Protein AF-A0A2N5KVC1-F1 (afdb_monomer)

Structure (mmCIF, N/CA/C/O backbone):
data_AF-A0A2N5KVC1-F1
#
_entry.id   AF-A0A2N5KVC1-F1
#
loop_
_atom_site.group_PDB
_atom_site.id
_atom_site.type_symbol
_atom_site.label_atom_id
_atom_site.label_alt_id
_atom_site.label_comp_id
_atom_site.label_asym_id
_atom_site.label_entity_id
_atom_site.label_seq_id
_atom_site.pdbx_PDB_ins_code
_atom_site.Cartn_x
_atom_site.Cartn_y
_atom_site.Cartn_z
_atom_site.occupancy
_atom_site.B_iso_or_equiv
_atom_site.auth_seq_id
_atom_site.auth_comp_id
_atom_site.auth_asym_id
_atom_site.auth_atom_id
_atom_site.pdbx_PDB_model_num
ATOM 1 N N . MET A 1 1 ? -25.303 -30.096 25.359 1.00 48.78 1 MET A N 1
ATOM 2 C CA . MET A 1 1 ? -24.767 -29.376 24.186 1.00 48.78 1 MET A CA 1
ATOM 3 C C . MET A 1 1 ? -24.422 -27.987 24.674 1.00 48.78 1 MET A C 1
ATOM 5 O O . MET A 1 1 ? -25.286 -27.359 25.266 1.00 48.78 1 MET A O 1
ATOM 9 N N . SER A 1 2 ? -23.157 -27.585 24.582 1.00 46.06 2 SER A N 1
ATOM 10 C CA . SER A 1 2 ? -22.745 -26.235 24.975 1.00 46.06 2 SER A CA 1
ATOM 11 C C . SER A 1 2 ? -22.995 -25.316 23.790 1.00 46.06 2 SER A C 1
ATOM 13 O O . SER A 1 2 ? -22.400 -25.540 22.738 1.00 46.06 2 SER A O 1
ATOM 15 N N . ASN A 1 3 ? -23.871 -24.329 23.950 1.00 61.97 3 ASN A N 1
ATOM 16 C CA . ASN A 1 3 ? -24.080 -23.301 22.932 1.00 61.97 3 ASN A CA 1
ATOM 17 C C . ASN A 1 3 ? -22.789 -22.479 22.816 1.00 61.97 3 ASN A C 1
ATOM 19 O O . ASN A 1 3 ? -22.191 -22.144 23.842 1.00 61.97 3 ASN A O 1
ATOM 23 N N . LYS A 1 4 ? -22.305 -22.257 21.589 1.00 56.19 4 LYS A N 1
ATOM 24 C CA . LYS A 1 4 ? -20.992 -21.636 21.351 1.00 56.19 4 LYS A CA 1
ATOM 25 C C . LYS A 1 4 ? -21.050 -20.115 21.373 1.00 56.19 4 LYS A C 1
ATOM 27 O O . LYS A 1 4 ? -20.046 -19.485 21.690 1.00 56.19 4 LYS A O 1
ATOM 32 N N . ASP A 1 5 ? -22.211 -19.546 21.079 1.00 59.88 5 ASP A N 1
ATOM 33 C CA . ASP A 1 5 ? -22.448 -18.112 21.109 1.00 59.88 5 ASP A CA 1
ATOM 34 C C . ASP A 1 5 ? -23.922 -17.784 21.414 1.00 59.88 5 ASP A C 1
ATOM 36 O O . ASP A 1 5 ? -24.766 -18.656 21.657 1.00 59.88 5 ASP A O 1
ATOM 40 N N . PHE A 1 6 ? -24.222 -16.486 21.440 1.00 58.53 6 PHE A N 1
ATOM 41 C CA . PHE A 1 6 ? -25.570 -15.980 21.664 1.00 58.53 6 PHE A CA 1
ATOM 42 C C . PHE A 1 6 ? -26.532 -16.327 20.522 1.00 58.53 6 PHE A C 1
ATOM 44 O O . PHE A 1 6 ? -27.720 -16.494 20.782 1.00 58.53 6 PHE A O 1
ATOM 51 N N . ALA A 1 7 ? -26.054 -16.473 19.284 1.00 65.25 7 ALA A N 1
ATOM 52 C CA . ALA A 1 7 ? -26.901 -16.810 18.145 1.00 65.25 7 ALA A CA 1
ATOM 53 C C . ALA A 1 7 ? -27.403 -18.259 18.238 1.00 65.25 7 ALA A C 1
ATOM 55 O O . ALA A 1 7 ? -28.598 -18.497 18.064 1.00 65.25 7 ALA A O 1
ATOM 56 N N . ASP A 1 8 ? -26.536 -19.197 18.626 1.00 69.12 8 ASP A N 1
ATOM 57 C CA . ASP A 1 8 ? -26.884 -20.590 18.924 1.00 69.12 8 ASP A CA 1
ATOM 58 C C . ASP A 1 8 ? -27.879 -20.685 20.091 1.00 69.12 8 ASP A C 1
ATOM 60 O O . ASP A 1 8 ? -28.832 -21.469 20.060 1.00 69.12 8 ASP A O 1
ATOM 64 N N . LEU A 1 9 ? -27.686 -19.859 21.126 1.00 66.12 9 LEU A N 1
ATOM 65 C CA . LEU A 1 9 ? -28.582 -19.799 22.281 1.00 66.12 9 LEU A CA 1
ATOM 66 C C . LEU A 1 9 ? -29.966 -19.242 21.902 1.00 66.12 9 LEU A C 1
ATOM 68 O O . LEU A 1 9 ? -30.987 -19.800 22.301 1.00 66.12 9 LEU A O 1
ATOM 72 N N . PHE A 1 10 ? -30.016 -18.194 21.079 1.00 70.75 10 PHE A N 1
ATOM 73 C CA . PHE A 1 10 ? -31.265 -17.587 20.614 1.00 70.75 10 PHE A CA 1
ATOM 74 C C . PHE A 1 10 ? -32.005 -18.442 19.577 1.00 70.75 10 PHE A C 1
ATOM 76 O O . PHE A 1 10 ? -33.237 -18.483 19.590 1.00 70.75 10 PHE A O 1
ATOM 83 N N . ALA A 1 11 ? -31.285 -19.184 18.733 1.00 69.56 11 ALA A N 1
ATOM 84 C CA . ALA A 1 11 ? -31.874 -20.161 17.819 1.00 69.56 11 ALA A CA 1
ATOM 85 C C . ALA A 1 11 ? -32.524 -21.336 18.573 1.00 69.56 11 ALA A C 1
ATOM 87 O O . ALA A 1 11 ? -33.562 -21.842 18.146 1.00 69.56 11 ALA A O 1
ATOM 88 N N . ALA A 1 12 ? -31.953 -21.738 19.715 1.00 73.19 12 ALA A N 1
ATOM 89 C CA . ALA A 1 12 ? -32.479 -22.813 20.555 1.00 73.19 12 ALA A CA 1
ATOM 90 C C . ALA A 1 12 ? -33.688 -22.398 21.423 1.00 73.19 12 ALA A C 1
ATOM 92 O O . ALA A 1 12 ? -34.551 -23.230 21.697 1.00 73.19 12 ALA A O 1
ATOM 93 N N . GLU A 1 13 ? -33.765 -21.134 21.862 1.00 71.69 13 GLU A N 1
ATOM 94 C CA . GLU A 1 13 ? -34.829 -20.631 22.758 1.00 71.69 13 GLU A CA 1
ATOM 95 C C . GLU A 1 13 ? -36.134 -20.242 22.023 1.00 71.69 13 GLU A C 1
ATOM 97 O O . GLU A 1 13 ? -37.193 -20.158 22.649 1.00 71.69 13 GLU A O 1
ATOM 102 N N . GLY A 1 14 ? -36.091 -20.056 20.699 1.00 75.62 14 GLY A N 1
ATOM 103 C CA . GLY A 1 14 ? -37.250 -19.699 19.874 1.00 75.62 14 GLY A CA 1
ATOM 104 C C . GLY A 1 14 ? -37.611 -18.205 19.920 1.00 75.62 14 GLY A C 1
ATOM 105 O O . GLY A 1 14 ? -37.481 -17.530 20.942 1.00 75.62 14 GLY A O 1
ATOM 106 N N . HIS A 1 15 ? -38.097 -17.673 18.792 1.00 71.69 15 HIS A N 1
ATOM 107 C CA . HIS A 1 15 ? -38.272 -16.229 18.548 1.00 71.69 15 HIS A CA 1
ATOM 108 C C . HIS A 1 15 ? -39.011 -15.454 19.659 1.00 71.69 15 HIS A C 1
ATOM 110 O O . HIS A 1 15 ? -38.609 -14.341 20.003 1.00 71.69 15 HIS A O 1
ATOM 116 N N . ASP A 1 16 ? -40.064 -16.026 20.251 1.00 74.25 16 ASP A N 1
ATOM 117 C CA . ASP A 1 16 ? -40.879 -15.343 21.268 1.00 74.25 16 ASP A CA 1
ATOM 118 C C . ASP A 1 16 ? -40.209 -15.253 22.647 1.00 74.25 16 ASP A C 1
ATOM 120 O O . ASP A 1 16 ? -40.508 -14.345 23.431 1.00 74.25 16 ASP A O 1
ATOM 124 N N . ALA A 1 17 ? -39.312 -16.186 22.973 1.00 75.88 17 ALA A N 1
ATOM 125 C CA . ALA A 1 17 ? -38.523 -16.132 24.201 1.00 75.88 17 ALA A CA 1
ATOM 126 C C . ALA A 1 17 ? -37.401 -15.095 24.070 1.00 75.88 17 ALA A C 1
ATOM 128 O O . ALA A 1 17 ? -37.228 -14.257 24.956 1.00 75.88 17 ALA A O 1
ATOM 129 N N . VAL A 1 18 ? -36.728 -15.078 22.913 1.00 77.12 18 VAL A N 1
ATOM 130 C CA . VAL A 1 18 ? -35.706 -14.079 22.565 1.00 77.12 18 VAL A CA 1
ATOM 131 C C . VAL A 1 18 ? -36.290 -12.671 22.620 1.00 77.12 18 VAL A C 1
ATOM 133 O O . VAL A 1 18 ? -35.719 -11.789 23.256 1.00 77.12 18 VAL A O 1
ATOM 136 N N . ARG A 1 19 ? -37.472 -12.459 22.028 1.00 74.12 19 ARG A N 1
ATOM 137 C CA . ARG A 1 19 ? -38.139 -11.152 22.034 1.00 74.12 19 ARG A CA 1
ATOM 138 C C . ARG A 1 19 ? -38.443 -10.660 23.447 1.00 74.12 19 ARG A C 1
ATOM 140 O O . ARG A 1 19 ? -38.140 -9.516 23.761 1.00 74.12 19 ARG A O 1
ATOM 147 N N . ARG A 1 20 ? -38.989 -11.518 24.315 1.00 77.38 20 ARG A N 1
ATOM 148 C CA . ARG A 1 20 ? -39.249 -11.163 25.723 1.00 77.38 20 ARG A CA 1
ATOM 149 C C . ARG A 1 20 ? -37.971 -10.819 26.478 1.00 77.38 20 ARG A C 1
ATOM 151 O O . ARG A 1 20 ? -37.972 -9.902 27.291 1.00 77.38 20 ARG A O 1
ATOM 158 N N . ARG A 1 21 ? -36.880 -11.528 26.196 1.00 76.69 21 ARG A N 1
ATOM 159 C CA . ARG A 1 21 ? -35.581 -11.280 26.823 1.00 76.69 21 ARG A CA 1
ATOM 160 C C . ARG A 1 21 ? -34.952 -9.973 26.348 1.00 76.69 21 ARG A C 1
ATOM 162 O O . ARG A 1 21 ? -34.414 -9.242 27.168 1.00 76.69 21 ARG A O 1
ATOM 169 N N . LEU A 1 22 ? -35.074 -9.652 25.061 1.00 75.19 22 LEU A N 1
ATOM 170 C CA . LEU A 1 22 ? -34.646 -8.367 24.506 1.00 75.19 22 LEU A CA 1
ATOM 171 C C . LEU A 1 22 ? -35.454 -7.199 25.080 1.00 75.19 22 LEU A C 1
ATOM 173 O O . LEU A 1 22 ? -34.865 -6.179 25.417 1.00 75.19 22 LEU A O 1
ATOM 177 N N . GLU A 1 23 ? -36.770 -7.344 25.244 1.00 74.56 23 GLU A N 1
ATOM 178 C CA . GLU A 1 23 ? -37.592 -6.310 25.892 1.00 74.56 23 GLU A CA 1
ATOM 179 C C . GLU A 1 23 ? -37.227 -6.141 27.377 1.0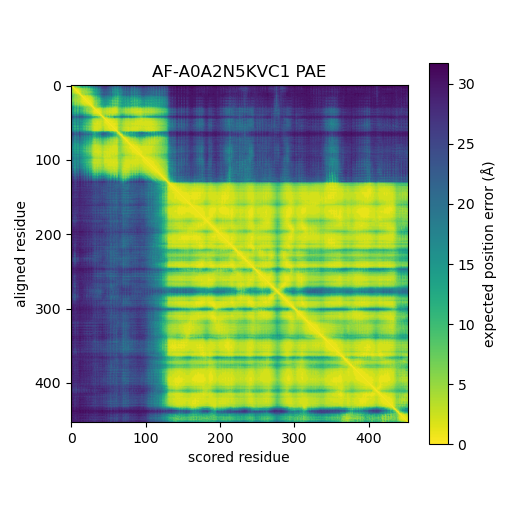0 74.56 23 GLU A C 1
ATOM 181 O O . GLU A 1 23 ? -37.030 -5.018 27.828 1.00 74.56 23 GLU A O 1
ATOM 186 N N . ALA A 1 24 ? -36.987 -7.232 28.112 1.00 76.12 24 ALA A N 1
ATOM 187 C CA . ALA A 1 24 ? -36.503 -7.155 29.495 1.00 76.12 24 ALA A CA 1
ATOM 188 C C . ALA A 1 24 ? -35.098 -6.526 29.618 1.00 76.12 24 ALA A C 1
ATOM 190 O O . ALA A 1 24 ? -34.776 -5.918 30.637 1.00 76.12 24 ALA A O 1
ATOM 191 N N . LEU A 1 25 ? -34.243 -6.680 28.600 1.00 75.06 25 LEU A N 1
ATOM 192 C CA . LEU A 1 25 ? -32.940 -6.012 28.532 1.00 75.06 25 LEU A CA 1
ATOM 193 C C . LEU A 1 25 ? -33.087 -4.522 28.211 1.00 75.06 25 LEU A C 1
ATOM 195 O O . LEU A 1 25 ? -32.400 -3.716 28.828 1.00 75.06 25 LEU A O 1
ATOM 199 N N . LYS A 1 26 ? -34.005 -4.148 27.311 1.00 68.94 26 LYS A N 1
ATOM 200 C CA . LYS A 1 26 ? -34.328 -2.741 27.026 1.00 68.94 26 LYS A CA 1
ATOM 201 C C . LYS A 1 26 ? -34.889 -2.021 28.247 1.00 68.94 26 LYS A C 1
ATOM 203 O O . LYS A 1 26 ? -34.475 -0.904 28.517 1.00 68.94 26 LYS A O 1
ATOM 208 N N . GLU A 1 27 ? -35.775 -2.661 29.010 1.00 71.38 27 GLU A N 1
ATOM 209 C CA . GLU A 1 27 ? -36.324 -2.094 30.255 1.00 71.38 27 GLU A CA 1
ATOM 210 C C . GLU A 1 27 ? -35.253 -1.842 31.327 1.00 71.38 27 GLU A C 1
ATOM 212 O O . GLU A 1 27 ? -35.461 -1.043 32.236 1.00 71.38 27 GLU A O 1
ATOM 217 N N . ARG A 1 28 ? -34.107 -2.525 31.232 1.00 69.56 28 ARG A N 1
ATOM 218 C CA . ARG A 1 28 ? -32.970 -2.396 32.154 1.00 69.56 28 ARG A CA 1
ATOM 219 C C . ARG A 1 28 ? -31.800 -1.608 31.566 1.00 69.56 28 ARG A C 1
ATOM 221 O O . ARG A 1 28 ? -30.768 -1.505 32.227 1.00 69.56 28 ARG A O 1
ATOM 228 N N . ALA A 1 29 ? -31.930 -1.106 30.339 1.00 67.69 29 ALA A N 1
ATOM 229 C CA . ALA A 1 29 ? -30.888 -0.325 29.697 1.00 67.69 29 ALA A CA 1
ATOM 230 C C . ALA A 1 29 ? -30.783 1.044 30.379 1.00 67.69 29 ALA A C 1
ATOM 232 O O . ALA A 1 29 ? -31.790 1.709 30.611 1.00 67.69 29 ALA A O 1
ATOM 233 N N . VAL A 1 30 ? -29.558 1.441 30.714 1.00 71.00 30 VAL A N 1
ATOM 234 C CA . VAL A 1 30 ? -29.253 2.754 31.289 1.00 71.00 30 VAL A CA 1
ATOM 235 C C . VAL A 1 30 ? -28.866 3.695 30.153 1.00 71.00 30 VAL A C 1
ATOM 237 O O . VAL A 1 30 ? -28.202 3.267 29.205 1.00 71.00 30 VAL A O 1
ATOM 240 N N . ASP A 1 31 ? -29.276 4.959 30.239 1.00 77.50 31 ASP A N 1
ATOM 241 C CA . ASP A 1 31 ? -28.897 5.968 29.255 1.00 77.50 31 ASP A CA 1
ATOM 242 C C . ASP A 1 31 ? -27.368 6.151 29.261 1.00 77.50 31 ASP A C 1
ATOM 244 O O . ASP A 1 31 ? -26.745 6.490 30.273 1.00 77.50 31 ASP A O 1
ATOM 248 N N . GLY A 1 32 ? -26.743 5.891 28.111 1.00 76.88 32 GLY A N 1
ATOM 249 C CA . GLY A 1 32 ? -25.297 6.006 27.952 1.00 76.88 32 GLY A CA 1
ATOM 250 C C . GLY A 1 32 ? -24.787 7.431 28.178 1.00 76.88 32 GLY A C 1
ATOM 251 O O . GLY A 1 32 ? -23.647 7.605 28.615 1.00 76.88 32 GLY A O 1
ATOM 252 N N . LEU A 1 33 ? -25.616 8.446 27.917 1.00 81.94 33 LEU A N 1
ATOM 253 C CA . LEU A 1 33 ? -25.290 9.842 28.184 1.00 81.94 33 LEU A CA 1
ATOM 254 C C . LEU A 1 33 ? -25.224 10.118 29.688 1.00 81.94 33 LEU A C 1
ATOM 256 O O . LEU A 1 33 ? -24.260 10.736 30.139 1.00 81.94 33 LEU A O 1
ATOM 260 N N . GLU A 1 34 ? -26.200 9.631 30.458 1.00 81.19 34 GLU A N 1
ATOM 261 C CA . GLU A 1 34 ? -26.210 9.767 31.920 1.00 81.19 34 GLU A CA 1
ATOM 262 C C . GLU A 1 34 ? -24.970 9.103 32.535 1.00 81.19 34 GLU A C 1
ATOM 264 O O . GLU A 1 34 ? -24.245 9.734 33.304 1.00 81.19 34 GLU A O 1
ATOM 269 N N . LEU A 1 35 ? -24.626 7.887 32.096 1.00 82.69 35 LEU A N 1
ATOM 270 C CA . LEU A 1 35 ? -23.417 7.187 32.549 1.00 82.69 35 LEU A CA 1
ATOM 271 C C . LEU A 1 35 ? -22.121 7.957 32.244 1.00 82.69 35 LEU A C 1
ATOM 273 O O . LEU A 1 35 ? -21.187 7.970 33.052 1.00 82.69 35 LEU A O 1
ATOM 277 N N . ALA A 1 36 ? -22.035 8.590 31.072 1.00 83.88 36 ALA A N 1
ATOM 278 C CA . ALA A 1 36 ? -20.870 9.382 30.687 1.00 83.88 36 ALA A CA 1
ATOM 279 C C . ALA A 1 36 ? -20.766 10.694 31.481 1.00 83.88 36 ALA A C 1
ATOM 281 O O . ALA A 1 36 ? -19.658 11.162 31.756 1.00 83.88 36 ALA A O 1
ATOM 282 N N . LEU A 1 37 ? -21.903 11.279 31.860 1.00 84.44 37 LEU A N 1
ATOM 283 C CA . LEU A 1 37 ? -21.962 12.459 32.717 1.00 84.44 37 LEU A CA 1
ATOM 284 C C . LEU A 1 37 ? -21.574 12.128 34.161 1.00 84.44 37 LEU A C 1
ATOM 286 O O . LEU A 1 37 ? -20.763 12.842 34.748 1.00 84.44 37 LEU A O 1
ATOM 290 N N . ASP A 1 38 ? -22.044 11.010 34.704 1.00 82.31 38 ASP A N 1
ATOM 291 C CA . ASP A 1 38 ? -21.682 10.558 36.053 1.00 82.31 38 ASP A CA 1
ATOM 292 C C . ASP A 1 38 ? -20.191 10.206 36.182 1.00 82.31 38 ASP A C 1
ATOM 294 O O . ASP A 1 38 ? -19.595 10.302 37.256 1.00 82.31 38 ASP A O 1
ATOM 298 N N . ALA A 1 39 ? -19.552 9.829 35.073 1.00 82.69 39 ALA A N 1
ATOM 299 C CA . ALA A 1 39 ? -18.125 9.535 35.002 1.00 82.69 39 ALA A CA 1
ATOM 300 C C . ALA A 1 39 ? -17.238 10.769 34.730 1.00 82.69 39 ALA A C 1
ATOM 302 O O . ALA A 1 39 ? -16.054 10.602 34.406 1.00 82.69 39 ALA A O 1
ATOM 303 N N . LEU A 1 40 ? -17.775 11.991 34.843 1.00 81.00 40 LEU A N 1
ATOM 304 C CA . LEU A 1 40 ? -17.017 13.226 34.640 1.00 81.00 40 LEU A CA 1
ATOM 305 C C . LEU A 1 40 ? -15.832 13.322 35.624 1.00 81.00 40 LEU A C 1
ATOM 307 O O . LEU A 1 40 ? -16.030 13.291 36.839 1.00 81.00 40 LEU A O 1
ATOM 311 N N . PRO A 1 41 ? -14.586 13.477 35.135 1.00 75.38 41 PRO A N 1
ATOM 312 C CA . PRO A 1 41 ? -13.431 13.636 36.008 1.00 75.38 41 PRO A CA 1
ATOM 313 C C . PRO A 1 41 ? -13.494 14.965 36.768 1.00 75.38 41 PRO A C 1
ATOM 315 O O . PRO A 1 41 ? -13.813 16.011 36.192 1.00 75.38 41 PRO A O 1
ATOM 318 N N . ASP A 1 42 ? -13.125 14.930 38.050 1.00 73.62 42 ASP A N 1
ATOM 319 C CA . ASP A 1 42 ? -13.138 16.083 38.957 1.00 73.62 42 ASP A CA 1
ATOM 320 C C . ASP A 1 42 ? -11.932 17.010 38.685 1.00 73.62 42 ASP A C 1
ATOM 322 O O . ASP A 1 42 ? -10.975 17.121 39.448 1.00 73.62 42 ASP A O 1
ATOM 326 N N . GLU A 1 43 ? -11.924 17.616 37.496 1.00 69.25 43 GLU A N 1
ATOM 327 C CA . GLU A 1 43 ? -10.793 18.361 36.945 1.00 69.25 43 GLU A CA 1
ATOM 328 C C . GLU A 1 43 ? -11.136 19.860 36.857 1.00 69.25 43 GLU A C 1
ATOM 330 O O . GLU A 1 43 ? -12.169 20.214 36.282 1.00 69.25 43 GLU A O 1
ATOM 335 N N . PRO A 1 44 ? -10.299 20.794 37.351 1.00 66.81 44 PRO A N 1
ATOM 336 C CA . PRO A 1 44 ? -10.619 22.227 37.342 1.00 66.81 44 PRO A CA 1
ATOM 337 C C . PRO A 1 44 ? -10.446 22.899 35.967 1.00 66.81 44 PRO A C 1
ATOM 339 O O . PRO A 1 44 ? -10.909 24.020 35.760 1.00 66.81 44 PRO A O 1
ATOM 342 N N . SER A 1 45 ? -9.777 22.247 35.011 1.00 85.19 45 SER A N 1
ATOM 343 C CA . SER A 1 45 ? -9.462 22.843 33.709 1.00 85.19 45 SER A CA 1
ATOM 344 C C . SER A 1 45 ? -10.596 22.684 32.696 1.00 85.19 45 SER A C 1
ATOM 346 O O . SER A 1 45 ? -10.864 21.584 32.209 1.00 85.19 45 SER A O 1
ATOM 348 N N . ASN A 1 46 ? -11.177 23.810 32.266 1.00 82.75 46 ASN A N 1
ATOM 349 C CA . ASN A 1 46 ? -12.182 23.849 31.195 1.00 82.75 46 ASN A CA 1
ATOM 350 C C . ASN A 1 46 ? -11.690 23.199 29.890 1.00 82.75 46 ASN A C 1
ATOM 352 O O . ASN A 1 46 ? -12.467 22.557 29.190 1.00 82.75 46 ASN A O 1
ATOM 356 N N . ARG A 1 47 ? -10.392 23.322 29.573 1.00 81.88 47 ARG A N 1
ATOM 357 C CA . ARG A 1 47 ? -9.792 22.697 28.383 1.00 81.88 47 ARG A CA 1
ATOM 358 C C . ARG A 1 47 ? -9.830 21.169 28.470 1.00 81.88 47 ARG A C 1
ATOM 360 O O . ARG A 1 47 ? -10.137 20.520 27.477 1.00 81.88 47 ARG A O 1
ATOM 367 N N . ARG A 1 48 ? -9.523 20.598 29.639 1.00 79.69 48 ARG A N 1
ATOM 368 C CA . ARG A 1 48 ? -9.545 19.140 29.848 1.00 79.69 48 ARG A CA 1
ATOM 369 C C . ARG A 1 48 ? -10.969 18.592 29.875 1.00 79.69 48 ARG A C 1
ATOM 371 O O . ARG A 1 48 ? -11.217 17.572 29.244 1.00 79.69 48 ARG A O 1
ATOM 378 N N . ARG A 1 49 ? -11.914 19.310 30.496 1.00 83.31 49 ARG A N 1
ATOM 379 C CA . ARG A 1 49 ? -13.345 18.954 30.437 1.00 83.31 49 ARG A CA 1
ATOM 380 C C . ARG A 1 49 ? -13.876 18.954 29.009 1.00 83.31 49 ARG A C 1
ATOM 382 O O . ARG A 1 49 ? -14.563 18.021 28.621 1.00 83.31 49 ARG A O 1
ATOM 389 N N . LEU A 1 50 ? -13.511 19.957 28.207 1.00 84.50 50 LEU A N 1
ATOM 390 C CA . LEU A 1 50 ? -13.884 19.988 26.793 1.00 84.50 50 LEU A CA 1
ATOM 391 C C . LEU A 1 50 ? -13.281 18.806 26.016 1.00 84.50 50 LEU A C 1
ATOM 393 O O . LEU A 1 50 ? -13.951 18.250 25.153 1.00 84.50 50 LEU A O 1
ATOM 397 N N . GLY A 1 51 ? -12.046 18.405 26.336 1.00 82.38 51 GLY A N 1
ATOM 398 C CA . GLY A 1 51 ? -11.426 17.196 25.785 1.00 82.38 51 GLY A CA 1
ATOM 399 C C . GLY A 1 51 ? -12.233 15.933 26.099 1.00 82.38 51 GLY A C 1
ATOM 400 O O . GLY A 1 51 ? -12.587 15.197 25.184 1.00 82.38 51 GLY A O 1
ATOM 401 N N . TYR A 1 52 ? -12.621 15.745 27.364 1.00 85.75 52 TYR A N 1
ATOM 402 C CA . TYR A 1 52 ? -13.467 14.621 27.780 1.00 85.75 52 TYR A CA 1
ATOM 403 C C . TYR A 1 52 ? -14.817 14.611 27.050 1.00 85.75 52 TYR A C 1
ATOM 405 O O . TYR A 1 52 ? -15.229 13.587 26.509 1.00 85.75 52 TYR A O 1
ATOM 413 N N . VAL A 1 53 ? -15.479 15.769 26.970 1.00 87.12 53 VAL A N 1
ATOM 414 C CA . VAL A 1 53 ? -16.746 15.922 26.243 1.00 87.12 53 VAL A CA 1
ATOM 415 C C . VAL A 1 53 ? -16.593 15.513 24.776 1.00 87.12 53 VAL A C 1
ATOM 417 O O . VAL A 1 53 ? -17.416 14.752 24.270 1.00 87.12 53 VAL A O 1
ATOM 420 N N . ARG A 1 54 ? -15.537 15.985 24.098 1.00 86.31 54 ARG A N 1
ATOM 421 C CA . ARG A 1 54 ? -15.261 15.651 22.690 1.00 86.31 54 ARG A CA 1
ATOM 422 C C . ARG A 1 54 ? -15.062 14.154 22.474 1.00 86.31 54 ARG A C 1
ATOM 424 O O . ARG A 1 54 ? -15.535 13.621 21.478 1.00 86.31 54 ARG A O 1
ATOM 431 N N . GLU A 1 55 ? -14.366 13.490 23.388 1.00 83.06 55 GLU A N 1
ATOM 432 C CA . GLU A 1 55 ? -13.997 12.082 23.234 1.00 83.06 55 GLU A CA 1
ATOM 433 C C . GLU A 1 55 ? -15.092 11.105 23.670 1.00 83.06 55 GLU A C 1
ATOM 435 O O . GLU A 1 55 ? -15.191 10.023 23.096 1.00 83.06 55 GLU A O 1
ATOM 440 N N . ARG A 1 56 ? -15.897 11.454 24.682 1.00 83.56 56 ARG A N 1
ATOM 441 C CA . ARG A 1 56 ? -16.824 10.511 25.330 1.00 83.56 56 ARG A CA 1
ATOM 442 C C . ARG A 1 56 ? -18.294 10.889 25.207 1.00 83.56 56 ARG A C 1
ATOM 444 O O . ARG A 1 56 ? -19.110 10.000 25.031 1.00 83.56 56 ARG A O 1
ATOM 451 N N . ILE A 1 57 ? -18.634 12.177 25.256 1.00 87.81 57 ILE A N 1
ATOM 452 C CA . ILE A 1 57 ? -20.034 12.631 25.326 1.00 87.81 57 ILE A CA 1
ATOM 453 C C . ILE A 1 57 ? -20.601 12.923 23.936 1.00 87.81 57 ILE A C 1
ATOM 455 O O . ILE A 1 57 ? -21.642 12.389 23.564 1.00 87.81 57 ILE A O 1
ATOM 459 N N . ILE A 1 58 ? -19.907 13.732 23.129 1.00 87.56 58 ILE A N 1
ATOM 460 C CA . ILE A 1 58 ? -20.375 14.091 21.780 1.00 87.56 58 ILE A CA 1
ATOM 461 C C . ILE A 1 58 ? -20.620 12.847 20.907 1.00 87.56 58 ILE A C 1
ATOM 463 O O . ILE A 1 58 ? -21.631 12.813 20.205 1.00 87.56 58 ILE A O 1
ATOM 467 N N . PRO A 1 59 ? -19.775 11.797 20.943 1.00 84.94 59 PRO A N 1
ATOM 468 C CA . PRO A 1 59 ? -20.049 10.581 20.194 1.00 84.94 59 PRO A CA 1
ATOM 469 C C . PRO A 1 59 ? -21.386 9.914 20.508 1.00 84.94 59 PRO A C 1
ATOM 471 O O . PRO A 1 59 ? -21.998 9.432 19.558 1.00 84.94 59 PRO A O 1
ATOM 474 N N . LEU A 1 60 ? -21.818 9.925 21.775 1.00 83.69 60 LEU A N 1
ATOM 475 C CA . LEU A 1 60 ? -23.078 9.339 22.247 1.00 83.69 60 LEU A CA 1
ATOM 476 C C . LEU A 1 60 ? -24.280 10.149 21.755 1.00 83.69 60 LEU A C 1
ATOM 478 O O . LEU A 1 60 ? -25.218 9.584 21.200 1.00 83.69 60 LEU A O 1
ATOM 482 N N . LEU A 1 61 ? -24.190 11.483 21.831 1.00 83.56 61 LEU A N 1
ATOM 483 C CA . LEU A 1 61 ? -25.209 12.400 21.297 1.00 83.56 61 LEU A CA 1
ATOM 484 C C . LEU A 1 61 ? -25.452 12.206 19.793 1.00 83.56 61 LEU A C 1
ATOM 486 O O . LEU A 1 61 ? -26.529 12.497 19.279 1.00 83.56 61 LEU A O 1
ATOM 490 N N . LEU A 1 62 ? -24.435 11.725 19.078 1.00 78.69 62 LEU A N 1
ATOM 491 C CA . LEU A 1 62 ? -24.496 11.445 17.646 1.00 78.69 62 LEU A CA 1
ATOM 492 C C . LEU A 1 62 ? -24.851 9.985 17.322 1.00 78.69 62 LEU A C 1
ATOM 494 O O . LEU A 1 62 ? -25.062 9.674 16.150 1.00 78.69 62 LEU A O 1
ATOM 498 N N . GLN A 1 63 ? -24.883 9.091 18.316 1.00 69.69 63 GLN A N 1
ATOM 499 C CA . GLN A 1 63 ? -25.055 7.646 18.132 1.00 69.69 63 GLN A CA 1
ATOM 500 C C . GLN A 1 63 ? -26.530 7.250 17.998 1.00 69.69 63 GLN A C 1
ATOM 502 O O . GLN A 1 63 ? -26.856 6.398 17.180 1.00 69.69 63 GLN A O 1
ATOM 507 N N . GLU A 1 64 ? -27.444 7.920 18.705 1.00 53.88 64 GLU A N 1
ATOM 508 C CA . GLU A 1 64 ? -28.862 7.520 18.733 1.00 53.88 64 GLU A CA 1
ATOM 509 C C . GLU A 1 64 ? -29.644 7.763 17.430 1.00 53.88 64 GLU A C 1
ATOM 511 O O . GLU A 1 64 ? -30.745 7.239 17.259 1.00 53.88 64 GLU A O 1
ATOM 516 N N . LYS A 1 65 ? -29.125 8.572 16.497 1.00 50.94 65 LYS A N 1
ATOM 517 C CA . LYS A 1 65 ? -29.908 9.028 15.328 1.00 50.94 65 LYS A CA 1
ATOM 518 C C . LYS A 1 65 ? -29.161 9.032 13.989 1.00 50.94 65 LYS A C 1
ATOM 520 O O . LYS A 1 65 ? -29.745 9.420 12.976 1.00 50.94 65 LYS A O 1
ATOM 525 N N . GLY A 1 66 ? -27.894 8.610 13.966 1.00 49.06 66 GLY A N 1
ATOM 526 C CA . GLY A 1 66 ? -27.061 8.564 12.756 1.00 49.06 66 GLY A CA 1
ATOM 527 C C . GLY A 1 66 ? -27.124 7.243 11.980 1.00 49.06 66 GLY A C 1
ATOM 528 O O . GLY A 1 66 ? -26.859 7.234 10.775 1.00 49.06 66 GLY A O 1
ATOM 529 N N . ASP A 1 67 ? -27.503 6.144 12.634 1.00 44.62 67 ASP A N 1
ATOM 530 C CA . ASP A 1 67 ? -27.445 4.816 12.025 1.00 44.62 67 ASP A CA 1
ATOM 531 C C . ASP A 1 67 ? -28.571 4.630 10.991 1.00 44.62 67 ASP A C 1
ATOM 533 O O . ASP A 1 67 ? -29.764 4.640 11.296 1.00 44.62 67 ASP A O 1
ATOM 537 N N . GLY A 1 68 ? -28.177 4.499 9.720 1.00 51.09 68 GLY A N 1
ATOM 538 C CA . GLY A 1 68 ? -29.054 4.107 8.611 1.00 51.09 68 GLY A CA 1
ATOM 539 C C . GLY A 1 68 ? -29.695 5.229 7.781 1.00 51.09 68 GLY A C 1
ATOM 540 O O . GLY A 1 68 ? -30.384 4.918 6.812 1.00 51.09 68 GLY A O 1
ATOM 541 N N . ARG A 1 69 ? -29.476 6.520 8.086 1.00 54.19 69 ARG A N 1
ATOM 542 C CA . ARG A 1 69 ? -30.112 7.650 7.351 1.00 54.19 69 ARG A CA 1
ATOM 543 C C . ARG A 1 69 ? -29.204 8.406 6.369 1.00 54.19 69 ARG A C 1
ATOM 545 O O . ARG A 1 69 ? -29.626 9.391 5.768 1.00 54.19 69 ARG A O 1
ATOM 552 N N . GLY A 1 70 ? -27.982 7.922 6.157 1.00 59.88 70 GLY A N 1
ATOM 553 C CA . GLY A 1 70 ? -27.020 8.511 5.222 1.00 59.88 70 GLY A CA 1
ATOM 554 C C . GLY A 1 70 ? -26.336 9.790 5.740 1.00 59.88 70 GLY A C 1
ATOM 555 O O . GLY A 1 70 ? -26.715 10.328 6.780 1.00 59.88 70 GLY A O 1
ATOM 556 N N . PRO A 1 71 ? -25.310 10.300 5.027 1.00 65.81 71 PRO A N 1
ATOM 557 C CA . PRO A 1 71 ? -24.438 11.363 5.533 1.00 65.81 71 PRO A CA 1
ATOM 558 C C . PRO A 1 71 ? -25.171 12.671 5.853 1.00 65.81 71 PRO A C 1
ATOM 560 O O . PRO A 1 71 ? -24.809 13.353 6.806 1.00 65.81 71 PRO A O 1
ATOM 563 N N . GLU A 1 72 ? -26.211 13.034 5.093 1.00 70.81 72 GLU A N 1
ATOM 564 C CA . GLU A 1 72 ? -26.930 14.301 5.296 1.00 70.81 72 GLU A CA 1
ATOM 565 C C . GLU A 1 72 ? -27.666 14.378 6.639 1.00 70.81 72 GLU A C 1
ATOM 567 O O . GLU A 1 72 ? -27.726 15.459 7.227 1.00 70.81 72 GLU A O 1
ATOM 572 N N . ALA A 1 73 ? -28.112 13.240 7.181 1.00 72.94 73 ALA A N 1
ATOM 573 C CA . ALA A 1 73 ? -28.788 13.180 8.474 1.00 72.94 73 ALA A CA 1
ATOM 574 C C . ALA A 1 73 ? -27.905 13.698 9.625 1.00 72.94 73 ALA A C 1
ATOM 576 O O . ALA A 1 73 ? -28.413 14.294 10.571 1.00 72.94 73 ALA A O 1
ATOM 577 N N . LEU A 1 74 ? -26.574 13.568 9.520 1.00 74.50 74 LEU A N 1
ATOM 578 C CA . LEU A 1 74 ? -25.639 14.077 10.530 1.00 74.50 74 LEU A CA 1
ATOM 579 C C . LEU A 1 74 ? -25.728 15.600 10.692 1.00 74.50 74 LEU A C 1
ATOM 581 O O . LEU A 1 74 ? -25.600 16.109 11.803 1.00 74.50 74 LEU A O 1
ATOM 585 N N . ARG A 1 75 ? -25.976 16.343 9.604 1.00 76.75 75 ARG A N 1
ATOM 586 C CA . ARG A 1 75 ? -26.107 17.809 9.659 1.00 76.75 75 ARG A CA 1
ATOM 587 C C . ARG A 1 75 ? -27.374 18.239 10.386 1.00 76.75 75 ARG A C 1
ATOM 589 O O . ARG A 1 75 ? -27.367 19.268 11.061 1.00 76.75 75 ARG A O 1
ATOM 596 N N . GLU A 1 76 ? -28.440 17.457 10.269 1.00 80.00 76 GLU A N 1
ATOM 597 C CA . GLU A 1 76 ? -29.715 17.739 10.929 1.00 80.00 76 GLU A CA 1
ATOM 598 C C . GLU A 1 76 ? -29.626 17.584 12.452 1.00 80.00 76 GLU A C 1
ATOM 600 O O . GLU A 1 76 ? -30.296 18.323 13.170 1.00 80.00 76 GLU A O 1
ATOM 605 N N . LEU A 1 77 ? -28.715 16.739 12.957 1.00 79.44 77 LEU A N 1
ATOM 606 C CA . LEU A 1 77 ? -28.507 16.529 14.398 1.00 79.44 77 LEU A CA 1
ATOM 607 C C . LEU A 1 77 ? -28.089 17.800 15.146 1.00 79.44 77 LEU A C 1
ATOM 609 O O . LEU A 1 77 ? -28.460 17.982 16.299 1.00 79.44 77 LEU A O 1
ATOM 613 N N . THR A 1 78 ? -27.389 18.729 14.490 1.00 82.62 78 THR A N 1
ATOM 614 C CA . THR A 1 78 ? -27.027 20.031 15.095 1.00 82.62 78 THR A CA 1
ATOM 615 C C . THR A 1 78 ? -28.228 20.943 15.368 1.00 82.62 78 THR A C 1
ATOM 617 O O . THR A 1 78 ? -28.102 21.943 16.078 1.00 82.62 78 THR A O 1
ATOM 620 N N . LYS A 1 79 ? -29.389 20.619 14.790 1.00 81.56 79 LYS A N 1
ATOM 621 C CA . LYS A 1 79 ? -30.653 21.349 14.936 1.00 81.56 79 LYS A CA 1
ATOM 622 C C . LYS A 1 79 ? -31.726 20.516 15.644 1.00 81.56 79 LYS A C 1
ATOM 624 O O . LYS A 1 79 ? -32.829 21.018 15.846 1.00 81.56 79 LYS A O 1
ATOM 629 N N . ASP A 1 80 ? -31.426 19.265 15.991 1.00 84.62 80 ASP A N 1
ATOM 630 C CA . ASP A 1 80 ? -32.369 18.362 16.642 1.00 84.62 80 ASP A CA 1
ATOM 631 C C . ASP A 1 80 ? -32.621 18.819 18.082 1.00 84.62 80 ASP A C 1
ATOM 633 O O . ASP A 1 80 ? -31.693 19.045 18.859 1.00 84.62 80 ASP A O 1
ATOM 637 N N . SER A 1 81 ? -33.894 18.971 18.443 1.00 81.56 81 SER A N 1
ATOM 638 C CA . SER A 1 81 ? -34.287 19.508 19.745 1.00 81.56 81 SER A CA 1
ATOM 639 C C . SER A 1 81 ? -33.882 18.612 20.916 1.00 81.56 81 SER A C 1
ATOM 641 O O . SER A 1 81 ? -33.621 19.134 21.993 1.00 81.56 81 SER A O 1
ATOM 643 N N . ALA A 1 82 ? -33.806 17.290 20.723 1.00 81.81 82 ALA A N 1
ATOM 644 C CA . ALA A 1 82 ? -33.373 16.369 21.773 1.00 81.81 82 ALA A CA 1
ATOM 645 C C . ALA A 1 82 ? -31.851 16.428 21.962 1.00 81.81 82 ALA A C 1
ATOM 647 O O . ALA A 1 82 ? -31.378 16.477 23.091 1.00 81.81 82 ALA A O 1
ATOM 648 N N . VAL A 1 83 ? -31.089 16.522 20.864 1.00 84.31 83 VAL A N 1
ATOM 649 C CA . VAL A 1 83 ? -29.626 16.695 20.920 1.00 84.31 83 VAL A CA 1
ATOM 650 C C . VAL A 1 83 ? -29.255 18.025 21.578 1.00 84.31 83 VAL A C 1
ATOM 652 O O . VAL A 1 83 ? -28.317 18.081 22.369 1.00 84.31 83 VAL A O 1
ATOM 655 N N . LEU A 1 84 ? -29.995 19.096 21.276 1.00 85.69 84 LEU A N 1
ATOM 656 C CA . LEU A 1 84 ? -29.787 20.406 21.895 1.00 85.69 84 LEU A CA 1
ATOM 657 C C . LEU A 1 84 ? -30.146 20.412 23.388 1.00 85.69 84 LEU A C 1
ATOM 659 O O . LEU A 1 84 ? -29.387 20.973 24.170 1.00 85.69 84 LEU A O 1
ATOM 663 N N . ALA A 1 85 ? -31.238 19.752 23.786 1.00 84.75 85 ALA A N 1
ATOM 664 C CA . ALA A 1 85 ? -31.603 19.610 25.197 1.00 84.75 85 ALA A CA 1
ATOM 665 C C . ALA A 1 85 ? -30.540 18.819 25.981 1.00 84.75 85 ALA A C 1
ATOM 667 O O . ALA A 1 85 ? -30.060 19.279 27.011 1.00 84.75 85 ALA A O 1
ATOM 668 N N . ALA A 1 86 ? -30.075 17.698 25.429 1.00 86.19 86 ALA A N 1
ATOM 669 C CA . ALA A 1 86 ? -28.993 16.914 26.014 1.00 86.19 86 ALA A CA 1
ATOM 670 C C . ALA A 1 86 ? -27.677 17.713 26.120 1.00 86.19 86 ALA A C 1
ATOM 672 O O . ALA A 1 86 ? -26.910 17.572 27.071 1.00 86.19 86 ALA A O 1
ATOM 673 N N . LEU A 1 87 ? -27.408 18.602 25.161 1.00 88.62 87 LEU A N 1
ATOM 674 C CA . LEU A 1 87 ? -26.281 19.537 25.210 1.00 88.62 87 LEU A CA 1
ATOM 675 C C . LEU A 1 87 ? -26.382 20.534 26.371 1.00 88.62 87 LEU A C 1
ATOM 677 O O . LEU A 1 87 ? -25.351 20.891 26.950 1.00 88.62 87 LEU A O 1
ATOM 681 N N . ASP A 1 88 ? -27.592 20.980 26.705 1.00 87.06 88 ASP A N 1
ATOM 682 C CA . ASP A 1 88 ? -27.838 21.857 27.850 1.00 87.06 88 ASP A CA 1
ATOM 683 C C . ASP A 1 88 ? -27.602 21.112 29.176 1.00 87.06 88 ASP A C 1
ATOM 685 O O . ASP A 1 88 ? -26.960 21.663 30.077 1.00 87.06 88 ASP A O 1
ATOM 689 N N . ASP A 1 89 ? -27.989 19.837 29.262 1.00 86.31 89 ASP A N 1
ATOM 690 C CA . ASP A 1 89 ? -27.695 18.977 30.418 1.00 86.31 89 ASP A CA 1
ATOM 691 C C . ASP A 1 89 ? -26.180 18.780 30.601 1.00 86.31 89 ASP A C 1
ATOM 693 O O . ASP A 1 89 ? -25.631 18.943 31.698 1.00 86.31 89 ASP A O 1
ATOM 697 N N . VAL A 1 90 ? -25.457 18.550 29.500 1.00 88.44 90 VAL A N 1
ATOM 698 C CA . VAL A 1 90 ? -23.986 18.480 29.497 1.00 88.44 90 VAL A CA 1
ATOM 699 C C . VAL A 1 90 ? -23.371 19.812 29.933 1.00 88.44 90 VAL A C 1
ATOM 701 O O . VAL A 1 90 ? -22.381 19.827 30.674 1.00 88.44 90 VAL A O 1
ATOM 704 N N . ALA A 1 91 ? -23.925 20.948 29.504 1.00 90.19 91 ALA A N 1
ATOM 705 C CA . ALA A 1 91 ? -23.450 22.267 29.916 1.00 90.19 91 ALA A CA 1
ATOM 706 C C . ALA A 1 91 ? -23.607 22.478 31.427 1.00 90.19 91 ALA A C 1
ATOM 708 O O . ALA A 1 91 ? -22.670 22.953 32.081 1.00 90.19 91 ALA A O 1
ATOM 709 N N . ALA A 1 92 ? -24.750 22.071 31.984 1.00 87.19 92 ALA A N 1
ATOM 710 C CA . ALA A 1 92 ? -25.027 22.143 33.413 1.00 87.19 92 ALA A CA 1
ATOM 711 C C . ALA A 1 92 ? -24.046 21.283 34.227 1.00 87.19 92 ALA A C 1
ATOM 713 O O . ALA A 1 92 ? -23.438 21.778 35.181 1.00 87.19 92 ALA A O 1
ATOM 714 N N . ALA A 1 93 ? -23.817 20.037 33.807 1.00 85.38 93 ALA A N 1
ATOM 715 C CA . ALA A 1 93 ? -22.927 19.103 34.495 1.00 85.38 93 ALA A CA 1
ATOM 716 C C . ALA A 1 93 ? -21.442 19.512 34.410 1.00 85.38 93 ALA A C 1
ATOM 718 O O . ALA A 1 93 ? -20.705 19.480 35.395 1.00 85.38 93 ALA A O 1
ATOM 719 N N . THR A 1 94 ? -20.985 19.958 33.237 1.00 85.31 94 THR A N 1
ATOM 720 C CA . THR A 1 94 ? -19.561 20.269 32.992 1.00 85.31 94 THR A CA 1
ATOM 721 C C . THR A 1 94 ? -19.157 21.690 33.389 1.00 85.31 94 THR A C 1
ATOM 723 O O . THR A 1 94 ? -17.958 22.002 33.478 1.00 85.31 94 THR A O 1
ATOM 726 N N . LYS A 1 95 ? -20.144 22.568 33.621 1.00 86.56 95 LYS A N 1
ATOM 727 C CA . LYS A 1 95 ? -19.982 24.021 33.813 1.00 86.56 95 LYS A CA 1
ATOM 728 C C . LYS A 1 95 ? -19.293 24.710 32.626 1.00 86.56 95 LYS A C 1
ATOM 730 O O . LYS A 1 95 ? -18.672 25.765 32.784 1.00 86.56 95 LYS A O 1
ATOM 735 N N . LEU A 1 96 ? -19.357 24.106 31.439 1.00 87.19 96 LEU A N 1
ATOM 736 C CA . LEU A 1 96 ? -18.851 24.689 30.199 1.00 87.19 96 LEU A CA 1
ATOM 737 C C . LEU A 1 96 ? -19.915 25.585 29.559 1.00 87.19 96 LEU A C 1
ATOM 739 O O . LEU A 1 96 ? -21.113 25.414 29.758 1.00 87.19 96 LEU A O 1
ATOM 743 N N . LYS A 1 97 ? -19.476 26.570 28.770 1.00 88.56 97 LYS A N 1
ATOM 744 C CA . LYS A 1 97 ? -20.402 27.464 28.062 1.00 88.56 97 LYS A CA 1
ATOM 745 C C . LYS A 1 97 ? -21.109 26.693 26.932 1.00 88.56 97 LYS A C 1
ATOM 747 O O . LYS A 1 97 ? -20.394 26.109 26.114 1.00 88.56 97 LYS A O 1
ATOM 752 N N . PRO A 1 98 ? -22.445 26.790 26.784 1.00 86.50 98 PRO A N 1
ATOM 753 C CA . PRO A 1 98 ? -23.189 26.098 25.724 1.00 86.50 98 PRO A CA 1
ATOM 754 C C . PRO A 1 98 ? -22.645 26.355 24.313 1.00 86.50 98 PRO A C 1
ATOM 756 O O . PRO A 1 98 ? -22.518 25.436 23.513 1.00 86.50 98 PRO A O 1
ATOM 759 N N . GLY A 1 99 ? -22.209 27.587 24.021 1.00 83.94 99 GLY A N 1
ATOM 760 C CA . GLY A 1 99 ? -21.617 27.925 22.720 1.00 83.94 99 GLY A CA 1
ATOM 761 C C . GLY A 1 99 ? -20.327 27.159 22.392 1.00 83.94 99 GLY A C 1
ATOM 762 O O . GLY A 1 99 ? -20.074 26.864 21.229 1.00 83.94 99 GLY A O 1
ATOM 763 N N . VAL A 1 100 ? -19.529 26.792 23.401 1.00 85.19 100 VAL A N 1
ATOM 764 C CA . VAL A 1 100 ? -18.300 25.998 23.212 1.00 85.19 100 VAL A CA 1
ATOM 765 C C . VAL A 1 100 ? -18.643 24.541 22.907 1.00 85.19 100 VAL A C 1
ATOM 767 O O . VAL A 1 100 ? -18.000 23.918 22.065 1.00 85.19 100 VAL A O 1
ATOM 770 N N . LEU A 1 101 ? -19.670 24.009 23.569 1.00 87.75 101 LEU A N 1
ATOM 771 C CA . LEU A 1 101 ? -20.146 22.646 23.356 1.00 87.75 101 LEU A CA 1
ATOM 772 C C . LEU A 1 101 ? -20.830 22.503 21.993 1.00 87.75 101 LEU A C 1
ATOM 774 O O . LEU A 1 101 ? -20.554 21.551 21.270 1.00 87.75 101 LEU A O 1
ATOM 778 N N . LYS A 1 102 ? -21.632 23.498 21.597 1.00 87.81 102 LYS A N 1
ATOM 779 C CA . LYS A 1 102 ? -22.256 23.561 20.273 1.00 87.81 102 LYS A CA 1
ATOM 780 C C . LYS A 1 102 ? -21.215 23.594 19.153 1.00 87.81 102 LYS A C 1
ATOM 782 O O . LYS A 1 102 ? -21.321 22.817 18.213 1.00 87.81 102 LYS A O 1
ATOM 787 N N . ALA A 1 103 ? -20.177 24.421 19.286 1.00 84.62 103 ALA A N 1
ATOM 788 C CA . ALA A 1 103 ? -19.081 24.455 18.317 1.00 84.62 103 ALA A CA 1
ATOM 789 C C . ALA A 1 103 ? -18.341 23.107 18.230 1.00 84.62 103 ALA A C 1
ATOM 791 O O . ALA A 1 103 ? -18.003 22.655 17.141 1.00 84.62 103 ALA A O 1
ATOM 792 N N . ALA A 1 104 ? -18.118 22.438 19.367 1.00 85.50 104 ALA A N 1
ATOM 793 C CA . ALA A 1 104 ? -17.501 21.113 19.387 1.00 85.50 104 ALA A CA 1
ATOM 794 C C . ALA A 1 104 ? -18.391 20.036 18.736 1.00 85.50 104 ALA A C 1
ATOM 796 O O . ALA A 1 104 ? -17.870 19.166 18.041 1.00 85.50 104 ALA A O 1
ATOM 797 N N . LEU A 1 105 ? -19.716 20.107 18.922 1.00 86.62 105 LEU A N 1
ATOM 798 C CA . LEU A 1 105 ? -20.674 19.234 18.240 1.00 86.62 105 LEU A CA 1
ATOM 799 C C . LEU A 1 105 ? -20.647 19.469 16.724 1.00 86.62 105 LEU A C 1
ATOM 801 O O . LEU A 1 105 ? -20.578 18.512 15.961 1.00 86.62 105 LEU A O 1
ATOM 805 N N . GLU A 1 106 ? -20.682 20.729 16.285 1.00 85.62 106 GLU A N 1
ATOM 806 C CA . GLU A 1 106 ? -20.647 21.101 14.865 1.00 85.62 106 GLU A CA 1
ATOM 807 C C . GLU A 1 106 ? -19.354 20.628 14.176 1.00 85.62 106 GLU A C 1
ATOM 809 O O . GLU A 1 106 ? -19.409 20.085 13.072 1.00 85.62 106 GLU A O 1
ATOM 814 N N . GLU A 1 107 ? -18.201 20.773 14.839 1.00 82.75 107 GLU A N 1
ATOM 815 C CA . GLU A 1 107 ? -16.901 20.282 14.359 1.00 82.75 107 GLU A CA 1
ATOM 816 C C . GLU A 1 107 ? -16.903 18.753 14.187 1.00 82.75 107 GLU A C 1
ATOM 818 O O . GLU A 1 107 ? -16.494 18.239 13.143 1.00 82.75 107 GLU A O 1
ATOM 823 N N . GLU A 1 108 ? -17.430 18.021 15.174 1.00 82.19 108 GLU A N 1
ATOM 824 C CA . GLU A 1 108 ? -17.529 16.559 15.129 1.00 82.19 108 GLU A CA 1
ATOM 825 C C . GLU A 1 108 ? -18.497 16.072 14.045 1.00 82.19 108 GLU A C 1
ATOM 827 O O . GLU A 1 108 ? -18.190 15.136 13.302 1.00 82.19 108 GLU A O 1
ATOM 832 N N . VAL A 1 109 ? -19.655 16.724 13.918 1.00 83.06 109 VAL A N 1
ATOM 833 C CA . VAL A 1 109 ? -20.641 16.441 12.869 1.00 83.06 109 VAL A CA 1
ATOM 834 C C . VAL A 1 109 ? -20.026 16.647 11.493 1.00 83.06 109 VAL A C 1
ATOM 836 O O . VAL A 1 109 ? -20.173 15.789 10.625 1.00 83.06 109 VAL A O 1
ATOM 839 N N . GLN A 1 110 ? -19.310 17.752 11.287 1.00 80.69 110 GLN A N 1
ATOM 840 C CA . GLN A 1 110 ? -18.666 18.040 10.010 1.00 80.69 110 GLN A CA 1
ATOM 841 C C . GLN A 1 110 ? -17.580 17.008 9.678 1.00 80.69 110 GLN A C 1
ATOM 843 O O . GLN A 1 110 ? -17.481 16.575 8.527 1.00 80.69 110 GLN A O 1
ATOM 848 N N . ARG A 1 111 ? -16.803 16.570 10.677 1.00 79.12 111 ARG A N 1
ATOM 849 C CA . ARG A 1 111 ? -15.808 15.503 10.520 1.00 79.12 111 ARG A CA 1
ATOM 850 C C . ARG A 1 111 ? -16.462 14.188 10.093 1.00 79.12 111 ARG A C 1
ATOM 852 O O . ARG A 1 111 ? -16.097 13.646 9.051 1.00 79.12 111 ARG A O 1
ATOM 859 N N . ARG A 1 112 ? -17.470 13.714 10.836 1.00 78.56 112 ARG A N 1
ATOM 860 C CA . ARG A 1 112 ? -18.195 12.468 10.517 1.00 78.56 112 ARG A CA 1
ATOM 861 C C . ARG A 1 112 ? -18.930 12.544 9.187 1.00 78.56 112 ARG A C 1
ATOM 863 O O . ARG A 1 112 ? -18.982 11.558 8.464 1.00 78.56 112 ARG A O 1
ATOM 870 N N . PHE A 1 113 ? -19.474 13.710 8.844 1.00 77.06 113 PHE A N 1
ATOM 871 C CA . PHE A 1 113 ? -20.097 13.950 7.548 1.00 77.06 113 PHE A CA 1
ATOM 872 C C . PHE A 1 113 ? -19.100 13.734 6.410 1.00 77.06 113 PHE A C 1
ATOM 874 O O . PHE A 1 113 ? -19.422 13.059 5.434 1.00 77.06 113 PHE A O 1
ATOM 881 N N . LEU A 1 114 ? -17.892 14.293 6.527 1.00 73.62 114 LEU A N 1
ATOM 882 C CA . LEU A 1 114 ? -16.860 14.137 5.507 1.00 73.62 114 LEU A CA 1
ATOM 883 C C . LEU A 1 114 ? -16.385 12.681 5.409 1.00 73.62 114 LEU A C 1
ATOM 885 O O . LEU A 1 114 ? -16.295 12.155 4.304 1.00 73.62 114 LEU A O 1
ATOM 889 N N . GLU A 1 115 ? -16.159 12.016 6.544 1.00 73.75 115 GLU A N 1
ATOM 890 C CA . GLU A 1 115 ? -15.800 10.591 6.594 1.00 73.75 115 GLU A CA 1
ATOM 891 C C . GLU A 1 115 ? -16.883 9.707 5.955 1.00 73.75 115 GLU A C 1
ATOM 893 O O . GLU A 1 115 ? -16.582 8.927 5.055 1.00 73.75 115 GLU A O 1
ATOM 898 N N . ALA A 1 116 ? -18.149 9.873 6.350 1.00 70.62 116 ALA A N 1
ATOM 899 C CA . ALA A 1 116 ? -19.272 9.098 5.826 1.00 70.62 116 ALA A CA 1
ATOM 900 C C . ALA A 1 116 ? -19.533 9.382 4.342 1.00 70.62 116 ALA A C 1
ATOM 902 O O . ALA A 1 116 ? -19.837 8.470 3.578 1.00 70.62 116 ALA A O 1
ATOM 903 N N . ARG A 1 117 ? -19.391 10.638 3.900 1.00 74.31 117 ARG A N 1
ATOM 904 C CA . ARG A 1 117 ? -19.507 11.002 2.483 1.00 74.31 117 ARG A CA 1
ATOM 905 C C . ARG A 1 117 ? -18.389 10.375 1.656 1.00 74.31 117 ARG A C 1
ATOM 907 O O . ARG A 1 117 ? -18.665 9.896 0.561 1.00 74.31 117 ARG A O 1
ATOM 914 N N . ASN A 1 118 ? -17.158 10.375 2.162 1.00 67.62 118 ASN A N 1
ATOM 915 C CA . ASN A 1 118 ? -16.025 9.750 1.486 1.00 67.62 118 ASN A CA 1
ATOM 916 C C . ASN A 1 118 ? -16.179 8.225 1.439 1.00 67.62 118 ASN A C 1
ATOM 918 O O . ASN A 1 118 ? -15.949 7.641 0.387 1.00 67.62 118 ASN A O 1
ATOM 922 N N . ALA A 1 119 ? -16.646 7.597 2.522 1.00 65.62 119 ALA A N 1
ATOM 923 C CA . ALA A 1 119 ? -16.934 6.164 2.566 1.00 65.62 119 ALA A CA 1
ATOM 924 C C . ALA A 1 119 ? -18.068 5.769 1.604 1.00 65.62 119 ALA A C 1
ATOM 926 O O . ALA A 1 119 ? -17.885 4.883 0.781 1.00 65.62 119 ALA A O 1
ATOM 927 N N . ALA A 1 120 ? -19.200 6.481 1.620 1.00 64.75 120 ALA A N 1
ATOM 928 C CA . ALA A 1 120 ? -20.322 6.212 0.715 1.00 64.75 120 ALA A CA 1
ATOM 929 C C . ALA A 1 120 ? -19.977 6.487 -0.759 1.00 64.75 120 ALA A C 1
ATOM 931 O O . ALA A 1 120 ? -20.500 5.836 -1.662 1.00 64.75 120 ALA A O 1
ATOM 932 N N . LYS A 1 121 ? -19.104 7.470 -1.019 1.00 65.62 121 LYS A N 1
ATOM 933 C CA . LYS A 1 121 ? -18.557 7.718 -2.356 1.00 65.62 121 LYS A CA 1
ATOM 934 C C . LYS A 1 121 ? -17.646 6.564 -2.787 1.00 65.62 121 LYS A C 1
ATOM 936 O O . LYS A 1 121 ? -17.836 6.055 -3.883 1.00 65.62 121 LYS A O 1
ATOM 941 N N . ALA A 1 122 ? -16.748 6.113 -1.913 1.00 58.06 122 ALA A N 1
ATOM 942 C CA . ALA A 1 122 ? -15.871 4.970 -2.152 1.00 58.06 122 ALA A CA 1
ATOM 943 C C . ALA A 1 122 ? -16.652 3.669 -2.408 1.00 58.06 122 ALA A C 1
ATOM 945 O O . ALA A 1 122 ? -16.288 2.910 -3.299 1.00 58.06 122 ALA A O 1
ATOM 946 N N . GLU A 1 123 ? -17.740 3.434 -1.672 1.00 57.72 123 GLU A N 1
ATOM 947 C CA . GLU A 1 123 ? -18.615 2.266 -1.827 1.00 57.72 123 GLU A CA 1
ATOM 948 C C . GLU A 1 123 ? -19.382 2.307 -3.158 1.00 57.72 123 GLU A C 1
ATOM 950 O O . GLU A 1 123 ? -19.331 1.354 -3.929 1.00 57.72 123 GLU A O 1
ATOM 955 N N . LYS A 1 124 ? -19.979 3.455 -3.515 1.00 57.28 124 LYS A N 1
ATOM 956 C CA . LYS A 1 124 ? -20.618 3.642 -4.833 1.00 57.28 124 LYS A CA 1
ATOM 957 C C . LYS A 1 124 ? -19.641 3.522 -6.002 1.00 57.28 124 LYS A C 1
ATOM 959 O O . LYS A 1 124 ? -20.016 3.025 -7.060 1.00 57.28 124 LYS A O 1
ATOM 964 N N . GLU A 1 125 ? -18.417 4.014 -5.844 1.00 55.03 125 GLU A N 1
ATOM 965 C CA . GLU A 1 125 ? -17.367 3.905 -6.861 1.00 55.03 125 GLU A CA 1
ATOM 966 C C . GLU A 1 125 ? -16.860 2.462 -6.989 1.00 55.03 125 GLU A C 1
ATOM 968 O O . GLU A 1 125 ? -16.642 1.997 -8.107 1.00 55.03 125 GLU A O 1
ATOM 973 N N . ALA A 1 126 ? -16.762 1.720 -5.883 1.00 52.12 126 ALA A N 1
ATOM 974 C CA . ALA A 1 126 ? -16.452 0.292 -5.895 1.00 52.12 126 ALA A CA 1
ATOM 975 C C . ALA A 1 126 ? -17.558 -0.537 -6.581 1.00 52.12 126 ALA A C 1
ATOM 977 O O . ALA A 1 126 ? -17.256 -1.372 -7.437 1.00 52.12 126 ALA A O 1
ATOM 978 N N . ASP A 1 127 ? -18.832 -0.254 -6.290 1.00 50.91 127 ASP A N 1
ATOM 979 C CA . ASP A 1 127 ? -19.979 -0.897 -6.944 1.00 50.91 127 ASP A CA 1
ATOM 980 C C . ASP A 1 127 ? -20.027 -0.582 -8.449 1.00 50.91 127 ASP A C 1
ATOM 982 O O . ASP A 1 127 ? -20.227 -1.476 -9.279 1.00 50.91 127 ASP A O 1
ATOM 986 N N . ALA A 1 128 ? -19.774 0.671 -8.837 1.00 53.66 128 ALA A N 1
ATOM 987 C CA . ALA A 1 128 ? -19.708 1.074 -10.241 1.00 53.66 128 ALA A CA 1
ATOM 988 C C . ALA A 1 128 ? -18.531 0.414 -10.984 1.00 53.66 128 ALA A C 1
ATOM 990 O O . ALA A 1 128 ? -18.703 -0.042 -12.116 1.00 53.66 128 ALA A O 1
ATOM 991 N N . ALA A 1 129 ? -17.361 0.288 -10.347 1.00 51.06 129 ALA A N 1
ATOM 992 C CA . ALA A 1 129 ? -16.215 -0.429 -10.909 1.00 51.06 129 ALA A CA 1
ATOM 993 C C . ALA A 1 129 ? -16.514 -1.928 -11.111 1.00 51.06 129 ALA A C 1
ATOM 995 O O . ALA A 1 129 ? -16.112 -2.498 -12.125 1.00 51.06 129 ALA A O 1
ATOM 996 N N . SER A 1 130 ? -17.300 -2.555 -10.224 1.00 53.50 130 SER A N 1
ATOM 997 C CA . SER A 1 130 ? -17.760 -3.948 -10.392 1.00 53.50 130 SER A CA 1
ATOM 998 C C . SER A 1 130 ? -18.701 -4.153 -11.594 1.00 53.50 130 SER A C 1
ATOM 1000 O O . SER A 1 130 ? -18.873 -5.274 -12.072 1.00 53.50 130 SER A O 1
ATOM 1002 N N . THR A 1 131 ? -19.276 -3.066 -12.122 1.00 64.38 131 THR A N 1
ATOM 1003 C CA . THR A 1 131 ? -20.234 -3.077 -13.241 1.00 64.38 131 THR A CA 1
ATOM 1004 C C . THR A 1 131 ? -19.544 -2.998 -14.614 1.00 64.38 131 THR A C 1
ATOM 1006 O O . THR A 1 131 ? -20.172 -3.243 -15.648 1.00 64.38 131 THR A O 1
ATOM 1009 N N . ILE A 1 132 ? -18.244 -2.681 -14.668 1.00 83.19 132 ILE A N 1
ATOM 1010 C CA . ILE A 1 132 ? -17.497 -2.628 -15.931 1.00 83.19 132 ILE A CA 1
ATOM 1011 C C . ILE A 1 132 ? -17.285 -4.052 -16.450 1.00 83.19 132 ILE A C 1
ATOM 1013 O O . ILE A 1 132 ? -16.620 -4.879 -15.828 1.00 83.19 132 ILE A O 1
ATOM 1017 N N . HIS A 1 133 ? -17.830 -4.338 -17.632 1.00 88.19 133 HIS A N 1
ATOM 1018 C CA . HIS A 1 133 ? -17.729 -5.662 -18.234 1.00 88.19 133 HIS A CA 1
ATOM 1019 C C . HIS A 1 133 ? -16.266 -6.025 -18.541 1.00 88.19 133 HIS A C 1
ATOM 1021 O O . HIS A 1 133 ? -15.539 -5.248 -19.154 1.00 88.19 133 HIS A O 1
ATOM 1027 N N . GLU A 1 134 ? -15.866 -7.260 -18.220 1.00 89.56 134 GLU A N 1
ATOM 1028 C CA . GLU A 1 134 ? -14.483 -7.751 -18.339 1.00 89.56 134 GLU A CA 1
ATOM 1029 C C . GLU A 1 134 ? -13.795 -7.469 -19.681 1.00 89.56 134 GLU A C 1
ATOM 1031 O O . GLU A 1 134 ? -12.639 -7.062 -19.705 1.00 89.56 134 GLU A O 1
ATOM 1036 N N . LYS A 1 135 ? -14.512 -7.606 -20.804 1.00 91.94 135 LYS A N 1
ATOM 1037 C CA . LYS A 1 135 ? -14.003 -7.310 -22.154 1.00 91.94 135 LYS A CA 1
ATOM 1038 C C . LYS A 1 135 ? -13.396 -5.907 -22.294 1.00 91.94 135 LYS A C 1
ATOM 1040 O O . LYS A 1 135 ? -12.571 -5.705 -23.175 1.00 91.94 135 LYS A O 1
ATOM 1045 N N . ILE A 1 136 ? -13.817 -4.955 -21.461 1.00 92.94 136 ILE A N 1
ATOM 1046 C CA . ILE A 1 136 ? -13.349 -3.568 -21.485 1.00 92.94 136 ILE A CA 1
ATOM 1047 C C . ILE A 1 136 ? -11.966 -3.443 -20.835 1.00 92.94 136 ILE A C 1
ATOM 1049 O O . ILE A 1 136 ? -11.106 -2.745 -21.368 1.00 92.94 136 ILE A O 1
ATOM 1053 N N . TYR A 1 137 ? -11.743 -4.102 -19.694 1.00 94.75 137 TYR A N 1
ATOM 1054 C CA . TYR A 1 137 ? -10.499 -3.965 -18.932 1.00 94.75 137 TYR A CA 1
ATOM 1055 C C . TYR A 1 137 ? -9.498 -5.103 -19.174 1.00 94.75 137 TYR A C 1
ATOM 1057 O O . TYR A 1 137 ? -8.318 -4.939 -18.882 1.00 94.75 137 TYR A O 1
ATOM 1065 N N . ALA A 1 138 ? -9.925 -6.242 -19.729 1.00 95.06 138 ALA A N 1
ATOM 1066 C CA . ALA A 1 138 ? -9.061 -7.397 -19.979 1.00 95.06 138 ALA A CA 1
ATOM 1067 C C . ALA A 1 138 ? -7.765 -7.066 -20.751 1.00 95.06 138 ALA A C 1
ATOM 1069 O O . ALA A 1 138 ? -6.722 -7.566 -20.329 1.00 95.06 138 ALA A O 1
ATOM 1070 N N . PRO A 1 139 ? -7.760 -6.185 -21.780 1.00 96.69 139 PRO A N 1
ATOM 1071 C CA . PRO A 1 139 ? -6.520 -5.799 -22.464 1.00 96.69 139 PRO A CA 1
ATOM 1072 C C . PRO A 1 139 ? -5.484 -5.119 -21.553 1.00 96.69 139 PRO A C 1
ATOM 1074 O O . PRO A 1 139 ? -4.285 -5.198 -21.798 1.00 96.69 139 PRO A O 1
ATOM 1077 N N . MET A 1 140 ? -5.915 -4.458 -20.469 1.00 97.00 140 MET A N 1
ATOM 1078 C CA . MET A 1 140 ? -4.993 -3.850 -19.498 1.00 97.00 140 MET A CA 1
ATOM 1079 C C . MET A 1 140 ? -4.186 -4.916 -18.742 1.00 97.00 140 MET A C 1
ATOM 1081 O O . MET A 1 140 ? -3.043 -4.661 -18.354 1.00 97.00 140 MET A O 1
ATOM 1085 N N . LEU A 1 141 ? -4.765 -6.113 -18.596 1.00 97.38 141 LEU A N 1
ATOM 1086 C CA . LEU A 1 141 ? -4.232 -7.247 -17.842 1.00 97.38 141 LEU A CA 1
ATOM 1087 C C . LEU A 1 141 ? -3.465 -8.270 -18.703 1.00 97.38 141 LEU A C 1
ATOM 1089 O O . LEU A 1 141 ? -3.134 -9.344 -18.208 1.00 97.38 141 LEU A O 1
ATOM 1093 N N . GLU A 1 142 ? -3.171 -7.957 -19.969 1.00 97.25 142 GLU A N 1
ATOM 1094 C CA . GLU A 1 142 ? -2.230 -8.723 -20.810 1.00 97.25 142 GLU A CA 1
ATOM 1095 C C . GLU A 1 142 ? -0.810 -8.750 -20.192 1.00 97.25 142 GLU A C 1
ATOM 1097 O O . GLU A 1 142 ? -0.583 -8.094 -19.176 1.00 97.25 142 GLU A O 1
ATOM 1102 N N . PRO A 1 143 ? 0.194 -9.455 -20.743 1.00 97.69 143 PRO A N 1
ATOM 1103 C CA . PRO A 1 143 ? 1.545 -9.441 -20.170 1.00 97.69 143 PRO A CA 1
ATOM 1104 C C . PRO A 1 143 ? 2.150 -8.027 -20.083 1.00 97.69 143 PRO A C 1
ATOM 1106 O O . PRO A 1 143 ? 2.038 -7.232 -21.027 1.00 97.69 143 PRO A O 1
ATOM 1109 N N . GLY A 1 144 ? 2.773 -7.678 -18.954 1.00 97.06 144 GLY A N 1
ATOM 1110 C CA . GLY A 1 144 ? 3.377 -6.358 -18.711 1.00 97.06 144 GLY A CA 1
ATOM 1111 C C . GLY A 1 144 ? 2.418 -5.335 -18.089 1.00 97.06 144 GLY A C 1
ATOM 1112 O O . GLY A 1 144 ? 2.446 -4.154 -18.457 1.00 97.06 144 GLY A O 1
ATOM 1113 N N . VAL A 1 145 ? 1.563 -5.798 -17.177 1.00 98.38 145 VAL A N 1
ATOM 1114 C CA . VAL A 1 145 ? 0.558 -5.026 -16.437 1.00 98.38 145 VAL A CA 1
ATOM 1115 C C . VAL A 1 145 ? 1.210 -3.906 -15.635 1.00 98.38 145 VAL A C 1
ATOM 1117 O O . VAL A 1 145 ? 0.761 -2.765 -15.731 1.00 98.38 145 VAL A O 1
ATOM 1120 N N . LEU A 1 146 ? 2.300 -4.197 -14.909 1.00 98.38 146 LEU A N 1
ATOM 1121 C CA . LEU A 1 146 ? 3.001 -3.197 -14.092 1.00 98.38 146 LEU A CA 1
ATOM 1122 C C . LEU A 1 146 ? 3.448 -2.002 -14.938 1.00 98.38 146 LEU A C 1
ATOM 1124 O O . LEU A 1 146 ? 3.145 -0.857 -14.612 1.00 98.38 146 LEU A O 1
ATOM 1128 N N . ARG A 1 147 ? 4.109 -2.271 -16.068 1.00 97.81 147 ARG A N 1
ATOM 1129 C CA . ARG A 1 147 ? 4.575 -1.233 -16.994 1.00 97.81 147 ARG A CA 1
ATOM 1130 C C . ARG A 1 147 ? 3.416 -0.387 -17.523 1.00 97.81 147 ARG A C 1
ATOM 1132 O O . ARG A 1 147 ? 3.509 0.836 -17.496 1.00 97.81 147 ARG A O 1
ATOM 1139 N N . ARG A 1 148 ? 2.321 -1.009 -17.975 1.00 98.19 148 ARG A N 1
ATOM 1140 C CA . ARG A 1 148 ? 1.146 -0.264 -18.466 1.00 98.19 148 ARG A CA 1
ATOM 1141 C C . ARG A 1 148 ? 0.517 0.599 -17.378 1.00 98.19 148 ARG A C 1
ATOM 1143 O O . ARG A 1 148 ? 0.113 1.724 -17.662 1.00 98.19 148 ARG A O 1
ATOM 1150 N N . LEU A 1 149 ? 0.459 0.095 -16.148 1.00 97.88 149 LEU A N 1
ATOM 1151 C CA . LEU A 1 149 ? -0.052 0.847 -15.008 1.00 97.88 149 LEU A CA 1
ATOM 1152 C C . LEU A 1 149 ? 0.843 2.059 -14.702 1.00 97.88 149 LEU A C 1
ATOM 1154 O O . LEU A 1 149 ? 0.339 3.171 -14.558 1.00 97.88 149 LEU A O 1
ATOM 1158 N N . VAL A 1 150 ? 2.168 1.875 -14.700 1.00 98.31 150 VAL A N 1
ATOM 1159 C CA . VAL A 1 150 ? 3.150 2.964 -14.549 1.00 98.31 150 VAL A CA 1
ATOM 1160 C C . VAL A 1 150 ? 2.999 4.008 -15.653 1.00 98.31 150 VAL A C 1
ATOM 1162 O O . VAL A 1 150 ? 2.951 5.199 -15.358 1.00 98.31 150 VAL A O 1
ATOM 1165 N N . GLU A 1 151 ? 2.898 3.592 -16.916 1.00 97.81 151 GLU A N 1
ATOM 1166 C CA . GLU A 1 151 ? 2.717 4.497 -18.057 1.00 97.81 151 GLU A CA 1
ATOM 1167 C C . GLU A 1 151 ? 1.412 5.297 -17.952 1.00 97.81 151 GLU A C 1
ATOM 1169 O O . GLU A 1 151 ? 1.398 6.497 -18.243 1.00 97.81 151 GLU A O 1
ATOM 1174 N N . ALA A 1 152 ? 0.327 4.655 -17.513 1.00 97.56 152 ALA A N 1
ATOM 1175 C CA . ALA A 1 152 ? -0.961 5.302 -17.300 1.00 97.56 152 ALA A CA 1
ATOM 1176 C C . ALA A 1 152 ? -0.871 6.354 -16.182 1.00 97.56 152 ALA A C 1
ATOM 1178 O O . ALA A 1 152 ? -1.182 7.520 -16.424 1.00 97.56 152 ALA A O 1
ATOM 1179 N N . ILE A 1 153 ? -0.349 5.988 -15.006 1.00 97.81 153 ILE A N 1
ATOM 1180 C CA . ILE A 1 153 ? -0.152 6.906 -13.871 1.00 97.81 153 ILE A CA 1
ATOM 1181 C C . ILE A 1 153 ? 0.766 8.068 -14.266 1.00 97.81 153 ILE A C 1
ATOM 1183 O O . ILE A 1 153 ? 0.433 9.238 -14.063 1.00 97.81 153 ILE A O 1
ATOM 1187 N N . ALA A 1 154 ? 1.906 7.770 -14.892 1.00 96.88 154 ALA A N 1
ATOM 1188 C CA . ALA A 1 154 ? 2.867 8.783 -15.302 1.00 96.88 154 ALA A CA 1
ATOM 1189 C C . ALA A 1 154 ? 2.260 9.773 -16.301 1.00 96.88 154 ALA A C 1
ATOM 1191 O O . ALA A 1 154 ? 2.451 10.984 -16.168 1.00 96.88 154 ALA A O 1
ATOM 1192 N N . ARG A 1 155 ? 1.462 9.286 -17.260 1.00 94.62 155 ARG A N 1
ATOM 1193 C CA . ARG A 1 155 ? 0.743 10.132 -18.217 1.00 94.62 155 ARG A CA 1
ATOM 1194 C C . ARG A 1 155 ? -0.342 10.978 -17.548 1.00 94.62 155 ARG A C 1
ATOM 1196 O O . ARG A 1 155 ? -0.418 12.164 -17.861 1.00 94.62 155 ARG A O 1
ATOM 1203 N N . MET A 1 156 ? -1.162 10.397 -16.667 1.00 94.19 156 MET A N 1
ATOM 1204 C CA . MET A 1 156 ? -2.289 11.069 -15.989 1.00 94.19 156 MET A CA 1
ATOM 1205 C C . MET A 1 156 ? -1.859 12.117 -14.965 1.00 94.19 156 MET A C 1
ATOM 1207 O O . MET A 1 156 ? -2.607 13.051 -14.687 1.00 94.19 156 MET A O 1
ATOM 1211 N N . HIS A 1 157 ? -0.662 11.969 -14.404 1.00 93.94 157 HIS A N 1
ATOM 1212 C CA . HIS A 1 157 ? -0.156 12.914 -13.420 1.00 93.94 157 HIS A CA 1
ATOM 1213 C C . HIS A 1 157 ? 0.940 13.815 -13.981 1.00 93.94 157 HIS A C 1
ATOM 1215 O O . HIS A 1 157 ? 1.154 14.883 -13.427 1.00 93.94 157 HIS A O 1
ATOM 1221 N N . GLY A 1 158 ? 1.583 13.467 -15.100 1.00 94.25 158 GLY A N 1
ATOM 1222 C CA . GLY A 1 158 ? 2.704 14.228 -15.659 1.00 94.25 158 GLY A CA 1
ATOM 1223 C C . GLY A 1 158 ? 4.043 13.900 -15.001 1.00 94.25 158 GLY A C 1
ATOM 1224 O O . GLY A 1 158 ? 4.903 14.772 -14.889 1.00 94.25 158 GLY A O 1
ATOM 1225 N N . ILE A 1 159 ? 4.227 12.657 -14.564 1.00 95.75 159 ILE A N 1
ATOM 1226 C CA . ILE A 1 159 ? 5.470 12.181 -13.949 1.00 95.75 159 ILE A CA 1
ATOM 1227 C C . ILE A 1 159 ? 6.441 11.755 -15.054 1.00 95.75 159 ILE A C 1
ATOM 1229 O O . ILE A 1 159 ? 6.062 11.073 -16.004 1.00 95.75 159 ILE A O 1
ATOM 1233 N N . VAL A 1 160 ? 7.707 12.162 -14.943 1.00 94.19 160 VAL A N 1
ATOM 1234 C CA . VAL A 1 160 ? 8.758 11.862 -15.927 1.00 94.19 160 VAL A CA 1
ATOM 1235 C C . VAL A 1 160 ? 10.014 11.395 -15.199 1.00 94.19 160 VAL A C 1
ATOM 1237 O O . VAL A 1 160 ? 10.392 11.985 -14.192 1.00 94.19 160 VAL A O 1
ATOM 1240 N N . GLY A 1 161 ? 10.654 10.337 -15.703 1.00 91.81 161 GLY A N 1
ATOM 1241 C CA . GLY A 1 161 ? 11.922 9.809 -15.179 1.00 91.81 161 GLY A CA 1
ATOM 1242 C C . GLY A 1 161 ? 11.802 8.902 -13.947 1.00 91.81 161 GLY A C 1
ATOM 1243 O O . GLY A 1 161 ? 12.685 8.088 -13.713 1.00 91.81 161 GLY A O 1
ATOM 1244 N N . GLU A 1 162 ? 10.690 8.950 -13.210 1.00 94.38 162 GLU A N 1
ATOM 1245 C CA . GLU A 1 162 ? 10.522 8.249 -11.921 1.00 94.38 162 GLU A CA 1
ATOM 1246 C C . GLU A 1 162 ? 9.946 6.824 -12.045 1.00 94.38 162 GLU A C 1
ATOM 1248 O O . GLU A 1 162 ? 9.160 6.383 -11.207 1.00 94.38 162 GLU A O 1
ATOM 1253 N N . ILE A 1 163 ? 10.309 6.091 -13.103 1.00 94.75 163 ILE A N 1
ATOM 1254 C CA . ILE A 1 163 ? 9.695 4.792 -13.442 1.00 94.75 163 ILE A CA 1
ATOM 1255 C C . ILE A 1 163 ? 9.884 3.764 -12.320 1.00 94.75 163 ILE A C 1
ATOM 1257 O O . ILE A 1 163 ? 8.906 3.211 -11.829 1.00 94.75 163 ILE A O 1
ATOM 1261 N N . LYS A 1 164 ? 11.120 3.558 -11.847 1.00 95.44 164 LYS A N 1
ATOM 1262 C CA . LYS A 1 164 ? 11.418 2.575 -10.788 1.00 95.44 164 LYS A CA 1
ATOM 1263 C C . LYS A 1 164 ? 10.789 2.928 -9.439 1.00 95.44 164 LYS A C 1
ATOM 1265 O O . LYS A 1 164 ? 10.379 2.035 -8.701 1.00 95.44 164 LYS A O 1
ATOM 1270 N N . ALA A 1 165 ? 10.658 4.220 -9.136 1.00 96.50 165 ALA A N 1
ATOM 1271 C CA . ALA A 1 165 ? 9.958 4.669 -7.938 1.00 96.50 165 ALA A CA 1
ATOM 1272 C C . ALA A 1 165 ? 8.452 4.369 -8.026 1.00 96.50 165 ALA A C 1
ATOM 1274 O O . ALA A 1 165 ? 7.877 3.883 -7.056 1.00 96.50 165 ALA A O 1
ATOM 1275 N N . LEU A 1 166 ? 7.822 4.593 -9.187 1.00 98.06 166 LEU A N 1
ATOM 1276 C CA . LEU A 1 166 ? 6.421 4.222 -9.408 1.00 98.06 166 LEU A CA 1
ATOM 1277 C C . LEU A 1 166 ? 6.209 2.708 -9.333 1.00 98.06 166 LEU A C 1
ATOM 1279 O O . LEU A 1 166 ? 5.288 2.273 -8.649 1.00 98.06 166 LEU A O 1
ATOM 1283 N N . GLU A 1 167 ? 7.073 1.912 -9.968 1.00 98.25 167 GLU A N 1
ATOM 1284 C CA . GLU A 1 167 ? 7.020 0.447 -9.890 1.00 98.25 167 GLU A CA 1
ATOM 1285 C C . GLU A 1 167 ? 7.055 -0.038 -8.434 1.00 98.25 167 GLU A C 1
ATOM 1287 O O . GLU A 1 167 ? 6.192 -0.809 -8.015 1.00 98.25 167 GLU A O 1
ATOM 1292 N N . PHE A 1 168 ? 7.991 0.475 -7.631 1.00 98.19 168 PHE A N 1
ATOM 1293 C CA . PHE A 1 168 ? 8.070 0.165 -6.204 1.00 98.19 168 PHE A CA 1
ATOM 1294 C C . PHE A 1 168 ? 6.802 0.538 -5.440 1.00 98.19 168 PHE A C 1
ATOM 1296 O O . PHE A 1 168 ? 6.276 -0.285 -4.690 1.00 98.19 168 PHE A O 1
ATOM 1303 N N . ILE A 1 169 ? 6.306 1.766 -5.624 1.00 98.38 169 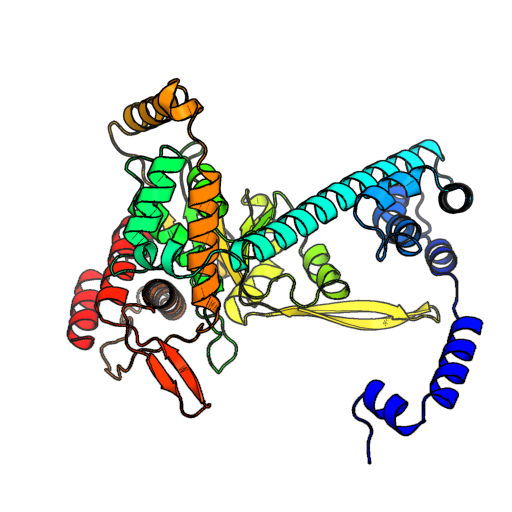ILE A N 1
ATOM 1304 C CA . ILE A 1 169 ? 5.129 2.250 -4.899 1.00 98.38 169 ILE A CA 1
ATOM 1305 C C . ILE A 1 169 ? 3.903 1.400 -5.244 1.00 98.38 169 ILE A C 1
ATOM 1307 O O . ILE A 1 169 ? 3.169 0.997 -4.342 1.00 98.38 169 ILE A O 1
ATOM 1311 N N . ILE A 1 170 ? 3.714 1.079 -6.527 1.00 98.69 170 ILE A N 1
ATOM 1312 C CA . ILE A 1 170 ? 2.628 0.216 -7.000 1.00 98.69 170 ILE A CA 1
ATOM 1313 C C . ILE A 1 170 ? 2.731 -1.165 -6.361 1.00 98.69 170 ILE A C 1
ATOM 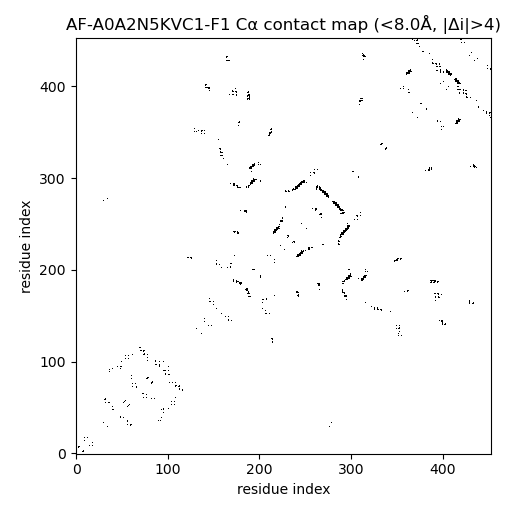1315 O O . ILE A 1 170 ? 1.751 -1.620 -5.776 1.00 98.69 170 ILE A O 1
ATOM 1319 N N . LEU A 1 171 ? 3.896 -1.821 -6.435 1.00 98.69 171 LEU A N 1
ATOM 1320 C CA . LEU A 1 171 ? 4.064 -3.177 -5.907 1.00 98.69 171 LEU 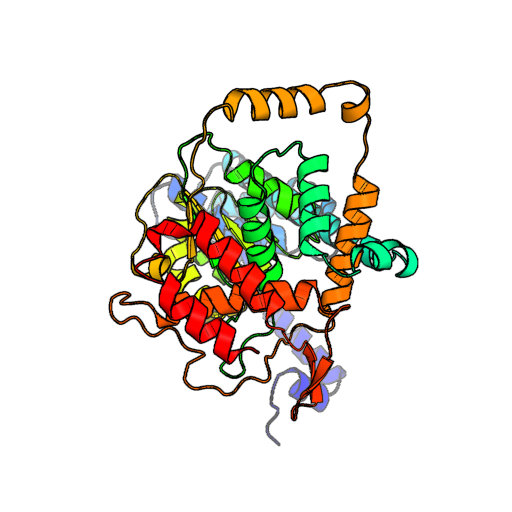A CA 1
ATOM 1321 C C . LEU A 1 171 ? 3.867 -3.239 -4.389 1.00 98.69 171 LEU A C 1
ATOM 1323 O O . LEU A 1 171 ? 3.217 -4.159 -3.902 1.00 98.69 171 LEU A O 1
ATOM 1327 N N . VAL A 1 172 ? 4.349 -2.247 -3.637 1.00 98.56 172 VAL A N 1
ATOM 1328 C CA . VAL A 1 172 ? 4.075 -2.164 -2.195 1.00 98.56 172 VAL A CA 1
ATOM 1329 C C . VAL A 1 172 ? 2.581 -1.955 -1.929 1.00 98.56 172 VAL A C 1
ATOM 1331 O O . VAL A 1 172 ? 2.020 -2.625 -1.061 1.00 98.56 172 VAL A O 1
ATOM 1334 N N . ALA A 1 173 ? 1.913 -1.069 -2.671 1.00 98.44 173 ALA A N 1
ATOM 1335 C CA . ALA A 1 173 ? 0.496 -0.781 -2.463 1.00 98.44 173 ALA A CA 1
ATOM 1336 C C . ALA A 1 173 ? -0.401 -1.988 -2.779 1.00 98.44 173 ALA A C 1
ATOM 1338 O O . ALA A 1 173 ? -1.232 -2.377 -1.956 1.00 98.44 173 ALA A O 1
ATOM 1339 N N . VAL A 1 174 ? -0.202 -2.638 -3.930 1.00 98.31 174 VAL A N 1
ATOM 1340 C CA . VAL A 1 174 ? -0.961 -3.847 -4.287 1.00 98.31 174 VAL A CA 1
ATOM 1341 C C . VAL A 1 174 ? -0.536 -5.061 -3.462 1.00 98.31 174 VAL A C 1
ATOM 1343 O O . VAL A 1 174 ? -1.327 -5.981 -3.300 1.00 98.31 174 VAL A O 1
ATOM 1346 N N . GLY A 1 175 ? 0.653 -5.055 -2.854 1.00 98.12 175 GLY A N 1
ATOM 1347 C CA . GLY A 1 175 ? 1.111 -6.111 -1.951 1.00 98.12 175 GLY A CA 1
ATOM 1348 C C . GLY A 1 175 ? 0.207 -6.333 -0.733 1.00 98.12 175 GLY A C 1
ATOM 1349 O O . GLY A 1 175 ? 0.154 -7.448 -0.212 1.00 98.12 175 GLY A O 1
ATOM 1350 N N . ALA A 1 176 ? -0.580 -5.330 -0.318 1.00 98.00 176 ALA A N 1
ATOM 1351 C CA . ALA A 1 176 ? -1.625 -5.505 0.698 1.00 98.00 176 ALA A CA 1
ATOM 1352 C C . ALA A 1 176 ? -2.700 -6.517 0.266 1.00 98.00 176 ALA A C 1
ATOM 1354 O O . ALA A 1 176 ? -3.356 -7.132 1.106 1.00 98.00 176 ALA A O 1
ATOM 1355 N N . GLN A 1 177 ? -2.872 -6.722 -1.042 1.00 98.19 177 GLN A N 1
ATOM 1356 C CA . GLN A 1 177 ? -3.839 -7.653 -1.607 1.00 98.19 177 GLN A CA 1
ATOM 1357 C C . GLN A 1 177 ? -3.388 -9.121 -1.523 1.00 98.19 177 GLN A C 1
ATOM 1359 O O . GLN A 1 177 ? -4.206 -10.008 -1.764 1.00 98.19 177 GLN A O 1
ATOM 1364 N N . LEU A 1 178 ? -2.133 -9.408 -1.172 1.00 97.94 178 LEU A N 1
ATOM 1365 C CA . LEU A 1 178 ? -1.646 -10.782 -1.057 1.00 97.94 178 LEU A CA 1
ATOM 1366 C C . LEU A 1 178 ? -2.258 -11.509 0.145 1.00 97.94 178 LEU A C 1
ATOM 1368 O O . LEU A 1 178 ? -2.517 -10.923 1.199 1.00 97.94 178 LEU A O 1
ATOM 1372 N N . ALA A 1 179 ? -2.451 -12.819 0.003 1.00 95.88 179 ALA A N 1
ATOM 1373 C CA . ALA A 1 179 ? -2.864 -13.6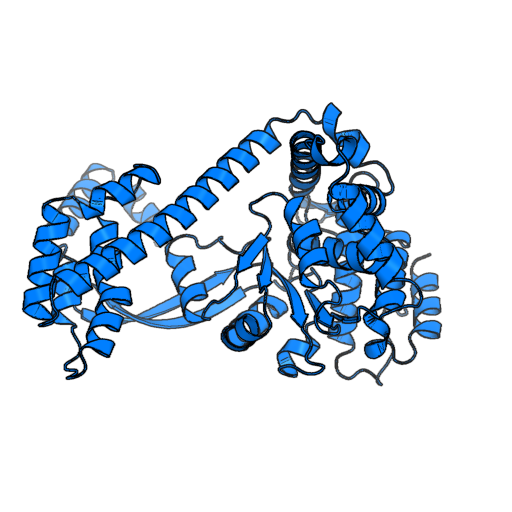68 1.111 1.00 95.88 179 ALA A CA 1
ATOM 1374 C C . ALA A 1 179 ? -1.727 -13.802 2.142 1.00 95.88 179 ALA A C 1
ATOM 1376 O O . ALA A 1 179 ? -0.556 -13.947 1.784 1.00 95.88 179 ALA A O 1
ATOM 1377 N N . GLN A 1 180 ? -2.074 -13.808 3.431 1.00 94.88 180 GLN A N 1
ATOM 1378 C CA . GLN A 1 180 ? -1.124 -14.068 4.519 1.00 94.88 180 GLN A CA 1
ATOM 1379 C C . GLN A 1 180 ? -0.499 -15.454 4.375 1.00 94.88 180 GLN A C 1
ATOM 1381 O O . GLN A 1 180 ? -1.166 -16.396 3.944 1.00 94.88 180 GLN A O 1
ATOM 1386 N N . LEU A 1 181 ? 0.758 -15.613 4.780 1.00 93.25 181 LEU A N 1
ATOM 1387 C CA . LEU A 1 181 ? 1.406 -16.920 4.871 1.00 93.25 181 LEU A CA 1
ATOM 1388 C C . LEU A 1 181 ? 0.621 -17.860 5.811 1.00 93.25 181 LEU A C 1
ATOM 1390 O O . LEU A 1 181 ? -0.069 -17.376 6.709 1.00 93.25 181 LEU A O 1
ATOM 1394 N N . PRO A 1 182 ? 0.750 -19.197 5.683 1.00 90.38 182 PRO A N 1
ATOM 1395 C CA . PRO A 1 182 ? 0.025 -20.152 6.536 1.00 90.38 182 PRO A CA 1
ATOM 1396 C C . PRO A 1 182 ? 0.246 -19.975 8.048 1.00 90.38 182 PRO A C 1
ATOM 1398 O O . PRO A 1 182 ? -0.562 -20.420 8.854 1.00 90.38 182 PRO A O 1
ATOM 1401 N N . ASN A 1 183 ? 1.332 -19.307 8.444 1.00 91.06 183 ASN A N 1
ATOM 1402 C CA . ASN A 1 183 ? 1.639 -18.959 9.833 1.00 91.06 183 ASN A CA 1
ATOM 1403 C C . ASN A 1 183 ? 1.054 -17.599 10.282 1.00 91.06 183 ASN A C 1
ATOM 1405 O O . ASN A 1 183 ? 1.438 -17.090 11.334 1.00 91.06 183 ASN A O 1
ATOM 1409 N N . GLY A 1 184 ? 0.180 -16.985 9.478 1.00 91.12 184 GLY A N 1
ATOM 1410 C CA . GLY A 1 184 ? -0.481 -15.706 9.750 1.00 91.12 184 GLY A CA 1
ATOM 1411 C C . GLY A 1 184 ? 0.363 -14.459 9.468 1.00 91.12 184 GLY A C 1
ATOM 1412 O O . GLY A 1 184 ? -0.124 -13.343 9.634 1.00 91.12 184 GLY A O 1
ATOM 1413 N N . ARG A 1 185 ? 1.625 -14.597 9.040 1.00 93.88 185 ARG A N 1
ATOM 1414 C CA . ARG A 1 185 ? 2.471 -13.435 8.722 1.00 93.88 185 ARG A CA 1
ATOM 1415 C C . ARG A 1 185 ? 2.056 -12.782 7.398 1.00 93.88 185 ARG A C 1
ATOM 1417 O O . ARG A 1 185 ? 1.660 -13.494 6.471 1.00 93.88 185 ARG A O 1
ATOM 1424 N N . PRO A 1 186 ? 2.173 -11.448 7.270 1.00 95.12 186 PRO A N 1
ATOM 1425 C CA . PRO A 1 186 ? 1.942 -10.786 5.993 1.00 95.12 186 PRO A CA 1
ATOM 1426 C C . PRO A 1 186 ? 3.045 -11.167 4.993 1.00 95.12 186 PRO A C 1
ATOM 1428 O O . PRO A 1 186 ? 4.194 -11.371 5.384 1.00 95.12 186 PRO A O 1
ATOM 1431 N N . LEU A 1 187 ? 2.680 -11.267 3.712 1.00 95.81 187 LEU A N 1
ATOM 1432 C CA . LEU A 1 187 ? 3.621 -11.500 2.610 1.00 95.81 187 LEU A CA 1
ATOM 1433 C C . LEU A 1 187 ? 4.020 -10.197 1.899 1.00 95.81 187 LEU A C 1
ATOM 1435 O O . LEU A 1 187 ? 5.140 -10.083 1.417 1.00 95.81 187 LEU A O 1
ATOM 1439 N N . GLY A 1 188 ? 3.108 -9.221 1.830 1.00 96.56 188 GLY A N 1
ATOM 1440 C CA . GLY A 1 188 ? 3.341 -7.947 1.150 1.00 96.56 188 GLY A CA 1
ATOM 1441 C C . GLY A 1 188 ? 4.492 -7.149 1.763 1.00 96.56 188 GLY A C 1
ATOM 1442 O O . GLY A 1 188 ? 4.609 -7.040 2.985 1.00 96.56 188 GLY A O 1
ATOM 1443 N N . ALA A 1 189 ? 5.323 -6.565 0.901 1.00 96.19 189 ALA A N 1
ATOM 1444 C CA . ALA A 1 189 ? 6.419 -5.703 1.319 1.00 96.19 189 ALA A CA 1
ATOM 1445 C C . ALA A 1 189 ? 5.895 -4.365 1.854 1.00 96.19 189 ALA A C 1
ATOM 1447 O O . ALA A 1 189 ? 4.851 -3.881 1.426 1.00 96.19 189 ALA A O 1
ATOM 1448 N N . SER A 1 190 ? 6.636 -3.733 2.761 1.00 96.12 190 SER A N 1
ATOM 1449 C CA . SER A 1 190 ? 6.416 -2.334 3.154 1.00 96.12 190 SER A CA 1
ATOM 1450 C C . SER A 1 190 ? 7.697 -1.534 2.997 1.00 96.12 190 SER A C 1
ATOM 1452 O O . SER A 1 190 ? 8.792 -2.092 3.037 1.00 96.12 190 SER A O 1
ATOM 1454 N N . GLY A 1 191 ? 7.566 -0.228 2.795 1.00 93.19 191 GLY A N 1
ATOM 1455 C CA . GLY A 1 191 ? 8.661 0.633 2.380 1.00 93.19 191 GLY A CA 1
ATOM 1456 C C . GLY A 1 191 ? 8.795 1.918 3.183 1.00 93.19 191 GLY A C 1
ATOM 1457 O O . GLY A 1 191 ? 7.881 2.388 3.856 1.00 93.19 191 GLY A O 1
ATOM 1458 N N . MET A 1 192 ? 9.963 2.526 3.059 1.00 91.88 192 MET A N 1
ATOM 1459 C CA . MET A 1 192 ? 10.242 3.894 3.456 1.00 91.88 192 MET A CA 1
ATOM 1460 C C . MET A 1 192 ? 10.824 4.604 2.246 1.00 91.88 192 MET A C 1
ATOM 1462 O O . MET A 1 192 ? 11.796 4.121 1.674 1.00 91.88 192 MET A O 1
ATOM 1466 N N . LEU A 1 193 ? 10.232 5.729 1.856 1.00 92.69 193 LEU A N 1
ATOM 1467 C CA . LEU A 1 193 ? 10.695 6.514 0.720 1.00 92.69 193 LEU A CA 1
ATOM 1468 C C . LEU A 1 193 ? 11.432 7.751 1.237 1.00 92.69 193 LEU A C 1
ATOM 1470 O O . LEU A 1 193 ? 10.813 8.698 1.725 1.00 92.69 193 LEU A O 1
ATOM 1474 N N . ILE A 1 194 ? 12.759 7.729 1.145 1.00 90.94 194 ILE A N 1
ATOM 1475 C CA . ILE A 1 194 ? 13.653 8.777 1.635 1.00 90.94 194 ILE A CA 1
ATOM 1476 C C . ILE A 1 194 ? 14.038 9.695 0.479 1.00 90.94 194 ILE A C 1
ATOM 1478 O O . ILE A 1 194 ? 14.480 9.249 -0.577 1.00 90.94 194 ILE A O 1
ATOM 1482 N N . ALA A 1 195 ? 13.878 10.999 0.681 1.00 90.88 195 ALA A N 1
ATOM 1483 C CA . ALA A 1 195 ? 14.310 12.005 -0.281 1.00 90.88 195 ALA A CA 1
ATOM 1484 C C . ALA A 1 195 ? 14.392 13.382 0.373 1.00 90.88 195 ALA A C 1
ATOM 1486 O O . ALA A 1 195 ? 13.735 13.617 1.391 1.00 90.88 195 ALA A O 1
ATOM 1487 N N . GLU A 1 196 ? 15.065 14.334 -0.266 1.00 89.88 196 GLU A N 1
ATOM 1488 C CA . GLU A 1 196 ? 15.005 15.739 0.143 1.00 89.88 196 GLU A CA 1
ATOM 1489 C C . GLU A 1 196 ? 13.570 16.303 0.100 1.00 89.88 196 GLU A C 1
ATOM 1491 O O . GLU A 1 196 ? 12.647 15.754 -0.528 1.00 89.88 196 GLU A O 1
ATOM 1496 N N . ALA A 1 197 ? 13.350 17.403 0.822 1.00 88.12 197 ALA A N 1
ATOM 1497 C CA . ALA A 1 197 ? 12.086 18.129 0.778 1.00 88.12 197 ALA A CA 1
ATOM 1498 C C . ALA A 1 197 ? 11.816 18.631 -0.653 1.00 88.12 197 ALA A C 1
ATOM 1500 O O . ALA A 1 197 ? 12.724 19.065 -1.353 1.00 88.12 197 ALA A O 1
ATOM 1501 N N . GLY A 1 198 ? 10.567 18.538 -1.116 1.00 86.44 198 GLY A N 1
ATOM 1502 C CA . GLY A 1 198 ? 10.199 18.961 -2.474 1.00 86.44 198 GLY A CA 1
ATOM 1503 C C . GLY A 1 198 ? 10.635 18.020 -3.609 1.00 86.44 198 GLY A C 1
ATOM 1504 O O . GLY A 1 198 ? 10.304 18.283 -4.762 1.00 86.44 198 GLY A O 1
ATOM 1505 N N . ARG A 1 199 ? 11.298 16.885 -3.325 1.00 91.62 199 ARG A N 1
ATOM 1506 C CA . ARG A 1 199 ? 11.700 15.902 -4.356 1.00 91.62 199 ARG A CA 1
ATOM 1507 C C . ARG A 1 199 ? 10.525 15.162 -5.022 1.00 91.62 199 ARG A C 1
ATOM 1509 O O . ARG A 1 199 ? 10.721 14.527 -6.054 1.00 91.62 199 ARG A O 1
ATOM 1516 N N . GLY A 1 200 ? 9.317 15.278 -4.461 1.00 91.31 200 GLY A N 1
ATOM 1517 C CA . GLY A 1 200 ? 8.083 14.730 -5.038 1.00 91.31 200 GLY A CA 1
ATOM 1518 C C . GLY A 1 200 ? 7.600 13.408 -4.432 1.00 91.31 200 GLY A C 1
ATOM 1519 O O . GLY A 1 200 ? 6.781 12.749 -5.053 1.00 91.31 200 GLY A O 1
ATOM 1520 N N . LYS A 1 201 ? 8.063 13.021 -3.232 1.00 93.12 201 LYS A N 1
ATOM 1521 C CA . LYS A 1 201 ? 7.666 11.762 -2.561 1.00 93.12 201 LYS A CA 1
ATOM 1522 C C . LYS A 1 201 ? 6.146 11.571 -2.496 1.00 93.12 201 LYS A C 1
ATOM 1524 O O . LYS A 1 201 ? 5.636 10.604 -3.046 1.00 93.12 201 LYS A O 1
ATOM 1529 N N . ASN A 1 202 ? 5.448 12.523 -1.873 1.00 92.88 202 ASN A N 1
ATOM 1530 C CA . ASN A 1 202 ? 3.995 12.455 -1.704 1.00 92.88 202 ASN A CA 1
ATOM 1531 C C . ASN A 1 202 ? 3.296 12.493 -3.061 1.00 92.88 202 ASN A C 1
ATOM 1533 O O . ASN A 1 202 ? 2.452 11.659 -3.326 1.00 92.88 202 ASN A O 1
ATOM 1537 N N . TYR A 1 203 ? 3.757 13.345 -3.979 1.00 94.81 203 TYR A N 1
ATOM 1538 C CA . TYR A 1 203 ? 3.210 13.426 -5.333 1.00 94.81 203 TYR A CA 1
ATOM 1539 C C . TYR A 1 203 ? 3.259 12.092 -6.104 1.00 94.81 203 TYR A C 1
ATOM 1541 O O . TYR A 1 203 ? 2.304 11.765 -6.804 1.00 94.81 203 TYR A O 1
ATOM 1549 N N . LEU A 1 204 ? 4.328 11.296 -5.959 1.00 96.69 204 LEU A N 1
ATOM 1550 C CA . LEU A 1 204 ? 4.394 9.956 -6.558 1.00 96.69 204 LEU A CA 1
ATOM 1551 C C . LEU A 1 204 ? 3.410 8.979 -5.901 1.00 96.69 204 LEU A C 1
ATOM 1553 O O . LEU A 1 204 ? 2.760 8.210 -6.605 1.00 96.69 204 LEU A O 1
ATOM 1557 N N . ILE A 1 205 ? 3.293 9.004 -4.570 1.00 96.81 205 ILE A N 1
ATOM 1558 C CA . ILE A 1 205 ? 2.385 8.108 -3.840 1.00 96.81 205 ILE A CA 1
ATOM 1559 C C . ILE A 1 205 ? 0.924 8.483 -4.116 1.00 96.81 205 ILE A C 1
ATOM 1561 O O . ILE A 1 205 ? 0.128 7.603 -4.432 1.00 96.81 205 ILE A O 1
ATOM 1565 N N . ASP A 1 206 ? 0.593 9.775 -4.097 1.00 95.56 206 ASP A N 1
ATOM 1566 C CA . ASP A 1 206 ? -0.726 10.322 -4.428 1.00 95.56 206 ASP A CA 1
ATOM 1567 C C . ASP A 1 206 ? -1.163 9.890 -5.836 1.00 95.56 206 ASP A C 1
ATOM 1569 O O . ASP A 1 206 ? -2.310 9.495 -6.038 1.00 95.56 206 ASP A O 1
ATOM 1573 N N . ALA A 1 207 ? -0.241 9.917 -6.806 1.00 96.94 207 ALA A N 1
ATOM 1574 C CA . ALA A 1 207 ? -0.504 9.500 -8.181 1.00 96.94 207 ALA A CA 1
ATOM 1575 C C . ALA A 1 207 ? -0.820 8.001 -8.303 1.00 96.94 207 ALA A C 1
ATOM 1577 O O . ALA A 1 207 ? -1.690 7.615 -9.080 1.00 96.94 207 ALA A O 1
ATOM 1578 N N . VAL A 1 208 ? -0.145 7.148 -7.525 1.00 98.00 208 VAL A N 1
ATOM 1579 C CA . VAL A 1 208 ? -0.469 5.714 -7.472 1.00 98.00 208 VAL A CA 1
ATOM 1580 C C . VAL A 1 208 ? -1.811 5.500 -6.781 1.00 98.00 208 VAL A C 1
ATOM 1582 O O . VAL A 1 208 ? -2.671 4.803 -7.305 1.00 98.00 208 VAL A O 1
ATOM 1585 N N . VAL A 1 209 ? -2.022 6.126 -5.626 1.00 96.00 209 VAL A N 1
ATOM 1586 C CA . VAL A 1 209 ? -3.252 5.993 -4.840 1.00 96.00 209 VAL A CA 1
ATOM 1587 C C . VAL A 1 209 ? -4.491 6.427 -5.633 1.00 96.00 209 VAL A C 1
ATOM 1589 O O . VAL A 1 209 ? -5.529 5.779 -5.531 1.00 96.00 209 VAL A O 1
ATOM 1592 N N . ALA A 1 210 ? -4.374 7.455 -6.479 1.00 94.12 210 ALA A N 1
ATOM 1593 C CA . ALA A 1 210 ? -5.469 7.963 -7.306 1.00 94.12 210 ALA A CA 1
ATOM 1594 C C . ALA A 1 210 ? -6.050 6.940 -8.303 1.00 94.12 210 ALA A C 1
ATOM 1596 O O . ALA A 1 210 ? -7.196 7.101 -8.722 1.00 94.12 210 ALA A O 1
ATOM 1597 N N . ILE A 1 211 ? -5.291 5.904 -8.683 1.00 95.94 211 ILE A N 1
ATOM 1598 C CA . ILE A 1 211 ? -5.754 4.867 -9.620 1.00 95.94 211 ILE A CA 1
ATOM 1599 C C . ILE A 1 211 ? -6.215 3.582 -8.924 1.00 95.94 211 ILE A C 1
ATOM 1601 O O . ILE A 1 211 ? -6.850 2.731 -9.549 1.00 95.94 211 ILE A O 1
ATOM 1605 N N . LEU A 1 212 ? -5.894 3.419 -7.637 1.00 96.44 212 LEU A N 1
ATOM 1606 C CA . LEU A 1 212 ? -6.301 2.247 -6.871 1.00 96.44 212 LEU A CA 1
ATOM 1607 C C . LEU A 1 212 ? -7.811 2.276 -6.596 1.00 96.44 212 LEU A C 1
ATOM 1609 O O . LEU A 1 212 ? -8.416 3.351 -6.531 1.00 96.44 212 LEU A O 1
ATOM 1613 N N . PRO A 1 213 ? -8.444 1.107 -6.395 1.00 95.44 213 PRO A N 1
ATOM 1614 C CA . PRO A 1 213 ? -9.804 1.055 -5.877 1.00 95.44 213 PRO A CA 1
ATOM 1615 C C . PRO A 1 213 ? -9.915 1.821 -4.543 1.00 95.44 213 PRO A C 1
ATOM 1617 O O . PRO A 1 213 ? -9.051 1.644 -3.680 1.00 95.44 213 PRO A O 1
ATOM 1620 N N . PRO A 1 214 ? -10.972 2.627 -4.315 1.00 86.62 214 PRO A N 1
ATOM 1621 C CA . PRO A 1 214 ? -11.071 3.507 -3.143 1.00 86.62 214 PRO A CA 1
ATOM 1622 C C . PRO A 1 214 ? -10.925 2.809 -1.779 1.00 86.62 214 PRO A C 1
ATOM 1624 O O . PRO A 1 214 ? -10.429 3.400 -0.825 1.00 86.62 214 PRO A O 1
ATOM 1627 N N . GLY A 1 215 ? -11.333 1.539 -1.675 1.00 90.62 215 GLY A N 1
ATOM 1628 C CA . GLY A 1 215 ? -11.220 0.742 -0.447 1.00 90.62 215 GLY A CA 1
ATOM 1629 C C . GLY A 1 215 ? -9.841 0.120 -0.195 1.00 90.62 215 GLY A C 1
ATOM 1630 O O . GLY A 1 215 ? -9.627 -0.456 0.866 1.00 90.62 215 GLY A O 1
ATOM 1631 N N . TRP A 1 216 ? -8.905 0.205 -1.144 1.00 95.94 216 TRP A N 1
ATOM 1632 C CA . TRP A 1 216 ? -7.598 -0.460 -1.044 1.00 95.94 216 TRP A CA 1
ATOM 1633 C C . TRP A 1 216 ? -6.553 0.330 -0.278 1.00 95.94 216 TRP A C 1
ATOM 1635 O O . TRP A 1 216 ? -5.469 -0.192 -0.023 1.00 95.94 216 TRP A O 1
ATOM 1645 N N . TYR A 1 217 ? -6.838 1.573 0.086 1.00 96.00 217 TYR A N 1
ATOM 1646 C CA . TYR A 1 217 ? -5.891 2.397 0.812 1.00 96.00 217 TYR A CA 1
ATOM 1647 C C . TYR A 1 217 ? -6.570 3.190 1.924 1.00 96.00 217 TYR A C 1
ATOM 1649 O O . TYR A 1 217 ? -7.785 3.385 1.950 1.00 96.00 217 TYR A O 1
ATOM 1657 N N . LEU A 1 218 ? -5.758 3.640 2.874 1.00 92.94 218 LEU A N 1
ATOM 1658 C CA . LEU A 1 218 ? -6.153 4.591 3.900 1.00 92.94 218 LEU A CA 1
ATOM 1659 C C . LEU A 1 218 ? -5.053 5.646 4.018 1.00 92.94 218 LEU A C 1
ATOM 1661 O O . LEU A 1 218 ? -3.985 5.380 4.572 1.00 92.94 218 LEU A O 1
ATOM 1665 N N . SER A 1 219 ? -5.329 6.836 3.488 1.00 89.75 219 SER A N 1
ATOM 1666 C CA . SER A 1 219 ? -4.461 8.009 3.609 1.00 89.75 219 SER A CA 1
ATOM 1667 C C . SER A 1 219 ? -4.838 8.840 4.831 1.00 89.75 219 SER A C 1
ATOM 1669 O O . SER A 1 219 ? -6.026 9.087 5.061 1.00 89.75 219 SER A O 1
ATOM 1671 N N . PHE A 1 220 ? -3.855 9.308 5.594 1.00 85.31 220 PHE A N 1
ATOM 1672 C CA . PHE A 1 220 ? -4.097 10.183 6.742 1.00 85.31 220 PHE A CA 1
ATOM 1673 C C . PHE A 1 220 ? -2.893 11.083 7.042 1.00 85.31 220 PHE A C 1
ATOM 1675 O O . PHE A 1 220 ? -1.741 10.698 6.861 1.00 85.31 220 PHE A O 1
ATOM 1682 N N . GLU A 1 221 ? -3.177 12.286 7.541 1.00 78.56 221 GLU A N 1
ATOM 1683 C CA . GLU A 1 221 ? -2.161 13.266 7.957 1.00 78.56 221 GLU A CA 1
ATOM 1684 C C . GLU A 1 221 ? -1.765 13.097 9.425 1.00 78.56 221 GLU A C 1
ATOM 1686 O O . GLU A 1 221 ? -0.633 13.360 9.809 1.00 78.56 221 GLU A O 1
ATOM 1691 N N . SER A 1 222 ? -2.694 12.637 10.263 1.00 77.44 222 SER A N 1
ATOM 1692 C CA . SER A 1 222 ? -2.424 12.310 11.659 1.00 77.44 222 SER A CA 1
ATOM 1693 C C . SER A 1 222 ? -3.381 11.232 12.151 1.00 77.44 222 SER A C 1
ATOM 1695 O O . SER A 1 222 ? -4.546 11.170 11.754 1.00 77.44 222 SER A O 1
ATOM 1697 N N . ALA A 1 223 ? -2.877 10.360 13.016 1.00 80.62 223 ALA A N 1
ATOM 1698 C CA . ALA A 1 223 ? -3.667 9.370 13.725 1.00 80.62 223 ALA A CA 1
ATOM 1699 C C . ALA A 1 223 ? -2.962 9.006 15.033 1.00 80.62 223 ALA A C 1
ATOM 1701 O O . ALA A 1 223 ? -1.748 9.149 15.166 1.00 80.62 223 ALA A O 1
ATOM 1702 N N . SER A 1 224 ? -3.728 8.512 16.001 1.00 83.88 224 SER A N 1
ATOM 1703 C CA . SER A 1 224 ? -3.175 7.916 17.218 1.00 83.88 224 SER A CA 1
ATOM 1704 C C . SER A 1 224 ? -3.304 6.397 17.160 1.00 83.88 224 SER A C 1
ATOM 1706 O O . SER A 1 224 ? -4.253 5.872 16.570 1.00 83.88 224 SER A O 1
ATOM 1708 N N . ALA A 1 225 ? -2.406 5.670 17.830 1.00 85.19 225 ALA A N 1
ATOM 1709 C CA . ALA A 1 225 ? -2.554 4.221 17.959 1.00 85.19 225 ALA A CA 1
ATOM 1710 C C . ALA A 1 225 ? -3.920 3.865 18.576 1.00 85.19 225 ALA A C 1
ATOM 1712 O O . ALA A 1 225 ? -4.630 3.002 18.071 1.00 85.19 225 ALA A O 1
ATOM 1713 N N . SER A 1 226 ? -4.347 4.598 19.613 1.00 84.94 226 SER A N 1
ATOM 1714 C CA . SER A 1 226 ? -5.657 4.409 20.249 1.00 84.94 226 SER A CA 1
ATOM 1715 C C . SER A 1 226 ? -6.827 4.549 19.277 1.00 84.94 226 SER A C 1
ATOM 1717 O O . SER A 1 226 ? -7.715 3.704 19.304 1.00 84.94 226 SER A O 1
ATOM 1719 N N . SER A 1 227 ? -6.823 5.558 18.400 1.00 84.69 227 SER A N 1
ATOM 1720 C CA . SER A 1 227 ? -7.901 5.726 17.418 1.00 84.69 227 SER A CA 1
ATOM 1721 C C . SER A 1 227 ? -7.971 4.576 16.412 1.00 84.69 227 SER A C 1
ATOM 1723 O O . SER A 1 227 ? -9.065 4.252 15.967 1.00 84.69 227 SER A O 1
ATOM 1725 N N . MET A 1 228 ? -6.844 3.932 16.082 1.00 87.56 228 MET A N 1
ATOM 1726 C CA . MET A 1 228 ? -6.855 2.739 15.226 1.00 87.56 228 MET A CA 1
ATOM 1727 C C . MET A 1 228 ? -7.518 1.546 15.924 1.00 87.56 228 MET A C 1
ATOM 1729 O O . MET A 1 228 ? -8.332 0.865 15.312 1.00 87.56 228 MET A O 1
ATOM 1733 N N . TYR A 1 229 ? -7.232 1.328 17.213 1.00 89.06 229 TYR A N 1
ATOM 1734 C CA . TYR A 1 229 ? -7.824 0.219 17.970 1.00 89.06 229 TYR A CA 1
ATOM 1735 C C . TYR A 1 229 ? -9.335 0.371 18.184 1.00 89.06 229 TYR A C 1
ATOM 1737 O O . TYR A 1 229 ? -10.065 -0.596 18.015 1.00 89.06 229 TYR A O 1
ATOM 1745 N N . TYR A 1 230 ? -9.824 1.573 18.503 1.00 87.06 230 TYR A N 1
ATOM 1746 C CA . TYR A 1 230 ? -11.264 1.780 18.725 1.00 87.06 230 TYR A CA 1
ATOM 1747 C C . TYR A 1 230 ? -12.095 1.747 17.434 1.00 87.06 230 TYR A C 1
ATOM 1749 O O . TYR A 1 230 ? -13.297 1.509 17.482 1.00 87.06 230 TYR A O 1
ATOM 1757 N N . ARG A 1 231 ? -11.488 1.946 16.255 1.00 85.94 231 ARG A N 1
ATOM 1758 C CA . ARG A 1 231 ? -12.213 1.815 14.976 1.00 85.94 231 ARG A CA 1
ATOM 1759 C C . ARG A 1 231 ? -12.718 0.392 14.719 1.00 85.94 231 ARG A C 1
ATOM 1761 O O . ARG A 1 231 ? -13.764 0.250 14.091 1.00 85.94 231 ARG A O 1
ATOM 1768 N N . VAL A 1 232 ? -12.042 -0.622 15.265 1.00 85.62 232 VAL A N 1
ATOM 1769 C CA . VAL A 1 232 ? -12.440 -2.041 15.169 1.00 85.62 232 VAL A CA 1
ATOM 1770 C C . VAL A 1 232 ? -13.836 -2.281 15.730 1.00 85.62 232 VAL A C 1
ATOM 1772 O O . VAL A 1 232 ? -14.556 -3.130 15.222 1.00 85.62 232 VAL A O 1
ATOM 1775 N N . GLU A 1 233 ? -14.251 -1.515 16.741 1.00 81.75 233 GLU A N 1
ATOM 1776 C CA . GLU A 1 233 ? -15.582 -1.657 17.341 1.00 81.75 233 GLU A CA 1
ATOM 1777 C C . GLU A 1 233 ? -16.707 -1.342 16.346 1.00 81.75 233 GLU A C 1
ATOM 1779 O O . GLU A 1 233 ? -17.816 -1.847 16.491 1.00 81.75 233 GLU A O 1
ATOM 1784 N N . ARG A 1 234 ? -16.428 -0.515 15.329 1.00 82.19 234 ARG A N 1
ATOM 1785 C CA . ARG A 1 234 ? -17.384 -0.169 14.268 1.00 82.19 234 ARG A CA 1
ATOM 1786 C C . ARG A 1 234 ? -17.201 -1.026 13.024 1.00 82.19 234 ARG A C 1
ATOM 1788 O O . ARG A 1 234 ? -18.181 -1.428 12.413 1.00 82.19 234 ARG A O 1
ATOM 1795 N N . ASP A 1 235 ? -15.951 -1.260 12.646 1.00 83.94 235 ASP A N 1
ATOM 1796 C CA . ASP A 1 235 ? -15.583 -2.041 11.470 1.00 83.94 235 ASP A CA 1
ATOM 1797 C C . ASP A 1 235 ? -14.338 -2.882 11.799 1.00 83.94 235 ASP A C 1
ATOM 1799 O O . ASP A 1 235 ? -13.212 -2.378 11.727 1.00 83.94 235 ASP A O 1
ATOM 1803 N N . PRO A 1 236 ? -14.512 -4.162 12.177 1.00 79.88 236 PRO A N 1
ATOM 1804 C CA . PRO A 1 236 ? -13.395 -5.039 12.517 1.00 79.88 236 PRO A CA 1
ATOM 1805 C C . PRO A 1 236 ? -12.420 -5.285 11.359 1.00 79.88 236 PRO A C 1
ATOM 1807 O O . PRO A 1 236 ? -11.250 -5.590 11.598 1.00 79.88 236 PRO A O 1
ATOM 1810 N N . GLY A 1 237 ? -12.898 -5.153 10.117 1.00 85.56 237 GLY A N 1
ATOM 1811 C CA . GLY A 1 237 ? -12.151 -5.420 8.891 1.00 85.56 237 GLY A CA 1
ATOM 1812 C C . GLY A 1 237 ? -11.588 -4.164 8.226 1.00 85.56 237 GLY A C 1
ATOM 1813 O O . GLY A 1 237 ? -11.081 -4.244 7.108 1.00 85.56 237 GLY A O 1
ATOM 1814 N N . PHE A 1 238 ? -11.644 -2.998 8.883 1.00 91.75 238 PHE A N 1
ATOM 1815 C CA . PHE A 1 238 ? -11.360 -1.710 8.236 1.00 91.75 238 PHE A CA 1
ATOM 1816 C C . PHE A 1 238 ? -9.939 -1.563 7.673 1.00 91.75 238 PHE A C 1
ATOM 1818 O O . PHE A 1 238 ? -9.689 -0.625 6.918 1.00 91.75 238 PHE A O 1
ATOM 1825 N N . LEU A 1 239 ? -9.000 -2.440 8.046 1.00 94.25 239 LEU A N 1
ATOM 1826 C CA . LEU A 1 239 ? -7.627 -2.471 7.530 1.00 94.25 239 LEU A CA 1
ATOM 1827 C C . LEU A 1 239 ? -7.282 -3.735 6.744 1.00 94.25 239 LEU A C 1
ATOM 1829 O O . LEU A 1 239 ? -6.160 -3.837 6.246 1.00 94.25 239 LEU A O 1
ATOM 1833 N N . GLU A 1 240 ? -8.201 -4.687 6.610 1.00 94.75 240 GLU A N 1
ATOM 1834 C CA . GLU A 1 240 ? -7.927 -5.903 5.854 1.00 94.75 240 GLU A CA 1
ATOM 1835 C C . GLU A 1 240 ? -7.673 -5.555 4.386 1.00 94.75 240 GLU A C 1
ATOM 1837 O O . GLU A 1 240 ? -8.464 -4.869 3.736 1.00 94.75 240 GLU A O 1
ATOM 1842 N N . HIS A 1 241 ? -6.529 -6.010 3.874 1.00 96.75 241 HIS A N 1
ATOM 1843 C CA . HIS A 1 241 ? -6.073 -5.742 2.516 1.00 96.75 241 HIS A CA 1
ATOM 1844 C C . HIS A 1 241 ? -5.994 -4.247 2.174 1.00 96.75 241 HIS A C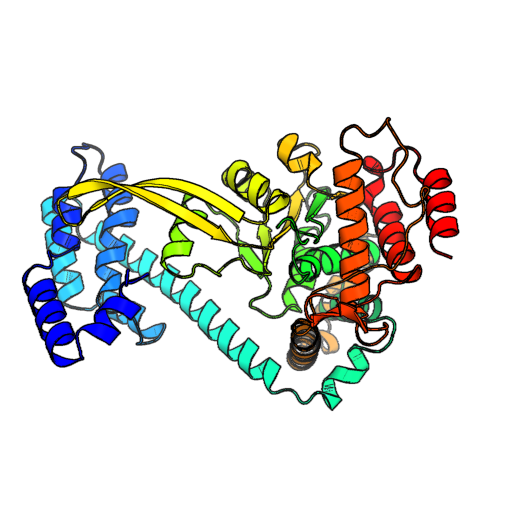 1
ATOM 1846 O O . HIS A 1 241 ? -6.399 -3.836 1.085 1.00 96.75 241 HIS A O 1
ATOM 1852 N N . ARG A 1 242 ? -5.453 -3.423 3.084 1.00 97.06 242 ARG A N 1
ATOM 1853 C CA . ARG A 1 242 ? -5.271 -1.983 2.839 1.00 97.06 242 ARG A CA 1
ATOM 1854 C C . ARG A 1 242 ? -3.819 -1.522 2.855 1.00 97.06 242 ARG A C 1
ATOM 1856 O O . ARG A 1 242 ? -3.030 -1.867 3.732 1.00 97.06 242 ARG A O 1
ATOM 1863 N N . PHE A 1 243 ? -3.500 -0.656 1.905 1.00 98.12 243 PHE A N 1
ATOM 1864 C CA . PHE A 1 243 ? -2.283 0.136 1.877 1.00 98.12 243 PHE A CA 1
ATOM 1865 C C . PHE A 1 243 ? -2.435 1.370 2.776 1.00 98.12 243 PHE A C 1
ATOM 1867 O O . PHE A 1 243 ? -3.250 2.257 2.519 1.00 98.12 243 PHE A O 1
ATOM 1874 N N . LEU A 1 244 ? -1.657 1.438 3.852 1.00 95.81 244 LEU A N 1
ATOM 1875 C CA . LEU A 1 244 ? -1.606 2.608 4.719 1.00 95.81 244 LEU A CA 1
ATOM 1876 C C . LEU A 1 244 ? -0.637 3.641 4.160 1.00 95.81 244 LEU A C 1
ATOM 1878 O O . LEU A 1 244 ? 0.551 3.360 3.986 1.00 95.81 244 LEU A O 1
ATOM 1882 N N . TYR A 1 245 ? -1.129 4.859 3.971 1.00 93.50 245 TYR A N 1
ATOM 1883 C CA . TYR A 1 245 ? -0.337 5.981 3.491 1.00 93.50 245 TYR A CA 1
ATOM 1884 C C . TYR A 1 245 ? -0.363 7.129 4.514 1.00 93.50 245 TYR A C 1
ATOM 1886 O O . TYR A 1 245 ? -1.267 7.969 4.496 1.00 93.50 245 TYR A O 1
ATOM 1894 N N . PRO A 1 246 ? 0.595 7.152 5.457 1.00 88.44 246 PRO A N 1
ATOM 1895 C CA . PRO A 1 246 ? 0.813 8.308 6.314 1.00 88.44 246 PRO A CA 1
ATOM 1896 C C . PRO A 1 246 ? 1.484 9.416 5.490 1.00 88.44 246 PRO A C 1
ATOM 1898 O O . PRO A 1 246 ? 2.610 9.246 5.025 1.00 88.44 246 PRO A O 1
ATOM 1901 N N . ASN A 1 247 ? 0.808 10.553 5.309 1.00 77.50 247 ASN A N 1
ATOM 1902 C CA . ASN A 1 247 ? 1.303 11.644 4.453 1.00 77.50 247 ASN A CA 1
ATOM 1903 C C . ASN A 1 247 ? 2.589 12.301 4.994 1.00 77.50 247 ASN A C 1
ATOM 1905 O O . ASN A 1 247 ? 3.339 12.919 4.233 1.00 77.50 247 ASN A O 1
ATOM 1909 N N . GLU A 1 248 ? 2.843 12.167 6.298 1.00 72.31 248 GLU A N 1
ATOM 1910 C CA . GLU A 1 248 ? 4.004 12.716 6.999 1.00 72.31 248 GLU A CA 1
ATOM 1911 C C . GLU A 1 248 ? 4.578 11.707 8.004 1.00 72.31 248 GLU A C 1
ATOM 1913 O O . GLU A 1 248 ? 3.867 10.857 8.550 1.00 72.31 248 GLU A O 1
ATOM 1918 N N . ILE A 1 249 ? 5.881 11.809 8.283 1.00 72.31 249 ILE A N 1
ATOM 1919 C CA . ILE A 1 249 ? 6.564 10.908 9.222 1.00 72.31 249 ILE A CA 1
ATOM 1920 C C . ILE A 1 249 ? 6.113 11.135 10.675 1.00 72.31 249 ILE A C 1
ATOM 1922 O O . ILE A 1 249 ? 6.116 10.208 11.477 1.00 72.31 249 ILE A O 1
ATOM 1926 N N . GLU A 1 250 ? 5.651 12.332 11.017 1.00 74.00 250 GLU A N 1
ATOM 1927 C CA . GLU A 1 250 ? 5.087 12.669 12.325 1.00 74.00 250 GLU A CA 1
ATOM 1928 C C . GLU A 1 250 ? 3.852 11.807 12.644 1.00 74.00 250 GLU A C 1
ATOM 1930 O O . GLU A 1 250 ? 3.649 11.403 13.791 1.00 74.00 250 GLU A O 1
ATOM 1935 N N . ALA A 1 251 ? 3.065 11.446 11.623 1.00 73.88 251 ALA A N 1
ATOM 1936 C CA . ALA A 1 251 ? 1.944 10.520 11.765 1.00 73.88 251 ALA A CA 1
ATOM 1937 C C . ALA A 1 251 ? 2.411 9.095 12.102 1.00 73.88 251 ALA A C 1
ATOM 1939 O O . ALA A 1 251 ? 1.715 8.357 12.799 1.00 73.88 251 ALA A O 1
ATOM 1940 N N . VAL A 1 252 ? 3.596 8.709 11.623 1.00 82.81 252 VAL A N 1
ATOM 1941 C CA . VAL A 1 252 ? 4.204 7.407 11.911 1.00 82.81 252 VAL A CA 1
ATOM 1942 C C . VAL A 1 252 ? 4.699 7.345 13.342 1.00 82.81 252 VAL A C 1
ATOM 1944 O O . VAL A 1 252 ? 4.468 6.328 13.988 1.00 82.81 252 VAL A O 1
ATOM 1947 N N . ASP A 1 253 ? 5.329 8.404 13.855 1.00 84.56 253 ASP A N 1
ATOM 1948 C CA . ASP A 1 253 ? 5.894 8.420 15.211 1.00 84.56 253 ASP A CA 1
ATOM 1949 C C . ASP A 1 253 ? 4.826 8.060 16.271 1.00 84.56 253 ASP A C 1
ATOM 1951 O O . ASP A 1 253 ? 5.084 7.284 17.192 1.00 84.56 253 ASP A O 1
ATOM 1955 N N . ALA A 1 254 ? 3.584 8.525 16.089 1.00 84.81 254 ALA A N 1
ATOM 1956 C CA . ALA A 1 254 ? 2.444 8.196 16.954 1.00 84.81 254 ALA A CA 1
ATOM 1957 C C . ALA A 1 254 ? 1.877 6.768 16.765 1.00 84.81 254 ALA A C 1
ATOM 1959 O O . ALA A 1 254 ? 1.059 6.308 17.570 1.00 84.81 254 ALA A O 1
ATOM 1960 N N . LEU A 1 255 ? 2.285 6.072 15.701 1.00 89.81 255 LEU A N 1
ATOM 1961 C CA . LEU A 1 255 ? 1.783 4.765 15.277 1.00 89.81 255 LEU A CA 1
ATOM 1962 C C . LEU A 1 255 ? 2.838 3.652 15.301 1.00 89.81 255 LEU A C 1
ATOM 1964 O O . LEU A 1 255 ? 2.479 2.515 15.006 1.00 89.81 255 LEU A O 1
ATOM 1968 N N . ILE A 1 256 ? 4.099 3.913 15.666 1.00 90.62 256 ILE A N 1
ATOM 1969 C CA . ILE A 1 256 ? 5.181 2.904 15.656 1.00 90.62 256 ILE A CA 1
ATOM 1970 C C . ILE A 1 256 ? 4.749 1.605 16.357 1.00 90.62 256 ILE A C 1
ATOM 1972 O O . ILE A 1 256 ? 4.838 0.522 15.775 1.00 90.62 256 ILE A O 1
ATOM 1976 N N . GLU A 1 257 ? 4.214 1.711 17.576 1.00 90.62 257 GLU A N 1
ATOM 1977 C CA . GLU A 1 257 ? 3.758 0.561 18.374 1.00 90.62 257 GLU A CA 1
ATOM 1978 C C . GLU A 1 257 ? 2.617 -0.224 17.723 1.00 90.62 257 GLU A C 1
ATOM 1980 O O . GLU A 1 257 ? 2.487 -1.427 17.930 1.00 90.62 257 GLU A O 1
ATOM 1985 N N . PHE A 1 258 ? 1.803 0.446 16.912 1.00 93.56 258 PHE A N 1
ATOM 1986 C CA . PHE A 1 258 ? 0.725 -0.170 16.152 1.00 93.56 258 PHE A CA 1
ATOM 1987 C C . PHE A 1 258 ? 1.245 -0.819 14.857 1.00 93.56 258 PHE A C 1
ATOM 1989 O O . PHE A 1 258 ? 0.897 -1.956 14.546 1.00 93.56 258 PHE A O 1
ATOM 1996 N N . LEU A 1 259 ? 2.132 -0.143 14.123 1.00 94.50 259 LEU A N 1
ATOM 1997 C CA . LEU A 1 259 ? 2.656 -0.622 12.842 1.00 94.50 259 LEU A CA 1
ATOM 1998 C C . LEU A 1 259 ? 3.580 -1.835 13.002 1.00 94.50 259 LEU A C 1
ATOM 2000 O O . LEU A 1 259 ? 3.507 -2.761 12.197 1.00 94.50 259 LEU A O 1
ATOM 2004 N N . ARG A 1 260 ? 4.426 -1.889 14.041 1.00 94.50 260 ARG A N 1
ATOM 2005 C CA . ARG A 1 260 ? 5.358 -3.017 14.251 1.00 94.50 260 ARG A CA 1
ATOM 2006 C C . ARG A 1 260 ? 4.674 -4.396 14.267 1.00 94.50 260 ARG A C 1
ATOM 2008 O O . ARG A 1 260 ? 5.148 -5.263 13.525 1.00 94.50 260 ARG A O 1
ATOM 2015 N N . PRO A 1 261 ? 3.620 -4.647 15.070 1.00 95.00 261 PRO A N 1
ATOM 2016 C CA . PRO A 1 261 ? 2.900 -5.917 15.041 1.00 95.00 261 PRO A CA 1
ATOM 2017 C C . PRO A 1 261 ? 2.093 -6.093 13.750 1.00 95.00 261 PRO A C 1
ATOM 2019 O O . PRO A 1 261 ? 2.165 -7.163 13.155 1.00 95.00 261 PRO A O 1
ATOM 2022 N N . MET A 1 262 ? 1.433 -5.055 13.224 1.00 95.88 262 MET A N 1
ATOM 2023 C CA . MET A 1 262 ? 0.697 -5.174 11.956 1.00 95.88 262 MET A CA 1
ATOM 2024 C C . MET A 1 262 ? 1.591 -5.653 10.799 1.00 95.88 262 MET A C 1
ATOM 2026 O O . MET A 1 262 ? 1.222 -6.573 10.074 1.00 95.88 262 MET A O 1
ATOM 2030 N N . LEU A 1 263 ? 2.807 -5.113 10.681 1.00 95.56 263 LEU A N 1
ATOM 2031 C CA . LEU A 1 263 ? 3.775 -5.498 9.647 1.00 95.56 263 LEU A CA 1
ATOM 2032 C C . LEU A 1 263 ? 4.488 -6.835 9.924 1.00 95.56 263 LEU A C 1
ATOM 2034 O O . LEU A 1 263 ? 5.174 -7.353 9.053 1.00 95.56 263 LEU A O 1
ATOM 2038 N N . SER A 1 264 ? 4.381 -7.403 11.132 1.00 93.62 264 SER A N 1
ATOM 2039 C CA . SER A 1 264 ? 5.064 -8.661 11.504 1.00 93.62 264 SER A CA 1
ATOM 2040 C C . SER A 1 264 ? 4.135 -9.860 11.629 1.00 93.62 264 SER A C 1
ATOM 2042 O O . SER A 1 264 ? 4.514 -10.971 11.267 1.00 93.62 264 SER A O 1
ATOM 2044 N N . SER A 1 265 ? 2.942 -9.647 12.171 1.00 93.25 265 SER A N 1
ATOM 2045 C CA . SER A 1 265 ? 1.947 -10.676 12.475 1.00 93.25 265 SER A CA 1
ATOM 2046 C C . SER A 1 265 ? 0.611 -10.426 11.794 1.00 93.25 265 SER A C 1
ATOM 2048 O O . SER A 1 265 ? -0.320 -11.183 12.033 1.00 93.25 265 SER A O 1
ATOM 2050 N N . SER A 1 266 ? 0.497 -9.378 10.967 1.00 94.25 266 SER A N 1
ATOM 2051 C CA . SER A 1 266 ? -0.736 -9.052 10.243 1.00 94.25 266 SER A CA 1
ATOM 2052 C C . SER A 1 266 ? -1.935 -8.742 11.147 1.00 94.25 266 SER A C 1
ATOM 2054 O O . SER A 1 266 ? -3.077 -8.720 10.701 1.00 94.25 266 SER A O 1
ATOM 2056 N N . LYS A 1 267 ? -1.671 -8.501 12.430 1.00 94.44 267 LYS A N 1
ATOM 2057 C CA . LYS A 1 267 ? -2.649 -8.119 13.439 1.00 94.44 267 LYS A CA 1
ATOM 2058 C C . LYS A 1 267 ? -1.967 -7.401 14.588 1.00 94.44 267 LYS A C 1
ATOM 2060 O O . LYS A 1 267 ? -0.789 -7.661 14.860 1.00 94.44 267 LYS A O 1
ATOM 2065 N N . ALA A 1 268 ? -2.717 -6.555 15.275 1.00 94.31 268 ALA A N 1
ATOM 2066 C CA . ALA A 1 268 ? -2.288 -5.859 16.477 1.00 94.31 268 ALA A CA 1
ATOM 2067 C C . ALA A 1 268 ? -3.368 -5.972 17.551 1.00 94.31 268 ALA A C 1
ATOM 2069 O O . ALA A 1 268 ? -4.553 -5.854 17.256 1.00 94.31 268 ALA A O 1
ATOM 2070 N N . MET A 1 269 ? -2.954 -6.190 18.797 1.00 91.88 269 MET A N 1
ATOM 2071 C CA . MET A 1 269 ? -3.854 -6.369 19.934 1.00 91.88 269 MET A CA 1
ATOM 2072 C C . MET A 1 269 ? -3.614 -5.266 20.957 1.00 91.88 269 MET A C 1
ATOM 2074 O O . MET A 1 269 ? -2.467 -4.982 21.310 1.00 91.88 269 MET A O 1
ATOM 2078 N N . LYS A 1 270 ? -4.697 -4.692 21.477 1.00 91.44 270 LYS A N 1
ATOM 2079 C CA . LYS A 1 270 ? -4.662 -3.797 22.630 1.00 91.44 270 LYS A CA 1
ATOM 2080 C C . LYS A 1 270 ? -5.594 -4.316 23.712 1.00 91.44 270 LYS A C 1
ATOM 2082 O O . LYS A 1 270 ? -6.799 -4.402 23.512 1.00 91.44 270 LYS A O 1
ATOM 2087 N N . LEU A 1 271 ? -5.018 -4.584 24.877 1.00 88.31 271 LEU A N 1
ATOM 2088 C CA . LEU A 1 271 ? -5.762 -4.794 26.111 1.00 88.31 271 LEU A CA 1
ATOM 2089 C C . LEU A 1 271 ? -6.071 -3.431 26.724 1.00 88.31 271 LEU A C 1
ATOM 2091 O O . LEU A 1 271 ? -5.168 -2.620 26.953 1.00 88.31 271 LEU A O 1
ATOM 2095 N N . THR A 1 272 ? -7.343 -3.158 26.967 1.00 86.12 272 THR A N 1
ATOM 2096 C CA . THR A 1 272 ? -7.785 -1.942 27.644 1.00 86.12 272 THR A CA 1
ATOM 2097 C C . THR A 1 272 ? -8.818 -2.270 28.710 1.00 86.12 272 THR A C 1
ATOM 2099 O O . THR A 1 272 ? -9.267 -3.404 28.822 1.00 86.12 272 THR A O 1
ATOM 2102 N N . VAL A 1 273 ? -9.142 -1.291 29.547 1.00 83.94 273 VAL A N 1
ATOM 2103 C CA . VAL A 1 273 ? -10.182 -1.424 30.563 1.00 83.94 273 VAL A CA 1
ATOM 2104 C C . VAL A 1 273 ? -11.274 -0.449 30.181 1.00 83.94 273 VAL A C 1
ATOM 2106 O O . VAL A 1 273 ? -11.024 0.756 30.103 1.00 83.94 273 VAL A O 1
ATOM 2109 N N . ASN A 1 274 ? -12.461 -0.979 29.933 1.00 76.56 274 ASN A N 1
ATOM 2110 C CA . ASN A 1 274 ? -13.668 -0.191 29.768 1.00 76.56 274 ASN A CA 1
ATOM 2111 C C . ASN A 1 274 ? -14.596 -0.449 30.956 1.00 76.56 274 ASN A C 1
ATOM 2113 O O . ASN A 1 274 ? -14.344 -1.323 31.784 1.00 76.56 274 ASN A O 1
ATOM 2117 N N . LYS A 1 275 ? -15.620 0.386 31.102 1.00 75.50 275 LYS A N 1
ATOM 2118 C CA . LYS A 1 275 ? -16.644 0.160 32.117 1.00 75.50 275 LYS A CA 1
ATOM 2119 C C . LYS A 1 275 ? -17.753 -0.696 31.520 1.00 75.50 275 LYS A C 1
ATOM 2121 O O . LYS A 1 275 ? -18.183 -0.409 30.404 1.00 75.50 275 LYS A O 1
ATOM 2126 N N . ASP A 1 276 ? -18.190 -1.711 32.255 1.00 75.06 276 ASP A N 1
ATOM 2127 C CA . ASP A 1 276 ? -19.404 -2.456 31.929 1.00 75.06 276 ASP A CA 1
ATOM 2128 C C . ASP A 1 276 ? -20.656 -1.587 32.165 1.00 75.06 276 ASP A C 1
ATOM 2130 O O . ASP A 1 276 ? -20.576 -0.457 32.665 1.00 75.06 276 ASP A O 1
ATOM 2134 N N . ALA A 1 277 ? -21.827 -2.109 31.794 1.00 71.25 277 ALA A N 1
ATOM 2135 C CA . ALA A 1 277 ? -23.109 -1.430 31.995 1.00 71.25 277 ALA A CA 1
ATOM 2136 C C . ALA A 1 277 ? -23.403 -1.122 33.479 1.00 71.25 277 ALA A C 1
ATOM 2138 O O . ALA A 1 277 ? -24.189 -0.228 33.782 1.00 71.25 277 ALA A O 1
ATOM 2139 N N . GLU A 1 278 ? -22.751 -1.826 34.409 1.00 74.75 278 GLU A N 1
ATOM 2140 C CA . GLU A 1 278 ? -22.840 -1.611 35.853 1.00 74.75 278 GLU A CA 1
ATOM 2141 C C . GLU A 1 278 ? -21.733 -0.686 36.406 1.00 74.75 278 GLU A C 1
ATOM 2143 O O . GLU A 1 278 ? -21.608 -0.514 37.622 1.00 74.75 278 GLU A O 1
ATOM 2148 N N . GLY A 1 279 ? -20.922 -0.075 35.536 1.00 74.44 279 GLY A N 1
ATOM 2149 C CA . GLY A 1 279 ? -19.861 0.866 35.896 1.00 74.44 279 GLY A CA 1
ATOM 2150 C C . GLY A 1 279 ? -18.595 0.225 36.475 1.00 74.44 279 GLY A C 1
ATOM 2151 O O . GLY A 1 279 ? -17.705 0.950 36.939 1.00 74.44 279 GLY A O 1
ATOM 2152 N N . ARG A 1 280 ? -18.487 -1.107 36.459 1.00 78.50 280 ARG A N 1
ATOM 2153 C CA . ARG A 1 280 ? -17.310 -1.857 36.912 1.00 78.50 280 ARG A CA 1
ATOM 2154 C C . ARG A 1 280 ? -16.274 -1.923 35.800 1.00 78.50 280 ARG A C 1
ATOM 2156 O O . ARG A 1 280 ? -16.595 -1.935 34.620 1.00 78.50 280 ARG A O 1
ATOM 2163 N N . ASN A 1 281 ? -15.009 -1.987 36.193 1.00 82.69 281 ASN A N 1
ATOM 2164 C CA . ASN A 1 281 ? -13.908 -2.154 35.255 1.00 82.69 281 ASN A CA 1
ATOM 2165 C C . ASN A 1 281 ? -13.940 -3.564 34.651 1.00 82.69 281 ASN A C 1
ATOM 2167 O O . ASN A 1 281 ? -13.734 -4.542 35.369 1.00 82.69 281 ASN A O 1
ATOM 2171 N N . GLU A 1 282 ? -14.128 -3.646 33.341 1.00 83.62 282 GLU A N 1
ATOM 2172 C CA . GLU A 1 282 ? -14.047 -4.869 32.553 1.00 83.62 282 GLU A CA 1
ATOM 2173 C C . GLU A 1 282 ? -12.880 -4.764 31.562 1.00 83.62 282 GLU A C 1
ATOM 2175 O O . GLU A 1 282 ? -12.675 -3.745 30.894 1.00 83.62 282 GLU A O 1
ATOM 2180 N N . GLY A 1 283 ? -12.061 -5.813 31.506 1.00 85.69 283 GLY A N 1
ATOM 2181 C CA . GLY A 1 283 ? -10.986 -5.906 30.525 1.00 85.69 283 GLY A CA 1
ATOM 2182 C C . GLY A 1 283 ? -11.562 -6.162 29.136 1.00 85.69 283 GLY A C 1
ATOM 2183 O O . GLY A 1 283 ? -12.340 -7.091 28.958 1.00 85.69 283 GLY A O 1
ATOM 2184 N N . GLN A 1 284 ? -11.150 -5.366 28.155 1.00 86.94 284 GLN A N 1
ATOM 2185 C CA . GLN A 1 284 ? -11.546 -5.504 26.759 1.00 86.94 284 GLN A CA 1
ATOM 2186 C C . GLN A 1 284 ? -10.319 -5.732 25.875 1.00 86.94 284 GLN A C 1
ATOM 2188 O O . GLN A 1 284 ? -9.294 -5.054 26.004 1.00 86.94 284 GLN A O 1
ATOM 2193 N N . GLU A 1 285 ? -10.458 -6.665 24.939 1.00 89.62 285 GLU A N 1
ATOM 2194 C CA . GLU A 1 285 ? -9.494 -6.943 23.878 1.00 89.62 285 GLU A CA 1
ATOM 2195 C C . GLU A 1 285 ? -9.929 -6.266 22.576 1.00 89.62 285 GLU A C 1
ATOM 2197 O O . GLU A 1 285 ? -11.011 -6.529 22.056 1.00 89.62 285 GLU A O 1
ATOM 2202 N N . LEU A 1 286 ? -9.073 -5.392 22.042 1.00 91.62 286 LEU A N 1
ATOM 2203 C CA . LEU A 1 286 ? -9.251 -4.761 20.736 1.00 91.62 286 LEU A CA 1
ATOM 2204 C C . LEU A 1 286 ? -8.222 -5.341 19.760 1.00 91.62 286 LEU A C 1
ATOM 2206 O O . LEU A 1 286 ? -7.047 -4.958 19.791 1.00 91.62 286 LEU A O 1
ATOM 2210 N N . GLU A 1 287 ? -8.660 -6.265 18.900 1.00 93.25 287 GLU A N 1
ATOM 2211 C CA . GLU A 1 287 ? -7.830 -6.859 17.844 1.00 93.25 287 GLU A CA 1
ATOM 2212 C C . GLU A 1 287 ? -8.074 -6.160 16.503 1.00 93.25 287 GLU A C 1
ATOM 2214 O O . GLU A 1 287 ? -9.158 -6.242 15.934 1.00 93.25 287 GLU A O 1
ATOM 2219 N N . VAL A 1 288 ? -7.043 -5.512 15.966 1.00 94.69 288 VAL A N 1
ATOM 2220 C CA . VAL A 1 288 ? -7.047 -4.949 14.613 1.00 94.69 288 VAL A CA 1
ATOM 2221 C C . VAL A 1 288 ? -6.446 -5.978 13.659 1.00 94.69 288 VAL A C 1
ATOM 2223 O O . VAL A 1 288 ? -5.324 -6.441 13.890 1.00 94.69 288 VAL A O 1
ATOM 2226 N N . LYS A 1 289 ? -7.163 -6.313 12.582 1.00 94.69 289 LYS A N 1
ATOM 2227 C CA . LYS A 1 289 ? -6.735 -7.293 11.573 1.00 94.69 289 LYS A CA 1
ATOM 2228 C C . LYS A 1 289 ? -6.221 -6.623 10.300 1.00 94.69 289 LYS A C 1
ATOM 2230 O O . LYS A 1 289 ? -6.699 -5.568 9.895 1.00 94.69 289 LYS A O 1
ATOM 2235 N N . GLY A 1 290 ? -5.202 -7.233 9.704 1.00 94.75 290 GLY A N 1
ATOM 2236 C CA . GLY A 1 290 ? -4.682 -6.931 8.373 1.00 94.75 290 GLY A CA 1
ATOM 2237 C C . GLY A 1 290 ? -5.004 -8.059 7.376 1.00 94.75 290 GLY A C 1
ATOM 2238 O O . GLY A 1 290 ? -5.932 -8.827 7.611 1.00 94.75 290 GLY A O 1
ATOM 2239 N N . PRO A 1 291 ? -4.238 -8.208 6.278 1.00 96.06 291 PRO A N 1
ATOM 2240 C CA . PRO A 1 291 ? -2.913 -7.634 6.057 1.00 96.06 291 PRO A CA 1
ATOM 2241 C C . PRO A 1 291 ? -2.929 -6.170 5.635 1.00 96.06 291 PRO A C 1
ATOM 2243 O O . PRO A 1 291 ? -3.835 -5.719 4.944 1.00 96.06 291 PRO A O 1
ATOM 2246 N N . ILE A 1 292 ? -1.868 -5.461 6.026 1.00 97.38 292 ILE A N 1
ATOM 2247 C CA . ILE A 1 292 ? -1.572 -4.112 5.551 1.00 97.38 292 ILE A CA 1
ATOM 2248 C C . ILE A 1 292 ? -0.188 -4.069 4.912 1.00 97.38 292 ILE A C 1
ATOM 2250 O O . ILE A 1 292 ? 0.701 -4.837 5.288 1.00 97.38 292 ILE A O 1
ATOM 2254 N N . THR A 1 293 ? 0.009 -3.110 4.018 1.00 98.19 293 THR A N 1
ATOM 2255 C CA . THR A 1 293 ? 1.337 -2.616 3.633 1.00 98.19 293 THR A CA 1
ATOM 2256 C C . THR A 1 293 ? 1.393 -1.109 3.839 1.00 98.19 293 THR A C 1
ATOM 2258 O O . THR A 1 293 ? 0.365 -0.467 4.051 1.00 98.19 293 THR A O 1
ATOM 2261 N N . THR A 1 294 ? 2.583 -0.515 3.830 1.00 96.81 294 THR A N 1
ATOM 2262 C CA . THR A 1 294 ? 2.727 0.941 3.954 1.00 96.81 294 THR A CA 1
ATOM 2263 C C . THR A 1 294 ? 3.966 1.454 3.238 1.00 96.81 294 THR A C 1
ATOM 2265 O O . THR A 1 294 ? 4.958 0.732 3.128 1.00 96.81 294 THR A O 1
ATOM 2268 N N . ILE A 1 295 ? 3.918 2.704 2.774 1.00 95.12 295 ILE A N 1
ATOM 2269 C CA . ILE A 1 295 ? 5.110 3.485 2.439 1.00 95.12 295 ILE A CA 1
ATOM 2270 C C . ILE A 1 295 ? 5.135 4.711 3.324 1.00 95.12 295 ILE A C 1
ATOM 2272 O O . ILE A 1 295 ? 4.176 5.476 3.364 1.00 95.12 295 ILE A O 1
ATOM 2276 N N . ILE A 1 296 ? 6.268 4.906 3.986 1.00 92.75 296 ILE A N 1
ATOM 2277 C CA . ILE A 1 296 ? 6.505 6.060 4.842 1.00 92.75 296 ILE A CA 1
ATOM 2278 C C . ILE A 1 296 ? 7.366 7.063 4.069 1.00 92.75 296 ILE A C 1
ATOM 2280 O O . ILE A 1 296 ? 8.579 6.845 3.949 1.00 92.75 296 ILE A O 1
ATOM 2284 N N . PRO A 1 297 ? 6.788 8.143 3.511 1.00 91.44 297 PRO A N 1
ATOM 2285 C CA . PRO A 1 297 ? 7.574 9.216 2.925 1.00 91.44 297 PRO A CA 1
ATOM 2286 C C . PRO A 1 297 ? 8.307 9.978 4.030 1.00 91.44 297 PRO A C 1
ATOM 2288 O O . PRO A 1 297 ? 7.730 10.353 5.049 1.00 91.44 297 PRO A O 1
ATOM 2291 N N . THR A 1 298 ? 9.600 10.236 3.844 1.00 88.56 298 THR A N 1
ATOM 2292 C CA . THR A 1 298 ? 10.378 10.961 4.850 1.00 88.56 298 THR A CA 1
ATOM 2293 C C . THR A 1 298 ? 11.566 11.719 4.268 1.00 88.56 298 THR A C 1
ATOM 2295 O O . THR A 1 298 ? 12.074 11.425 3.185 1.00 88.56 298 THR A O 1
ATOM 2298 N N . VAL A 1 299 ? 11.991 12.749 4.996 1.00 83.88 299 VAL A N 1
ATOM 2299 C CA . VAL A 1 299 ? 13.284 13.430 4.816 1.00 83.88 299 VAL A CA 1
ATOM 2300 C C . VAL A 1 299 ? 14.334 12.925 5.813 1.00 83.88 299 VAL A C 1
ATOM 2302 O O . VAL A 1 299 ? 15.512 13.250 5.697 1.00 83.88 299 VAL A O 1
ATOM 2305 N N . ARG A 1 300 ? 13.916 12.148 6.822 1.00 81.06 300 ARG A N 1
ATOM 2306 C CA . ARG A 1 300 ? 14.782 11.640 7.887 1.00 81.06 300 ARG A CA 1
ATOM 2307 C C . ARG A 1 300 ? 15.511 10.392 7.395 1.00 81.06 300 ARG A C 1
ATOM 2309 O O . ARG A 1 300 ? 14.895 9.455 6.905 1.00 81.06 300 ARG A O 1
ATOM 2316 N N . ASN A 1 301 ? 16.823 10.352 7.609 1.00 67.88 301 ASN A N 1
ATOM 2317 C CA . ASN A 1 301 ? 17.643 9.174 7.306 1.00 67.88 301 ASN A CA 1
ATOM 2318 C C . ASN A 1 301 ? 17.512 8.049 8.350 1.00 67.88 301 ASN A C 1
ATOM 2320 O O . ASN A 1 301 ? 18.044 6.962 8.139 1.00 67.88 301 ASN A O 1
ATOM 2324 N N . LYS A 1 302 ? 16.868 8.322 9.492 1.00 66.25 302 LYS A N 1
ATOM 2325 C CA . LYS A 1 302 ? 16.666 7.373 10.591 1.00 66.25 302 LYS A CA 1
ATOM 2326 C C . LYS A 1 302 ? 15.257 7.517 11.162 1.00 66.25 302 LYS A C 1
ATOM 2328 O O . LYS A 1 302 ? 14.754 8.633 11.294 1.00 66.25 302 LYS A O 1
ATOM 2333 N N . THR A 1 303 ? 14.664 6.386 11.521 1.00 72.88 303 THR A N 1
ATOM 2334 C CA . THR A 1 303 ? 13.432 6.270 12.318 1.00 72.88 303 THR A CA 1
ATOM 2335 C C . THR A 1 303 ? 13.686 5.278 13.463 1.00 72.88 303 THR A C 1
ATOM 2337 O O . THR A 1 303 ? 14.840 4.930 13.720 1.00 72.88 303 THR A O 1
ATOM 2340 N N . ASP A 1 304 ? 12.641 4.831 14.159 1.00 87.25 304 ASP A N 1
ATOM 2341 C CA . ASP A 1 304 ? 12.726 3.723 15.112 1.00 87.25 304 ASP A CA 1
ATOM 2342 C C . ASP A 1 304 ? 13.377 2.497 14.454 1.00 87.25 304 ASP A C 1
ATOM 2344 O O . ASP A 1 304 ? 12.892 1.981 13.445 1.00 87.25 304 ASP A O 1
ATOM 2348 N N . GLU A 1 305 ? 14.489 2.023 15.020 1.00 84.81 305 GLU A N 1
ATOM 2349 C CA . GLU A 1 305 ? 15.301 0.947 14.434 1.00 84.81 305 GLU A CA 1
ATOM 2350 C C . GLU A 1 305 ? 14.492 -0.347 14.258 1.00 84.81 305 GLU A C 1
ATOM 2352 O O . GLU A 1 305 ? 14.663 -1.097 13.287 1.00 84.81 305 GLU A O 1
ATOM 2357 N N . GLN A 1 306 ? 13.554 -0.607 15.172 1.00 88.19 306 GLN A N 1
ATOM 2358 C CA . GLN A 1 306 ? 12.710 -1.788 15.079 1.00 88.19 306 GLN A CA 1
ATOM 2359 C C . GLN A 1 306 ? 11.705 -1.670 13.934 1.00 88.19 306 GLN A C 1
ATOM 2361 O O . GLN A 1 306 ? 11.500 -2.650 13.215 1.00 88.19 306 GLN A O 1
ATOM 2366 N N . LEU A 1 307 ? 11.078 -0.512 13.735 1.00 91.00 307 LEU A N 1
ATOM 2367 C CA . LEU A 1 307 ? 10.213 -0.284 12.582 1.00 91.00 307 LEU A CA 1
ATOM 2368 C C . LEU A 1 307 ? 11.016 -0.319 11.275 1.00 91.00 307 LEU A C 1
ATOM 2370 O O . LEU A 1 307 ? 10.621 -1.018 10.347 1.00 91.00 307 LEU A O 1
ATOM 2374 N N . GLN A 1 308 ? 12.171 0.348 11.220 1.00 88.62 308 GLN A N 1
ATOM 2375 C CA . GLN A 1 308 ? 13.012 0.431 10.023 1.00 88.62 308 GLN A CA 1
ATOM 2376 C C . GLN A 1 308 ? 13.419 -0.946 9.490 1.00 88.62 308 GLN A C 1
ATOM 2378 O O . GLN A 1 308 ? 13.332 -1.190 8.294 1.00 88.62 308 GLN A O 1
ATOM 2383 N N . THR A 1 309 ? 13.793 -1.880 10.367 1.00 88.88 309 THR A N 1
ATOM 2384 C CA . THR A 1 309 ? 14.169 -3.251 9.967 1.00 88.88 309 THR A CA 1
ATOM 2385 C C . THR A 1 309 ? 13.013 -4.081 9.390 1.00 88.88 309 THR A C 1
ATOM 2387 O O . THR A 1 309 ? 13.241 -5.206 8.950 1.00 88.88 309 THR A O 1
ATOM 2390 N N . ARG A 1 310 ? 11.772 -3.575 9.412 1.00 92.81 310 ARG A N 1
ATOM 2391 C CA . ARG A 1 310 ? 10.596 -4.184 8.762 1.00 92.81 310 ARG A CA 1
ATOM 2392 C C . ARG A 1 310 ? 10.303 -3.578 7.387 1.00 92.81 310 ARG A C 1
ATOM 2394 O O . ARG A 1 310 ? 9.430 -4.086 6.692 1.00 92.81 310 ARG A O 1
ATOM 2401 N N . LEU A 1 311 ? 11.009 -2.520 6.993 1.00 92.06 311 LEU A N 1
ATOM 2402 C CA . LEU A 1 311 ? 10.739 -1.746 5.785 1.00 92.06 311 LEU A CA 1
ATOM 2403 C C . LEU A 1 311 ? 11.888 -1.881 4.783 1.00 92.06 311 LEU A C 1
ATOM 2405 O O . LEU A 1 311 ? 13.058 -1.916 5.162 1.00 92.06 311 LEU A O 1
ATOM 2409 N N . LEU A 1 312 ? 11.555 -1.889 3.496 1.00 92.06 312 LEU A N 1
ATOM 2410 C CA . LEU A 1 312 ? 12.513 -1.625 2.429 1.00 92.06 312 LEU A CA 1
ATOM 2411 C C . LEU A 1 312 ? 12.826 -0.137 2.398 1.00 92.06 312 LEU A C 1
ATOM 2413 O O . LEU A 1 312 ? 11.926 0.694 2.289 1.00 92.06 312 LEU A O 1
ATOM 2417 N N . ILE A 1 313 ? 14.104 0.203 2.484 1.00 90.12 313 ILE A N 1
ATOM 2418 C CA . ILE A 1 313 ? 14.545 1.590 2.383 1.00 90.12 313 ILE A CA 1
ATOM 2419 C C . ILE A 1 313 ? 14.721 1.891 0.901 1.00 90.12 313 ILE A C 1
ATOM 2421 O O . ILE A 1 313 ? 15.566 1.285 0.251 1.00 90.12 313 ILE A O 1
ATOM 2425 N N . ALA A 1 314 ? 13.909 2.794 0.367 1.00 91.69 314 ALA A N 1
ATOM 2426 C CA . ALA A 1 314 ? 14.006 3.296 -0.994 1.00 91.69 314 ALA A CA 1
ATOM 2427 C C . ALA A 1 314 ? 14.427 4.768 -0.968 1.00 91.69 314 ALA A C 1
ATOM 2429 O O . ALA A 1 314 ? 13.880 5.568 -0.211 1.00 91.69 314 ALA A O 1
ATOM 2430 N N . GLU A 1 315 ? 15.384 5.136 -1.807 1.00 90.31 315 GLU A N 1
ATOM 2431 C CA . GLU A 1 315 ? 15.876 6.496 -1.975 1.00 90.31 315 GLU A CA 1
ATOM 2432 C C . GLU A 1 315 ? 15.466 7.053 -3.329 1.00 90.31 315 GLU A C 1
ATOM 2434 O O . GLU A 1 315 ? 15.668 6.437 -4.374 1.00 90.31 315 GLU A O 1
ATOM 2439 N N . LEU A 1 316 ? 14.908 8.258 -3.298 1.00 91.38 316 LEU A N 1
ATOM 2440 C CA . LEU A 1 316 ? 14.594 9.020 -4.495 1.00 91.38 316 LEU A CA 1
ATOM 2441 C C . LEU A 1 316 ? 15.723 10.024 -4.747 1.00 91.38 316 LEU A C 1
ATOM 2443 O O . LEU A 1 316 ? 15.650 11.180 -4.321 1.00 91.38 316 LEU A O 1
ATOM 2447 N N . GLU A 1 317 ? 16.785 9.555 -5.400 1.00 86.81 317 GLU A N 1
ATOM 2448 C CA . GLU A 1 317 ? 17.956 10.368 -5.749 1.00 86.81 317 GLU A CA 1
ATOM 2449 C C . GLU A 1 317 ? 17.574 11.524 -6.695 1.00 86.81 317 GLU A C 1
ATOM 2451 O O . GLU A 1 317 ? 16.644 11.426 -7.505 1.00 86.81 317 GLU A O 1
ATOM 2456 N N . ASP A 1 318 ? 18.268 12.657 -6.581 1.00 88.31 318 ASP A N 1
ATOM 2457 C CA . ASP A 1 318 ? 18.182 13.727 -7.579 1.00 88.31 318 ASP A CA 1
ATOM 2458 C C . ASP A 1 318 ? 19.116 13.422 -8.763 1.00 88.31 318 ASP A C 1
ATOM 2460 O O . ASP A 1 318 ? 20.059 12.639 -8.646 1.00 88.31 318 ASP A O 1
ATOM 2464 N N . TYR A 1 319 ? 18.847 14.029 -9.914 1.00 89.75 319 TYR A N 1
ATOM 2465 C CA . TYR A 1 319 ? 19.627 13.836 -11.128 1.00 89.75 319 TYR A CA 1
ATOM 2466 C C . TYR A 1 319 ? 19.670 15.111 -11.974 1.00 89.75 319 TYR A C 1
ATOM 2468 O O . TYR A 1 319 ? 18.790 15.977 -11.919 1.00 89.75 319 TYR A O 1
ATOM 2476 N N . GLU A 1 320 ? 20.727 15.245 -12.775 1.00 92.44 320 GLU A N 1
ATOM 2477 C CA . GLU A 1 320 ? 20.922 16.419 -13.621 1.00 92.44 320 GLU A CA 1
ATOM 2478 C C . GLU A 1 320 ? 19.763 16.590 -14.615 1.00 92.44 320 GLU A C 1
ATOM 2480 O O . GLU A 1 320 ? 19.285 15.640 -15.226 1.00 92.44 320 GLU A O 1
ATOM 2485 N N . GLY A 1 321 ? 19.284 17.825 -14.779 1.00 92.25 321 GLY A N 1
ATOM 2486 C CA . GLY A 1 321 ? 18.192 18.140 -15.704 1.00 92.25 321 GLY A CA 1
ATOM 2487 C C . GLY A 1 321 ? 16.785 17.873 -15.160 1.00 92.25 321 GLY A C 1
ATOM 2488 O O . GLY A 1 321 ? 15.832 18.462 -15.683 1.00 92.25 321 GLY A O 1
ATOM 2489 N N . ARG A 1 322 ? 16.644 17.117 -14.060 1.00 93.38 322 ARG A N 1
ATOM 2490 C CA . ARG A 1 322 ? 15.351 16.742 -13.467 1.00 93.38 322 ARG A CA 1
ATOM 2491 C C . ARG A 1 322 ? 14.401 17.914 -13.284 1.00 93.38 322 ARG A C 1
ATOM 2493 O O . ARG A 1 322 ? 13.270 17.878 -13.758 1.00 93.38 322 ARG A O 1
ATOM 2500 N N . VAL A 1 323 ? 14.849 18.972 -12.603 1.00 92.12 323 VAL A N 1
ATOM 2501 C CA . VAL A 1 323 ? 13.997 20.128 -12.268 1.00 92.12 323 VAL A CA 1
ATOM 2502 C C . VAL A 1 323 ? 13.359 20.717 -13.527 1.00 92.12 323 VAL A C 1
ATOM 2504 O O . VAL A 1 323 ? 12.164 21.012 -13.550 1.00 92.12 323 VAL A O 1
ATOM 2507 N N . LYS A 1 324 ? 14.127 20.841 -14.613 1.00 95.19 324 LYS A N 1
ATOM 2508 C CA . LYS A 1 324 ? 13.636 21.359 -15.895 1.00 95.19 324 LYS A CA 1
ATOM 2509 C C . LYS A 1 324 ? 12.648 20.400 -16.556 1.00 95.19 324 LYS A C 1
ATOM 2511 O O . LYS A 1 324 ? 11.666 20.857 -17.135 1.00 95.19 324 LYS A O 1
ATOM 2516 N N . GLU A 1 325 ? 12.896 19.095 -16.502 1.00 95.06 325 GLU A N 1
ATOM 2517 C CA . GLU A 1 325 ? 11.985 18.080 -17.045 1.00 95.06 325 GLU A CA 1
ATOM 2518 C C . GLU A 1 325 ? 10.654 18.052 -16.296 1.00 95.06 325 GLU A C 1
ATOM 2520 O O . GLU A 1 325 ? 9.598 18.135 -16.923 1.00 95.06 325 GLU A O 1
ATOM 2525 N N . HIS A 1 326 ? 10.706 18.031 -14.965 1.00 93.19 326 HIS A N 1
ATOM 2526 C CA . HIS A 1 326 ? 9.541 17.977 -14.081 1.00 93.19 326 HIS A CA 1
ATOM 2527 C C . HIS A 1 326 ? 8.696 19.248 -14.188 1.00 93.19 326 HIS A C 1
ATOM 2529 O O . HIS A 1 326 ? 7.488 19.180 -14.394 1.00 93.19 326 HIS A O 1
ATOM 2535 N N . THR A 1 327 ? 9.319 20.428 -14.152 1.00 93.25 327 THR A N 1
ATOM 2536 C CA . THR A 1 327 ? 8.597 21.705 -14.327 1.00 93.25 327 THR A CA 1
ATOM 2537 C C . THR A 1 327 ? 7.987 21.842 -15.724 1.00 93.25 327 THR A C 1
ATOM 2539 O O . THR A 1 327 ? 6.878 22.366 -15.873 1.00 93.25 327 THR A O 1
ATOM 2542 N N . ARG A 1 328 ? 8.655 21.326 -16.769 1.00 95.50 328 ARG A N 1
ATOM 2543 C CA . ARG A 1 328 ? 8.070 21.227 -18.116 1.00 95.50 328 ARG A CA 1
ATOM 2544 C C . ARG A 1 328 ? 6.894 20.263 -18.157 1.00 95.50 328 ARG A C 1
ATOM 2546 O O . ARG A 1 328 ? 5.922 20.568 -18.842 1.00 95.50 328 ARG A O 1
ATOM 2553 N N . ALA A 1 329 ? 6.980 19.123 -17.479 1.00 93.81 329 ALA A N 1
ATOM 2554 C CA . ALA A 1 329 ? 5.894 18.156 -17.405 1.00 93.81 329 ALA A CA 1
ATOM 2555 C C . ALA A 1 329 ? 4.672 18.765 -16.707 1.00 93.81 329 ALA A C 1
ATOM 2557 O O . ALA A 1 329 ? 3.595 18.779 -17.295 1.00 93.81 329 ALA A O 1
ATOM 2558 N N . PHE A 1 330 ? 4.871 19.427 -15.566 1.00 91.12 330 PHE A N 1
ATOM 2559 C CA . PHE A 1 330 ? 3.827 20.198 -14.891 1.00 91.12 330 PHE A CA 1
ATOM 2560 C C . PHE A 1 330 ? 3.206 21.265 -15.807 1.00 91.12 330 PHE A C 1
ATOM 2562 O O . PHE A 1 330 ? 1.990 21.353 -15.949 1.00 91.12 330 PHE A O 1
ATOM 2569 N N . SER A 1 331 ? 4.034 22.030 -16.526 1.00 94.25 331 SER A N 1
ATOM 2570 C CA . SER A 1 331 ? 3.549 23.040 -17.480 1.00 94.25 331 SER A CA 1
ATOM 2571 C C . SER A 1 331 ? 2.715 22.440 -18.621 1.00 94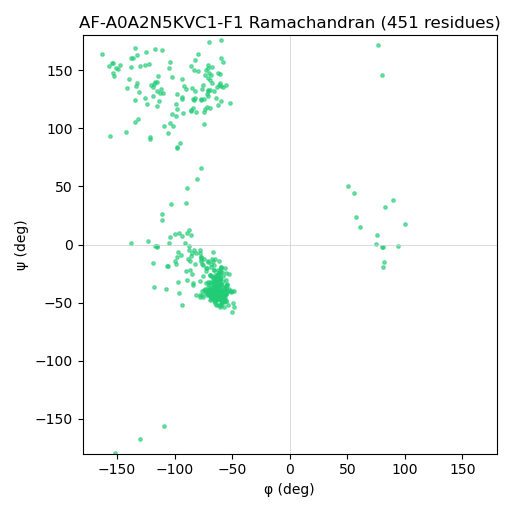.25 331 SER A C 1
ATOM 2573 O O . SER A 1 331 ? 1.861 23.125 -19.183 1.00 94.25 331 SER A O 1
ATOM 2575 N N . LYS A 1 332 ? 2.952 21.175 -19.003 1.00 92.69 332 LYS A N 1
ATOM 2576 C CA . LYS A 1 332 ? 2.135 20.483 -20.012 1.00 92.69 332 LYS A CA 1
ATOM 2577 C C . LYS A 1 332 ? 0.729 20.178 -19.497 1.00 92.69 332 LYS A C 1
ATOM 2579 O O . LYS A 1 332 ? -0.187 20.237 -20.310 1.00 92.69 332 LYS A O 1
ATOM 2584 N N . LEU A 1 333 ? 0.559 19.929 -18.195 1.00 90.12 333 LEU A N 1
ATOM 2585 C CA . LEU A 1 333 ? -0.753 19.670 -17.585 1.00 90.12 333 LEU A CA 1
ATOM 2586 C C . LEU A 1 333 ? -1.703 20.864 -17.737 1.00 90.12 333 LEU A C 1
ATOM 2588 O O . LEU A 1 333 ? -2.906 20.699 -17.891 1.00 90.12 333 LEU A O 1
ATOM 2592 N N . LEU A 1 334 ? -1.145 22.077 -17.757 1.00 91.69 334 LEU A N 1
ATOM 2593 C CA . LEU A 1 334 ? -1.896 23.325 -17.903 1.00 91.69 334 LEU A CA 1
ATOM 2594 C C . LEU A 1 334 ? -2.227 23.677 -19.362 1.00 91.69 334 LEU A C 1
ATOM 2596 O O . LEU A 1 334 ? -2.895 24.678 -19.622 1.00 91.69 334 LEU A O 1
ATOM 2600 N N . ARG A 1 335 ? -1.743 22.905 -20.345 1.00 92.06 335 ARG A N 1
ATOM 2601 C CA . ARG A 1 335 ? -2.061 23.166 -21.756 1.00 92.06 335 ARG A CA 1
ATOM 2602 C C . ARG A 1 335 ? -3.528 22.819 -22.027 1.00 92.06 335 ARG A C 1
ATOM 2604 O O . ARG A 1 335 ? -3.974 21.789 -21.532 1.00 92.06 335 ARG A O 1
ATOM 2611 N N . PRO A 1 336 ? -4.246 23.571 -22.886 1.00 88.56 336 PRO A N 1
ATOM 2612 C CA . PRO A 1 336 ? -5.682 23.370 -23.112 1.00 88.56 336 PRO A CA 1
ATOM 2613 C C . PRO A 1 336 ? -6.084 21.928 -23.439 1.00 88.56 336 PRO A C 1
ATOM 2615 O O . PRO A 1 336 ? -7.073 21.437 -22.912 1.00 88.56 336 PRO A O 1
ATOM 2618 N N . GLY A 1 337 ? -5.291 21.230 -24.261 1.00 86.25 337 GLY A N 1
ATOM 2619 C CA . GLY A 1 337 ? -5.567 19.834 -24.610 1.00 86.25 337 GLY A CA 1
ATOM 2620 C C . GLY A 1 337 ? -5.479 18.880 -23.417 1.00 86.25 337 GLY A C 1
ATOM 2621 O O . GLY A 1 337 ? -6.308 17.990 -23.292 1.00 86.25 337 GLY A O 1
ATOM 2622 N N . TYR A 1 338 ? -4.514 19.088 -22.516 1.00 86.81 338 TYR A N 1
ATOM 2623 C CA . TYR A 1 338 ? -4.384 18.252 -21.325 1.00 86.81 338 TYR A CA 1
ATOM 2624 C C . TYR A 1 338 ? -5.405 18.641 -20.256 1.00 86.81 338 TYR A C 1
ATOM 2626 O O . TYR A 1 338 ? -6.074 17.777 -19.708 1.00 86.81 338 TYR A O 1
ATOM 2634 N N . ALA A 1 339 ? -5.577 19.938 -20.000 1.00 81.38 339 ALA A N 1
ATOM 2635 C CA . ALA A 1 339 ? -6.505 20.443 -18.991 1.00 81.38 339 ALA A CA 1
ATOM 2636 C C . ALA A 1 339 ? -7.972 20.048 -19.257 1.00 81.38 339 ALA A C 1
ATOM 2638 O O . ALA A 1 339 ? -8.766 19.996 -18.324 1.00 81.38 339 ALA A O 1
ATOM 2639 N N . ALA A 1 340 ? -8.329 19.762 -20.514 1.00 80.12 340 ALA A N 1
ATOM 2640 C CA . ALA A 1 340 ? -9.641 19.244 -20.898 1.00 80.12 340 ALA A CA 1
ATOM 2641 C C . ALA A 1 340 ? -9.751 17.705 -20.842 1.00 80.12 340 ALA A C 1
ATOM 2643 O O . ALA A 1 340 ? -10.809 17.166 -21.158 1.00 80.12 340 ALA A O 1
ATOM 2644 N N . THR A 1 341 ? -8.675 16.990 -20.495 1.00 88.25 341 THR A N 1
ATOM 2645 C CA . THR A 1 341 ? -8.667 15.522 -20.432 1.00 88.25 341 THR A CA 1
ATOM 2646 C C . THR A 1 341 ? -9.373 15.059 -19.165 1.00 88.25 341 THR A C 1
ATOM 2648 O O . THR A 1 341 ? -8.975 15.424 -18.060 1.00 88.25 341 THR A O 1
ATOM 2651 N N . ASP A 1 342 ? -10.391 14.219 -19.329 1.00 89.38 342 ASP A N 1
ATOM 2652 C CA . ASP A 1 342 ? -11.029 13.499 -18.234 1.00 89.38 342 ASP A CA 1
ATOM 2653 C C . ASP A 1 342 ? -10.527 12.051 -18.224 1.00 89.38 342 ASP A C 1
ATOM 2655 O O . ASP A 1 342 ? -10.806 11.273 -19.136 1.00 89.38 342 ASP A O 1
ATOM 2659 N N . ASN A 1 343 ? -9.762 11.701 -17.191 1.00 93.31 343 ASN A N 1
ATOM 2660 C CA . ASN A 1 343 ? -9.221 10.354 -17.018 1.00 93.31 343 ASN A CA 1
ATOM 2661 C C . ASN A 1 343 ? -10.150 9.441 -16.199 1.00 93.31 343 ASN A C 1
ATOM 2663 O O . ASN A 1 343 ? -9.803 8.285 -15.975 1.00 93.31 343 ASN A O 1
ATOM 2667 N N . THR A 1 344 ? -11.320 9.921 -15.756 1.00 91.94 344 THR A N 1
ATOM 2668 C CA . THR A 1 344 ? -12.224 9.184 -14.851 1.00 91.94 344 THR A CA 1
ATOM 2669 C C . THR A 1 344 ? -12.602 7.809 -15.401 1.00 91.94 344 THR A C 1
ATOM 2671 O O . THR A 1 344 ? -12.605 6.824 -14.666 1.00 91.94 344 THR A O 1
ATOM 2674 N N . GLU A 1 345 ? -12.865 7.707 -16.705 1.00 92.94 345 GLU A N 1
ATOM 2675 C CA . GLU A 1 345 ? -13.209 6.430 -17.336 1.00 92.94 345 GLU A CA 1
ATOM 2676 C C . GLU A 1 345 ? -12.026 5.446 -17.355 1.00 92.94 345 GLU A C 1
ATOM 2678 O O . GLU A 1 345 ? -12.205 4.247 -17.144 1.00 92.94 345 GLU A O 1
ATOM 2683 N N . GLU A 1 346 ? -10.807 5.932 -17.603 1.00 95.12 346 GLU A N 1
ATOM 2684 C CA . GLU A 1 346 ? -9.608 5.090 -17.588 1.00 95.12 346 GLU A CA 1
ATOM 2685 C C . GLU A 1 346 ? -9.267 4.638 -16.163 1.00 95.12 346 GLU A C 1
ATOM 2687 O O . GLU A 1 346 ? -8.958 3.465 -15.956 1.00 95.12 346 GLU A O 1
ATOM 2692 N N . VAL A 1 347 ? -9.393 5.534 -15.178 1.00 96.31 347 VAL A N 1
ATOM 2693 C CA . VAL A 1 347 ? -9.252 5.207 -13.752 1.00 96.31 347 VAL A CA 1
ATOM 2694 C C . VAL A 1 347 ? -10.262 4.132 -13.355 1.00 96.31 347 VAL A C 1
ATOM 2696 O O . VAL A 1 347 ? -9.867 3.109 -12.802 1.00 96.31 347 VAL A O 1
ATOM 2699 N N . GLY A 1 348 ? -11.540 4.291 -13.713 1.00 95.50 348 GLY A N 1
ATOM 2700 C CA . GLY A 1 348 ? -12.571 3.287 -13.437 1.00 95.50 348 GLY A CA 1
ATOM 2701 C C . GLY A 1 348 ? -12.251 1.923 -14.058 1.00 95.50 348 GLY A C 1
ATOM 2702 O O . GLY A 1 348 ? -12.411 0.890 -13.408 1.00 95.50 348 GLY A O 1
ATOM 2703 N N . ARG A 1 349 ? -11.722 1.899 -15.291 1.00 96.31 349 ARG A N 1
ATOM 2704 C CA . ARG A 1 349 ? -11.267 0.661 -15.949 1.00 96.31 349 ARG A CA 1
ATOM 2705 C C . ARG A 1 349 ? -10.109 -0.004 -15.207 1.00 96.31 349 ARG A C 1
ATOM 2707 O O . ARG A 1 349 ? -10.151 -1.219 -15.025 1.00 96.31 349 ARG A O 1
ATOM 2714 N N . TRP A 1 350 ? -9.119 0.760 -14.745 1.00 97.62 350 TRP A N 1
ATOM 2715 C CA . TRP A 1 350 ? -8.028 0.228 -13.923 1.00 97.62 350 TRP A CA 1
ATOM 2716 C C . TRP A 1 350 ? -8.518 -0.297 -12.576 1.00 97.62 350 TRP A C 1
ATOM 2718 O O . TRP A 1 350 ? -8.131 -1.392 -12.177 1.00 97.62 350 TRP A O 1
ATOM 2728 N N . GLN A 1 351 ? -9.413 0.426 -11.904 1.00 97.31 351 GLN A N 1
ATOM 2729 C CA . GLN A 1 351 ? -10.007 -0.013 -10.642 1.00 97.31 351 GLN A CA 1
ATOM 2730 C C . GLN A 1 351 ? -10.784 -1.325 -10.810 1.00 97.31 351 GLN A C 1
ATOM 2732 O O . GLN A 1 351 ? -10.629 -2.234 -9.996 1.00 97.31 351 GLN A O 1
ATOM 2737 N N . ALA A 1 352 ? -11.554 -1.468 -11.894 1.00 95.38 352 ALA A N 1
ATOM 2738 C CA . ALA A 1 352 ? -12.236 -2.716 -12.235 1.00 95.38 352 ALA A CA 1
ATOM 2739 C C . ALA A 1 352 ? -11.248 -3.852 -12.553 1.00 95.38 352 ALA A C 1
ATOM 2741 O O . ALA A 1 352 ? -11.407 -4.970 -12.056 1.00 95.38 352 ALA A O 1
ATOM 2742 N N . ALA A 1 353 ? -10.196 -3.560 -13.329 1.00 96.88 353 ALA A N 1
ATOM 2743 C CA . ALA A 1 353 ? -9.143 -4.517 -13.660 1.00 96.88 353 ALA A CA 1
ATOM 2744 C C . ALA A 1 353 ? -8.482 -5.069 -12.391 1.00 96.88 353 ALA A C 1
ATOM 2746 O O . ALA A 1 353 ? -8.464 -6.281 -12.179 1.00 96.88 353 ALA A O 1
ATOM 2747 N N . LEU A 1 354 ? -8.007 -4.170 -11.527 1.00 97.56 354 LEU A N 1
ATOM 2748 C CA . LEU A 1 354 ? -7.369 -4.471 -10.250 1.00 97.56 354 LEU A CA 1
ATOM 2749 C C . LEU A 1 354 ? -8.328 -5.206 -9.301 1.00 97.56 354 LEU A C 1
ATOM 2751 O O . LEU A 1 354 ? -7.959 -6.224 -8.719 1.00 97.56 354 LEU A O 1
ATOM 2755 N N . GLY A 1 355 ? -9.581 -4.758 -9.202 1.00 96.12 355 GLY A N 1
ATOM 2756 C CA . GLY A 1 355 ? -10.627 -5.432 -8.433 1.00 96.12 355 GLY A CA 1
ATOM 2757 C C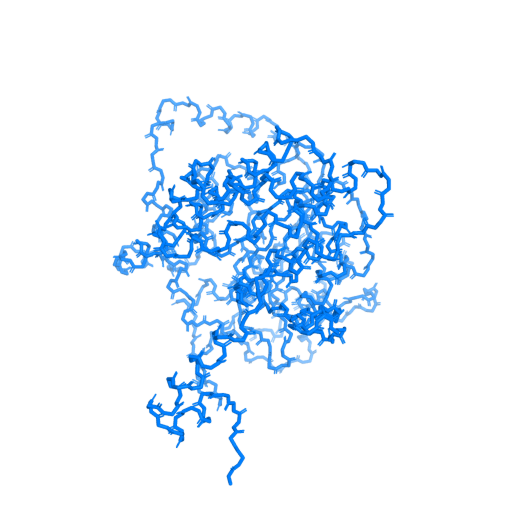 . GLY A 1 355 ? -10.833 -6.887 -8.863 1.00 96.12 355 GLY A C 1
ATOM 2758 O O . GLY A 1 355 ? -10.925 -7.771 -8.009 1.00 96.12 355 GLY A O 1
ATOM 2759 N N . SER A 1 356 ? -10.803 -7.166 -10.172 1.00 95.12 356 SER A N 1
ATOM 2760 C CA . SER A 1 356 ? -10.966 -8.525 -10.712 1.00 95.12 356 SER A CA 1
ATOM 2761 C C . SER A 1 356 ? -9.867 -9.506 -10.273 1.00 95.12 356 SER A C 1
ATOM 2763 O O . SER A 1 356 ? -10.102 -10.713 -10.225 1.00 95.12 356 SER A O 1
ATOM 2765 N N . LEU A 1 357 ? -8.682 -9.001 -9.910 1.00 96.44 357 LEU A N 1
ATOM 2766 C CA . LEU A 1 357 ? -7.536 -9.802 -9.464 1.00 96.44 357 LEU A CA 1
ATOM 2767 C C . LEU A 1 357 ? -7.685 -10.313 -8.018 1.00 96.44 357 LEU A C 1
ATOM 2769 O O . LEU A 1 357 ? -6.996 -11.246 -7.604 1.00 96.44 357 LEU A O 1
ATOM 2773 N N . THR A 1 358 ? -8.598 -9.733 -7.233 1.00 95.38 358 THR A N 1
ATOM 2774 C CA . THR A 1 358 ? -8.759 -10.045 -5.798 1.00 95.38 358 THR A CA 1
ATOM 2775 C C . THR A 1 358 ? -9.348 -11.423 -5.513 1.00 95.38 358 THR A C 1
ATOM 2777 O O . THR A 1 358 ? -9.228 -11.908 -4.390 1.00 95.38 358 THR A O 1
ATOM 2780 N N . ALA A 1 359 ? -9.928 -12.086 -6.518 1.00 90.56 359 ALA A N 1
ATOM 2781 C CA . ALA A 1 359 ? -10.467 -13.438 -6.381 1.00 90.56 359 ALA A CA 1
ATOM 2782 C C . ALA A 1 359 ? -9.382 -14.495 -6.094 1.00 90.56 359 ALA A C 1
ATOM 2784 O O . ALA A 1 359 ? -9.690 -15.563 -5.568 1.00 90.56 359 ALA A O 1
ATOM 2785 N N . LYS A 1 360 ? -8.115 -14.217 -6.435 1.00 93.56 360 LYS A N 1
ATOM 2786 C CA . LYS A 1 360 ? -6.966 -15.083 -6.137 1.00 93.56 360 LYS A CA 1
ATOM 2787 C C . LYS A 1 360 ? -5.855 -14.240 -5.533 1.00 93.56 360 LYS A C 1
ATOM 2789 O O . LYS A 1 360 ? -5.224 -13.454 -6.227 1.00 93.56 360 LYS A O 1
ATOM 2794 N N . ARG A 1 361 ? -5.621 -14.393 -4.231 1.00 96.25 361 ARG A N 1
ATOM 2795 C CA . ARG A 1 361 ? -4.625 -13.608 -3.471 1.00 96.25 361 ARG A CA 1
ATOM 2796 C C . ARG A 1 361 ? -3.373 -14.403 -3.115 1.00 96.25 361 ARG A C 1
ATOM 2798 O O . ARG A 1 361 ? -2.345 -13.829 -2.759 1.00 96.25 361 ARG A O 1
ATOM 2805 N N . ARG A 1 362 ? -3.463 -15.730 -3.175 1.00 97.25 362 ARG A N 1
ATOM 2806 C CA . ARG A 1 362 ? -2.369 -16.644 -2.870 1.00 97.25 362 ARG A CA 1
ATOM 2807 C C . ARG A 1 362 ? -1.382 -16.687 -4.027 1.00 97.25 362 ARG A C 1
ATOM 2809 O O . ARG A 1 362 ? -1.761 -17.004 -5.150 1.00 97.25 362 ARG A O 1
ATOM 2816 N N . VAL A 1 363 ? -0.119 -16.425 -3.719 1.00 97.50 363 VAL A N 1
ATOM 2817 C CA . VAL A 1 363 ? 1.014 -16.615 -4.626 1.00 97.50 363 VAL A CA 1
ATOM 2818 C C . VAL A 1 363 ? 1.935 -17.665 -4.026 1.00 97.50 363 VAL A C 1
ATOM 2820 O O . VAL A 1 363 ? 2.141 -17.694 -2.811 1.00 97.50 363 VAL A O 1
ATOM 2823 N N . VAL A 1 364 ? 2.458 -18.536 -4.877 1.00 95.25 364 VAL A N 1
ATOM 2824 C CA . VAL A 1 364 ? 3.445 -19.563 -4.547 1.00 95.25 364 VAL A CA 1
ATOM 2825 C C . VAL A 1 364 ? 4.521 -19.583 -5.624 1.00 95.25 364 VAL A C 1
ATOM 2827 O O . VAL A 1 364 ? 4.299 -19.122 -6.738 1.00 95.25 364 VAL A O 1
ATOM 2830 N N . PHE A 1 365 ? 5.678 -20.143 -5.311 1.00 90.81 365 PHE A N 1
ATOM 2831 C CA . PHE A 1 365 ? 6.717 -20.452 -6.286 1.00 90.81 365 PHE A CA 1
ATOM 2832 C C . PHE A 1 365 ? 7.151 -21.908 -6.048 1.00 90.81 365 PHE A C 1
ATOM 2834 O O . PHE A 1 365 ? 7.350 -22.291 -4.894 1.00 90.81 365 PHE A O 1
ATOM 2841 N N . PRO A 1 366 ? 7.241 -22.752 -7.087 1.00 83.56 366 PRO A N 1
ATOM 2842 C CA . PRO A 1 366 ? 7.504 -24.179 -6.948 1.00 83.56 366 PRO A CA 1
ATOM 2843 C C . PRO A 1 366 ? 9.015 -24.445 -6.971 1.00 83.56 366 PRO A C 1
ATOM 2845 O O . PRO A 1 366 ? 9.481 -25.292 -7.727 1.00 83.56 366 PRO A O 1
ATOM 2848 N N . LEU A 1 367 ? 9.779 -23.685 -6.180 1.00 82.56 367 LEU A N 1
ATOM 2849 C CA . LEU A 1 367 ? 11.228 -23.829 -6.097 1.00 82.56 367 LEU A CA 1
ATOM 2850 C C . LEU A 1 367 ? 11.640 -24.331 -4.717 1.00 82.56 367 LEU A C 1
ATOM 2852 O O . LEU A 1 367 ? 11.377 -23.686 -3.702 1.00 82.56 367 LEU A O 1
ATOM 2856 N N . GLU A 1 368 ? 12.351 -25.451 -4.708 1.00 83.94 368 GLU A N 1
ATOM 2857 C CA . GLU A 1 368 ? 13.066 -25.965 -3.548 1.00 83.94 368 GLU A CA 1
ATOM 2858 C C . GLU A 1 368 ? 14.544 -26.091 -3.933 1.00 83.94 368 GLU A C 1
ATOM 2860 O O . GLU A 1 368 ? 14.964 -27.080 -4.530 1.00 83.94 368 GLU A O 1
ATOM 2865 N N . HIS A 1 369 ? 15.319 -25.040 -3.658 1.00 84.19 369 HIS A N 1
ATOM 2866 C CA . HIS A 1 369 ? 16.745 -24.979 -3.977 1.00 84.19 369 HIS A CA 1
ATOM 2867 C C . HIS A 1 369 ? 17.510 -24.279 -2.854 1.00 84.19 369 HIS A C 1
ATOM 2869 O O . HIS A 1 369 ? 17.085 -23.229 -2.374 1.00 84.19 369 HIS A O 1
ATOM 2875 N N . GLU A 1 370 ? 18.646 -24.843 -2.438 1.00 85.25 370 GLU A N 1
ATOM 2876 C CA . GLU A 1 370 ? 19.422 -24.339 -1.294 1.00 85.25 370 GLU A CA 1
ATOM 2877 C C . GLU A 1 370 ? 19.976 -22.925 -1.519 1.00 85.25 370 GLU A C 1
ATOM 2879 O O . GLU A 1 370 ? 20.013 -22.117 -0.595 1.00 85.25 370 GLU A O 1
ATOM 2884 N N . GLU A 1 371 ? 20.330 -22.595 -2.765 1.00 85.12 371 GLU A N 1
ATOM 2885 C CA . GLU A 1 371 ? 20.812 -21.257 -3.135 1.00 85.12 371 GLU A CA 1
ATOM 2886 C C . GLU A 1 371 ? 19.687 -20.217 -3.285 1.00 85.12 371 GLU A C 1
ATOM 2888 O O . GLU A 1 371 ? 19.974 -19.033 -3.468 1.00 85.12 371 GLU A O 1
ATOM 2893 N N . PHE A 1 372 ? 18.408 -20.608 -3.175 1.00 88.06 372 PHE A N 1
ATOM 2894 C CA . PHE A 1 372 ? 17.283 -19.663 -3.162 1.00 88.06 372 PHE A CA 1
ATOM 2895 C C . PHE A 1 372 ? 17.093 -19.039 -1.771 1.00 88.06 372 PHE A C 1
ATOM 2897 O O . PHE A 1 372 ? 16.043 -19.120 -1.129 1.00 88.06 372 PHE A O 1
ATOM 2904 N N . ALA A 1 373 ? 18.157 -18.414 -1.284 1.00 87.56 373 ALA A N 1
ATOM 2905 C CA . ALA A 1 373 ? 18.206 -17.758 0.005 1.00 87.56 373 ALA A CA 1
ATOM 2906 C C . ALA A 1 373 ? 19.164 -16.567 -0.046 1.00 87.56 373 ALA A C 1
ATOM 2908 O O . ALA A 1 373 ? 20.147 -16.552 -0.788 1.00 87.56 373 ALA A O 1
ATOM 2909 N N . LEU A 1 374 ? 18.891 -15.558 0.782 1.00 86.62 374 LEU A N 1
ATOM 2910 C CA . LEU A 1 374 ? 19.856 -14.493 1.015 1.00 86.62 374 LEU A CA 1
ATOM 2911 C C . LEU A 1 374 ? 20.980 -15.009 1.922 1.00 86.62 374 LEU A C 1
ATOM 2913 O O . LEU A 1 374 ? 20.801 -15.099 3.134 1.00 86.62 374 LEU A O 1
ATOM 2917 N N . ASP A 1 375 ? 22.136 -15.287 1.328 1.00 86.00 375 ASP A N 1
ATOM 2918 C CA . ASP A 1 375 ? 23.362 -15.672 2.032 1.00 86.00 375 ASP A CA 1
ATOM 2919 C C . ASP A 1 375 ? 24.283 -14.452 2.216 1.00 86.00 375 ASP A C 1
ATOM 2921 O O . ASP A 1 375 ? 25.135 -14.152 1.375 1.00 86.00 375 ASP A O 1
ATOM 2925 N N . ASN A 1 376 ? 24.022 -13.658 3.262 1.00 83.12 376 ASN A N 1
ATOM 2926 C CA . ASN A 1 376 ? 24.835 -12.490 3.610 1.00 83.12 376 ASN A CA 1
ATOM 2927 C C . ASN A 1 376 ? 24.706 -12.107 5.096 1.00 83.12 376 ASN A C 1
ATOM 2929 O O . ASN A 1 376 ? 23.862 -11.290 5.479 1.00 83.12 376 ASN A O 1
ATOM 2933 N N . ASP A 1 377 ? 25.616 -12.630 5.918 1.00 82.38 377 ASP A N 1
ATOM 2934 C CA . ASP A 1 377 ? 25.694 -12.346 7.361 1.00 82.38 377 ASP A CA 1
ATOM 2935 C C . ASP A 1 377 ? 26.037 -10.882 7.699 1.00 82.38 377 ASP A C 1
ATOM 2937 O O . ASP A 1 377 ? 25.875 -10.443 8.840 1.00 82.38 377 ASP A O 1
ATOM 2941 N N . GLY A 1 378 ? 26.477 -10.087 6.717 1.00 79.88 378 GLY A N 1
ATOM 2942 C CA . GLY A 1 378 ? 26.710 -8.652 6.886 1.00 79.88 378 GLY A CA 1
ATOM 2943 C C . GLY A 1 378 ? 25.425 -7.845 7.099 1.00 79.88 378 GLY A C 1
ATOM 2944 O O . GLY A 1 378 ? 25.480 -6.708 7.573 1.00 79.88 378 GLY A O 1
ATOM 2945 N N . VAL A 1 379 ? 24.259 -8.420 6.785 1.00 81.56 379 VAL A N 1
ATOM 2946 C CA . VAL A 1 379 ? 22.951 -7.786 6.972 1.00 81.56 379 VAL A CA 1
ATOM 2947 C C . VAL A 1 379 ? 22.248 -8.417 8.173 1.00 81.56 379 VAL A C 1
ATOM 2949 O O . VAL A 1 379 ? 21.546 -9.417 8.056 1.00 81.56 379 VAL A O 1
ATOM 2952 N N . SER A 1 380 ? 22.360 -7.781 9.341 1.00 82.19 380 SER A N 1
ATOM 2953 C CA . SER A 1 380 ? 21.796 -8.283 10.610 1.00 82.19 380 SER A CA 1
ATOM 2954 C C . SER A 1 380 ? 20.287 -8.578 10.585 1.00 82.19 380 SER A C 1
ATOM 2956 O O . SER A 1 380 ? 19.790 -9.379 11.373 1.00 82.19 380 SER A O 1
ATOM 2958 N N . HIS A 1 381 ? 19.543 -7.936 9.683 1.00 86.31 381 HIS A N 1
ATOM 2959 C CA . HIS A 1 381 ? 18.108 -8.133 9.460 1.00 86.31 381 HIS A CA 1
ATOM 2960 C C . HIS A 1 381 ? 17.812 -8.797 8.101 1.00 86.31 381 HIS A C 1
ATOM 2962 O O . HIS A 1 381 ? 16.720 -8.625 7.554 1.00 86.31 381 HIS A O 1
ATOM 2968 N N . GLY A 1 382 ? 18.763 -9.571 7.563 1.00 88.00 382 GLY A N 1
ATOM 2969 C CA . GLY A 1 382 ? 18.716 -10.175 6.227 1.00 88.00 382 GLY A CA 1
ATOM 2970 C C . GLY A 1 382 ? 17.456 -10.998 5.962 1.00 88.00 382 GLY A C 1
ATOM 2971 O O . GLY A 1 382 ? 16.840 -10.849 4.915 1.00 88.00 382 GLY A O 1
ATOM 2972 N N . ALA A 1 383 ? 16.968 -11.764 6.941 1.00 90.38 383 ALA A N 1
ATOM 2973 C CA . ALA A 1 383 ? 15.720 -12.519 6.787 1.00 90.38 383 ALA A CA 1
ATOM 2974 C C . ALA A 1 383 ? 14.489 -11.621 6.529 1.00 90.38 383 ALA A C 1
ATOM 2976 O O . ALA A 1 383 ? 13.602 -11.991 5.762 1.00 90.38 383 ALA A O 1
ATOM 2977 N N . ARG A 1 384 ? 14.425 -10.428 7.144 1.00 90.38 384 ARG A N 1
ATOM 2978 C CA . ARG A 1 384 ? 13.338 -9.459 6.901 1.00 90.38 384 ARG A CA 1
ATOM 2979 C C . ARG A 1 384 ? 13.500 -8.769 5.553 1.00 90.38 384 ARG A C 1
ATOM 2981 O O . ARG A 1 384 ? 12.513 -8.573 4.853 1.00 90.38 384 ARG A O 1
ATOM 2988 N N . LEU A 1 385 ? 14.739 -8.435 5.191 1.00 90.25 385 LEU A N 1
ATOM 2989 C CA . LEU A 1 385 ? 15.067 -7.892 3.876 1.00 90.25 385 LEU A CA 1
ATOM 2990 C C . LEU A 1 385 ? 14.637 -8.859 2.765 1.00 90.25 385 LEU A C 1
ATOM 2992 O O . LEU A 1 385 ? 13.936 -8.460 1.839 1.00 90.25 385 LEU A O 1
ATOM 2996 N N . TRP A 1 386 ? 14.996 -10.135 2.910 1.00 91.38 386 TRP A N 1
ATOM 2997 C CA . TRP A 1 386 ? 14.629 -11.202 1.988 1.00 91.38 386 TRP A CA 1
ATOM 2998 C C . TRP A 1 386 ? 13.114 -11.375 1.885 1.00 91.38 386 TRP A C 1
ATOM 3000 O O . TRP A 1 386 ? 12.575 -11.372 0.783 1.00 91.38 386 TRP A O 1
ATOM 3010 N N . ALA A 1 387 ? 12.407 -11.429 3.019 1.00 93.19 387 ALA A N 1
ATOM 3011 C CA . ALA A 1 387 ? 10.948 -11.525 3.029 1.00 93.19 387 ALA A CA 1
ATOM 3012 C C . ALA A 1 387 ? 10.277 -10.355 2.291 1.00 93.19 387 ALA A C 1
ATOM 3014 O O . ALA A 1 387 ? 9.342 -10.570 1.527 1.00 93.19 387 ALA A O 1
AT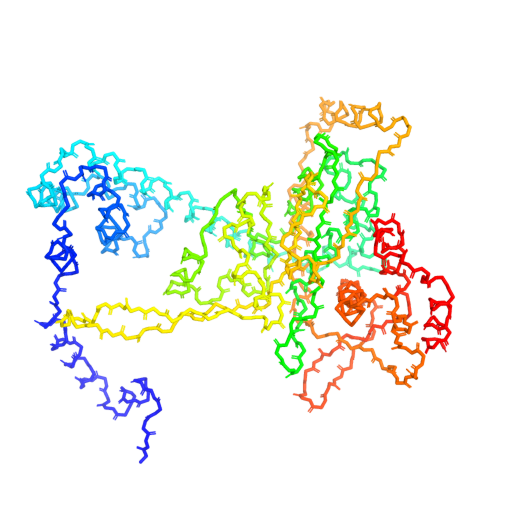OM 3015 N N . ASN A 1 388 ? 10.774 -9.129 2.469 1.00 93.81 388 ASN A N 1
ATOM 3016 C CA . ASN A 1 388 ? 10.255 -7.970 1.751 1.00 93.81 388 ASN A CA 1
ATOM 3017 C C . ASN A 1 388 ? 10.559 -8.019 0.241 1.00 93.81 388 ASN A C 1
ATOM 3019 O O . ASN A 1 388 ? 9.695 -7.668 -0.558 1.00 93.81 388 ASN A O 1
ATOM 3023 N N . LEU A 1 389 ? 11.752 -8.463 -0.171 1.00 93.69 389 LEU A N 1
ATOM 3024 C CA . LEU A 1 389 ? 12.069 -8.643 -1.594 1.00 93.69 389 LEU A CA 1
ATOM 3025 C C . LEU A 1 389 ? 11.150 -9.694 -2.237 1.00 93.69 389 LEU A C 1
ATOM 3027 O O . LEU A 1 389 ? 10.564 -9.440 -3.289 1.00 93.69 389 LEU A O 1
ATOM 3031 N N . LEU A 1 390 ? 10.951 -10.834 -1.568 1.00 95.25 390 LEU A N 1
ATOM 3032 C CA . LEU A 1 390 ? 9.987 -11.847 -2.001 1.00 95.25 390 LEU A CA 1
ATOM 3033 C C . LEU A 1 390 ? 8.550 -11.310 -2.005 1.00 95.25 390 LEU A C 1
ATOM 3035 O O . LEU A 1 390 ? 7.761 -11.681 -2.868 1.00 95.25 390 LEU A O 1
ATOM 3039 N N . GLY A 1 391 ? 8.211 -10.402 -1.089 1.00 97.12 391 GLY A N 1
ATOM 3040 C CA . GLY A 1 391 ? 6.933 -9.695 -1.083 1.00 97.12 391 GLY A CA 1
ATOM 3041 C C . GLY A 1 391 ? 6.716 -8.843 -2.335 1.00 97.12 391 GLY A C 1
ATOM 3042 O O . GLY A 1 391 ? 5.618 -8.858 -2.894 1.00 97.12 391 GLY A O 1
ATOM 3043 N N . LEU A 1 392 ? 7.750 -8.147 -2.826 1.00 97.62 392 LEU A N 1
ATOM 3044 C CA . LEU A 1 392 ? 7.693 -7.418 -4.103 1.00 97.62 392 LEU A CA 1
ATOM 3045 C C . LEU A 1 392 ? 7.522 -8.375 -5.288 1.00 97.62 392 LEU A C 1
ATOM 3047 O O . LEU A 1 392 ? 6.635 -8.157 -6.111 1.00 97.62 392 LEU A O 1
ATOM 3051 N N . MET A 1 393 ? 8.305 -9.456 -5.330 1.00 97.25 393 MET A N 1
ATOM 3052 C CA . MET A 1 393 ? 8.185 -10.513 -6.346 1.00 97.25 393 MET A CA 1
ATOM 3053 C C . MET A 1 393 ? 6.764 -11.089 -6.376 1.00 97.25 393 MET A C 1
ATOM 3055 O O . MET A 1 393 ? 6.140 -11.168 -7.431 1.00 97.25 393 MET A O 1
ATOM 3059 N N . CYS A 1 394 ? 6.202 -11.436 -5.217 1.00 98.38 394 CYS A N 1
ATOM 3060 C CA . CYS A 1 394 ? 4.844 -11.971 -5.135 1.00 98.38 394 CYS A CA 1
ATOM 3061 C C . CYS A 1 394 ? 3.793 -10.937 -5.555 1.00 98.38 394 CYS A C 1
ATOM 3063 O O . CYS A 1 394 ? 2.799 -11.296 -6.179 1.00 98.38 394 CYS A O 1
ATOM 3065 N N . SER A 1 395 ? 4.010 -9.655 -5.250 1.00 98.56 395 SER A N 1
ATOM 3066 C CA . SER A 1 395 ? 3.118 -8.574 -5.687 1.00 98.56 395 SER A CA 1
ATOM 3067 C C . SER A 1 395 ? 3.136 -8.421 -7.210 1.00 98.56 395 SER A C 1
ATOM 3069 O O . SER A 1 395 ? 2.084 -8.221 -7.814 1.00 98.56 395 SER A O 1
ATOM 3071 N N . HIS A 1 396 ? 4.307 -8.576 -7.835 1.00 98.62 396 HIS A N 1
ATOM 3072 C CA . HIS A 1 396 ? 4.452 -8.582 -9.289 1.00 98.62 396 HIS A CA 1
ATOM 3073 C C . HIS A 1 396 ? 3.734 -9.784 -9.920 1.00 98.62 396 HIS A C 1
ATOM 3075 O O . HIS A 1 396 ? 2.873 -9.597 -10.778 1.00 98.62 396 HIS A O 1
ATOM 3081 N N . ALA A 1 397 ? 3.990 -10.997 -9.418 1.00 98.50 397 ALA A N 1
ATOM 3082 C CA . ALA A 1 397 ? 3.322 -12.219 -9.870 1.00 98.50 397 ALA A CA 1
ATOM 3083 C C . ALA A 1 397 ? 1.791 -12.128 -9.745 1.00 98.50 397 ALA A C 1
ATOM 3085 O O . ALA A 1 397 ? 1.053 -12.548 -10.635 1.00 98.50 397 ALA A O 1
ATOM 3086 N N . TRP A 1 398 ? 1.300 -11.548 -8.645 1.00 98.44 398 TRP A N 1
ATOM 3087 C CA . TRP A 1 398 ? -0.127 -11.338 -8.414 1.00 98.44 398 TRP A CA 1
ATOM 3088 C C . TRP A 1 398 ? -0.748 -10.339 -9.393 1.00 98.44 398 TRP A C 1
ATOM 3090 O O . TRP A 1 398 ? -1.868 -10.555 -9.860 1.00 98.44 398 TRP A O 1
ATOM 3100 N N . LEU A 1 399 ? -0.031 -9.265 -9.727 1.00 98.12 399 LEU A N 1
ATOM 3101 C CA . LEU A 1 399 ? -0.473 -8.284 -10.717 1.00 98.12 399 LEU A CA 1
ATOM 3102 C C . LEU A 1 399 ? -0.519 -8.900 -12.127 1.00 98.12 399 LEU A C 1
ATOM 3104 O O . LEU A 1 399 ? -1.434 -8.624 -12.901 1.00 98.12 399 LEU A O 1
ATOM 3108 N N . GLU A 1 400 ? 0.430 -9.788 -12.423 1.00 98.19 400 GLU A N 1
ATOM 3109 C CA . GLU A 1 400 ? 0.541 -10.550 -13.670 1.00 98.19 400 GLU A CA 1
ATOM 3110 C C . GLU A 1 400 ? -0.279 -11.850 -13.673 1.00 98.19 400 GLU A C 1
ATOM 3112 O O . GLU A 1 400 ? -0.167 -12.635 -14.607 1.00 98.19 400 GLU A O 1
ATOM 3117 N N . GLN A 1 401 ? -1.128 -12.115 -12.676 1.00 97.25 401 GLN A N 1
ATOM 3118 C CA . GLN A 1 401 ? -1.716 -13.449 -12.470 1.00 97.25 401 GLN A CA 1
ATOM 3119 C C . GLN A 1 401 ? -2.563 -14.003 -13.630 1.00 97.25 401 GLN A C 1
ATOM 3121 O O . GLN A 1 401 ? -2.828 -15.202 -13.677 1.00 97.25 401 GLN A O 1
ATOM 3126 N N . ARG A 1 402 ? -3.037 -13.151 -14.552 1.00 96.19 402 ARG A N 1
ATOM 3127 C CA . ARG A 1 402 ? -3.726 -13.595 -15.781 1.00 96.19 402 ARG A CA 1
ATOM 3128 C C . ARG A 1 402 ? -2.764 -14.158 -16.831 1.00 96.19 402 ARG A C 1
ATOM 3130 O O . ARG A 1 402 ? -3.193 -14.879 -17.724 1.00 96.19 402 ARG A O 1
ATOM 3137 N N . ASN A 1 403 ? -1.485 -13.846 -16.677 1.00 96.88 403 ASN A N 1
ATOM 3138 C CA . ASN A 1 403 ? -0.350 -14.214 -17.516 1.00 96.88 403 ASN A CA 1
ATOM 3139 C C . ASN A 1 403 ? 0.578 -15.198 -16.782 1.00 96.88 403 ASN A C 1
ATOM 3141 O O . ASN A 1 403 ? 1.770 -15.287 -17.082 1.00 96.88 403 ASN A O 1
ATOM 3145 N N . ARG A 1 404 ? 0.050 -15.883 -15.765 1.00 95.62 404 ARG A N 1
ATOM 3146 C CA . ARG A 1 404 ? 0.754 -16.864 -14.942 1.00 95.62 404 ARG A CA 1
ATOM 3147 C C . ARG A 1 404 ? -0.076 -18.131 -14.851 1.00 95.62 404 ARG A C 1
ATOM 3149 O O . ARG A 1 404 ? -1.308 -18.094 -14.922 1.00 95.62 404 ARG A O 1
ATOM 3156 N N . ASP A 1 405 ? 0.610 -19.243 -14.636 1.00 95.75 405 ASP A N 1
ATOM 3157 C CA . ASP A 1 405 ? -0.058 -20.483 -14.285 1.00 95.75 405 ASP A CA 1
ATOM 3158 C C . ASP A 1 405 ? -0.687 -20.372 -12.895 1.00 95.75 405 ASP A C 1
ATOM 3160 O O . ASP A 1 405 ? -0.247 -19.614 -12.026 1.00 95.75 405 ASP A O 1
ATOM 3164 N N . ALA A 1 406 ? -1.749 -21.142 -12.680 1.00 94.44 406 ALA A N 1
ATOM 3165 C CA . ALA A 1 406 ? -2.406 -21.217 -11.388 1.00 94.44 406 ALA A CA 1
ATOM 3166 C C . ALA A 1 406 ? -2.685 -22.669 -11.018 1.00 94.44 406 ALA A C 1
ATOM 3168 O O . ALA A 1 406 ? -3.393 -23.369 -11.747 1.00 94.44 406 ALA A O 1
ATOM 3169 N N . ILE A 1 407 ? -2.191 -23.078 -9.855 1.00 94.62 407 ILE A N 1
ATOM 3170 C CA . ILE A 1 407 ? -2.338 -24.431 -9.319 1.00 94.62 407 ILE A CA 1
ATOM 3171 C C . ILE A 1 407 ? -3.387 -24.468 -8.211 1.00 94.62 407 ILE A C 1
ATOM 3173 O O . ILE A 1 407 ? -3.701 -23.450 -7.593 1.00 94.62 407 ILE A O 1
ATOM 3177 N N . GLU A 1 408 ? -3.946 -25.645 -7.966 1.00 93.62 408 GLU A N 1
ATOM 3178 C CA . GLU A 1 408 ? -4.791 -25.907 -6.803 1.00 93.62 408 GLU A CA 1
ATOM 3179 C C . GLU A 1 408 ? -3.919 -26.471 -5.679 1.00 93.62 408 GLU A C 1
ATOM 3181 O O . GLU A 1 408 ? -3.173 -27.431 -5.881 1.00 93.62 408 GLU A O 1
ATOM 3186 N N . LEU A 1 409 ? -3.960 -25.835 -4.510 1.00 90.44 409 LEU A N 1
ATOM 3187 C CA . LEU A 1 409 ? -3.222 -26.281 -3.333 1.00 90.44 409 LEU A CA 1
ATOM 3188 C C . LEU A 1 409 ? -3.954 -27.435 -2.642 1.00 90.44 409 LEU A C 1
ATOM 3190 O O . LEU A 1 409 ? -5.154 -27.627 -2.816 1.00 90.44 409 LEU A O 1
ATOM 3194 N N . SER A 1 410 ? -3.258 -28.159 -1.762 1.00 88.56 410 SER A N 1
ATOM 3195 C CA . SER A 1 410 ? -3.863 -29.218 -0.936 1.00 88.56 410 SER A CA 1
ATOM 3196 C C . SER A 1 410 ? -4.994 -28.722 -0.023 1.00 88.56 410 SER A C 1
ATOM 3198 O O . SER A 1 410 ? -5.818 -29.516 0.422 1.00 88.56 410 SER A O 1
ATOM 3200 N N . SER A 1 411 ? -5.054 -27.414 0.240 1.00 84.00 411 SER A N 1
ATOM 3201 C CA . SER A 1 411 ? -6.151 -26.747 0.947 1.00 84.00 411 SER A CA 1
ATOM 3202 C C . SER A 1 411 ? -7.402 -26.508 0.085 1.00 84.00 411 SER A C 1
ATOM 3204 O O . SER A 1 411 ? -8.408 -26.048 0.618 1.00 84.00 411 SER A O 1
ATOM 3206 N N . GLY A 1 412 ? -7.346 -26.765 -1.228 1.00 85.19 412 GLY A N 1
ATOM 3207 C CA . GLY A 1 412 ? -8.379 -26.408 -2.210 1.00 85.19 412 GLY A CA 1
ATOM 3208 C C . GLY A 1 412 ? -8.319 -24.948 -2.689 1.00 85.19 412 GLY A C 1
ATOM 3209 O O . GLY A 1 412 ? -9.102 -24.540 -3.544 1.00 85.19 412 GLY A O 1
ATOM 3210 N N . GLU A 1 413 ? -7.400 -24.132 -2.160 1.00 89.12 413 GLU A N 1
ATOM 3211 C CA . GLU A 1 413 ? -7.199 -22.747 -2.608 1.00 89.12 413 GLU A CA 1
ATOM 3212 C C . GLU A 1 413 ? -6.459 -22.717 -3.956 1.00 89.12 413 GLU A C 1
ATOM 3214 O O . GLU A 1 413 ? -5.464 -23.420 -4.144 1.00 89.12 413 GLU A O 1
ATOM 3219 N N . ARG A 1 414 ? -6.896 -21.864 -4.895 1.00 91.19 414 ARG A N 1
ATOM 3220 C CA . ARG A 1 414 ? -6.139 -21.610 -6.130 1.00 91.19 414 ARG A CA 1
ATOM 3221 C C . ARG A 1 414 ? -5.032 -20.589 -5.885 1.00 91.19 414 ARG A C 1
ATOM 3223 O O . ARG A 1 414 ? -5.309 -19.468 -5.462 1.00 91.19 414 ARG A O 1
ATOM 3230 N N . ALA A 1 415 ? -3.807 -20.957 -6.234 1.00 95.75 415 ALA A N 1
ATOM 3231 C CA . ALA A 1 415 ? -2.620 -20.130 -6.084 1.00 95.75 415 ALA A CA 1
ATOM 3232 C C . ALA A 1 415 ? -2.013 -19.763 -7.438 1.00 95.75 415 ALA A C 1
ATOM 3234 O O . ALA A 1 415 ? -1.942 -20.597 -8.337 1.00 95.75 415 ALA A O 1
ATOM 3235 N N . VAL A 1 416 ? -1.557 -18.520 -7.561 1.00 97.44 416 VAL A N 1
ATOM 3236 C CA . VAL A 1 416 ? -0.765 -18.035 -8.696 1.00 97.44 416 VAL A CA 1
ATOM 3237 C C . VAL A 1 416 ? 0.665 -18.542 -8.549 1.00 97.44 416 VAL A C 1
ATOM 3239 O O . VAL A 1 416 ? 1.236 -18.451 -7.462 1.00 97.44 416 VAL A O 1
ATOM 3242 N N . VAL A 1 417 ? 1.235 -19.067 -9.628 1.00 97.19 417 VAL A N 1
ATOM 3243 C CA . VAL A 1 417 ? 2.616 -19.553 -9.672 1.00 97.19 417 VAL A CA 1
ATOM 3244 C C . VAL A 1 417 ? 3.518 -18.422 -10.161 1.00 97.19 417 VAL A C 1
ATOM 3246 O O . VAL A 1 417 ? 3.396 -17.985 -11.303 1.00 97.19 417 VAL A O 1
ATOM 3249 N N . ALA A 1 418 ? 4.398 -17.931 -9.291 1.00 96.81 418 ALA A N 1
ATOM 3250 C CA . ALA A 1 418 ? 5.405 -16.938 -9.649 1.00 96.81 418 ALA A CA 1
ATOM 3251 C C . ALA A 1 418 ? 6.524 -17.560 -10.501 1.00 96.81 418 ALA A C 1
ATOM 3253 O O . ALA A 1 418 ? 6.847 -18.742 -10.353 1.00 96.81 418 ALA A O 1
ATOM 3254 N N . THR A 1 419 ? 7.119 -16.747 -11.371 1.00 94.62 419 THR A N 1
ATOM 3255 C CA . THR A 1 419 ? 8.172 -17.121 -12.325 1.00 94.62 419 THR A CA 1
ATOM 3256 C C . THR A 1 419 ? 9.485 -16.379 -12.034 1.00 94.62 419 THR A C 1
ATOM 3258 O O . THR A 1 419 ? 9.488 -15.415 -11.260 1.00 94.62 419 THR A O 1
ATOM 3261 N N . PRO A 1 420 ? 10.613 -16.782 -12.653 1.00 93.69 420 PRO A N 1
ATOM 3262 C CA . PRO A 1 420 ? 11.882 -16.059 -12.527 1.00 93.69 420 PRO A CA 1
ATOM 3263 C C . PRO A 1 420 ? 11.779 -14.575 -12.921 1.00 93.69 420 PRO A C 1
ATOM 3265 O O . PRO A 1 420 ? 12.336 -13.725 -12.228 1.00 93.69 420 PRO A O 1
ATOM 3268 N N . ASP A 1 421 ? 10.974 -14.248 -13.939 1.00 94.12 421 ASP A N 1
ATOM 3269 C CA . ASP A 1 421 ? 10.682 -12.866 -14.355 1.00 94.12 421 ASP A CA 1
ATOM 3270 C C . ASP A 1 421 ? 10.151 -11.993 -13.203 1.00 94.12 421 ASP A C 1
ATOM 3272 O O . ASP A 1 421 ? 10.439 -10.798 -13.133 1.00 94.12 421 ASP A O 1
ATOM 3276 N N . ASP A 1 422 ? 9.371 -12.573 -12.281 1.00 96.69 422 ASP A N 1
ATOM 3277 C CA . ASP A 1 422 ? 8.824 -11.846 -11.131 1.00 96.69 422 ASP A CA 1
ATOM 3278 C C . ASP A 1 422 ? 9.925 -11.474 -10.126 1.00 96.69 422 ASP A C 1
ATOM 3280 O O . ASP A 1 422 ? 9.878 -10.407 -9.503 1.00 96.69 422 ASP A O 1
ATOM 3284 N N . TYR A 1 423 ? 10.929 -12.342 -9.974 1.00 94.19 423 TYR A N 1
ATOM 3285 C CA . TYR A 1 423 ? 12.105 -12.060 -9.157 1.00 94.19 423 TYR A CA 1
ATOM 3286 C C . TYR A 1 423 ? 13.005 -11.020 -9.828 1.00 94.19 423 TYR A C 1
ATOM 3288 O O . TYR A 1 423 ? 13.441 -10.087 -9.152 1.00 94.19 423 TYR A O 1
ATOM 3296 N N . GLU A 1 424 ? 13.246 -11.131 -11.139 1.00 93.62 424 GLU A N 1
ATOM 3297 C CA . GLU A 1 424 ? 14.013 -10.137 -11.905 1.00 93.62 424 GLU A CA 1
ATOM 3298 C C . GLU A 1 424 ? 13.384 -8.744 -11.784 1.00 93.62 424 GLU A C 1
ATOM 3300 O O . GLU A 1 424 ? 14.068 -7.793 -11.405 1.00 93.62 424 GLU A O 1
ATOM 3305 N N . ALA A 1 425 ? 12.066 -8.628 -11.976 1.00 95.56 425 ALA A N 1
ATOM 3306 C CA . ALA A 1 425 ? 11.352 -7.362 -11.824 1.00 95.56 425 ALA A CA 1
ATOM 3307 C C . ALA A 1 425 ? 11.511 -6.762 -10.413 1.00 95.56 425 ALA A C 1
ATOM 3309 O O . ALA A 1 425 ? 11.797 -5.570 -10.263 1.00 95.56 425 ALA A O 1
ATOM 3310 N N . ALA A 1 426 ? 11.360 -7.581 -9.367 1.00 94.94 426 ALA A N 1
ATOM 3311 C CA . ALA A 1 426 ? 11.526 -7.138 -7.984 1.00 94.94 426 ALA A CA 1
ATOM 3312 C C . ALA A 1 426 ? 12.973 -6.728 -7.667 1.00 94.94 426 ALA A C 1
ATOM 3314 O O . ALA A 1 426 ? 13.199 -5.712 -7.001 1.00 94.94 426 ALA A O 1
ATOM 3315 N N . TYR A 1 427 ? 13.950 -7.497 -8.149 1.00 92.06 427 TYR A N 1
ATOM 3316 C CA . TYR A 1 427 ? 15.366 -7.222 -7.945 1.00 92.06 427 TYR A CA 1
ATOM 3317 C C . TYR A 1 427 ? 15.817 -5.959 -8.681 1.00 92.06 427 TYR A C 1
ATOM 3319 O O . TYR A 1 427 ? 16.528 -5.149 -8.090 1.00 92.06 427 TYR A O 1
ATOM 3327 N N . ASP A 1 428 ? 15.360 -5.732 -9.912 1.00 92.81 428 ASP A N 1
ATOM 3328 C CA . ASP A 1 428 ? 15.657 -4.519 -10.681 1.00 92.81 428 ASP A CA 1
ATOM 3329 C C . ASP A 1 428 ? 15.172 -3.257 -9.964 1.00 92.81 428 ASP A C 1
ATOM 3331 O O . ASP A 1 428 ? 15.880 -2.248 -9.898 1.00 92.81 428 ASP A O 1
ATOM 3335 N N . ILE A 1 429 ? 13.962 -3.305 -9.398 1.00 93.69 429 ILE A N 1
ATOM 3336 C CA . ILE A 1 429 ? 13.423 -2.216 -8.578 1.00 93.69 429 ILE A CA 1
ATOM 3337 C C . ILE A 1 429 ? 14.304 -2.021 -7.345 1.00 93.69 429 ILE A C 1
ATOM 3339 O O . ILE A 1 429 ? 14.776 -0.913 -7.087 1.00 93.69 429 ILE A O 1
ATOM 3343 N N . PHE A 1 430 ? 14.564 -3.100 -6.605 1.00 89.00 430 PHE A N 1
ATOM 3344 C CA . PHE A 1 430 ? 15.367 -3.067 -5.389 1.00 89.00 430 PHE A CA 1
ATOM 3345 C C . PHE A 1 430 ? 16.781 -2.514 -5.642 1.00 89.00 430 PHE A C 1
ATOM 3347 O O . PHE A 1 430 ? 17.254 -1.648 -4.909 1.00 89.00 430 PHE A O 1
ATOM 3354 N N . GLN A 1 431 ? 17.451 -2.942 -6.711 1.00 87.81 431 GLN A N 1
ATOM 3355 C CA . GLN A 1 431 ? 18.775 -2.454 -7.089 1.00 87.81 431 GLN A CA 1
ATOM 3356 C C . GLN A 1 431 ? 18.751 -0.962 -7.448 1.00 87.81 431 GLN A C 1
ATOM 3358 O O . GLN A 1 431 ? 19.677 -0.223 -7.097 1.00 87.81 431 GLN A O 1
ATOM 3363 N N . ALA A 1 432 ? 17.705 -0.513 -8.145 1.00 88.94 432 ALA A N 1
ATOM 3364 C CA . ALA A 1 432 ? 17.601 0.861 -8.609 1.00 88.94 432 ALA A CA 1
ATOM 3365 C C . ALA A 1 432 ? 17.423 1.859 -7.459 1.00 88.94 432 ALA A C 1
ATOM 3367 O O . ALA A 1 432 ? 18.079 2.901 -7.471 1.00 88.94 432 ALA A O 1
ATOM 3368 N N . ILE A 1 433 ? 16.564 1.551 -6.479 1.00 87.06 433 ILE A N 1
ATOM 3369 C CA . ILE A 1 433 ? 16.157 2.533 -5.459 1.00 87.06 433 ILE A CA 1
ATOM 3370 C C . ILE A 1 433 ? 16.531 2.150 -4.024 1.00 87.06 433 ILE A C 1
ATOM 3372 O O . ILE A 1 433 ? 16.545 3.022 -3.166 1.00 87.06 433 ILE A O 1
ATOM 3376 N N . SER A 1 434 ? 16.873 0.896 -3.723 1.00 82.00 434 SER A N 1
ATOM 3377 C CA . SER A 1 434 ? 17.186 0.443 -2.356 1.00 82.00 434 SER A CA 1
ATOM 3378 C C . SER A 1 434 ? 18.679 0.270 -2.092 1.00 82.00 434 SER A C 1
ATOM 3380 O O . SER A 1 434 ? 19.090 -0.587 -1.314 1.00 82.00 434 SER A O 1
ATOM 3382 N N . ARG A 1 435 ? 19.523 1.119 -2.693 1.00 70.25 435 ARG A N 1
ATOM 3383 C CA . ARG A 1 435 ? 20.993 1.009 -2.634 1.00 70.25 435 ARG A CA 1
ATOM 3384 C C . ARG A 1 435 ? 21.574 0.952 -1.216 1.00 70.25 435 ARG A C 1
ATOM 3386 O O . ARG A 1 435 ? 22.537 0.225 -1.002 1.00 70.25 435 ARG A O 1
ATOM 3393 N N . ARG A 1 436 ? 20.993 1.633 -0.219 1.00 65.38 436 ARG A N 1
ATOM 3394 C CA . ARG A 1 436 ? 21.443 1.513 1.188 1.00 65.38 436 ARG A CA 1
ATOM 3395 C C . ARG A 1 436 ? 21.155 0.154 1.827 1.00 65.38 436 ARG A C 1
ATOM 3397 O O . ARG A 1 436 ? 21.793 -0.191 2.817 1.00 65.38 436 ARG A O 1
ATOM 3404 N N . SER A 1 437 ? 20.228 -0.617 1.268 1.00 60.00 437 SER A N 1
ATOM 3405 C CA . SER A 1 437 ? 19.983 -2.015 1.633 1.00 60.00 437 SER A CA 1
ATOM 3406 C C . SER A 1 437 ? 20.874 -2.991 0.843 1.00 60.00 437 SER A C 1
ATOM 3408 O O . SER A 1 437 ? 20.854 -4.188 1.121 1.00 60.00 437 SER A O 1
ATOM 3410 N N . VAL A 1 438 ? 21.674 -2.497 -0.114 1.00 55.50 438 VAL A N 1
ATOM 3411 C CA . VAL A 1 438 ? 22.592 -3.272 -0.962 1.00 55.50 438 VAL A CA 1
ATOM 3412 C C . VAL A 1 438 ? 23.993 -3.249 -0.351 1.00 55.50 438 VAL A C 1
ATOM 3414 O O . VAL A 1 438 ? 24.840 -2.437 -0.712 1.00 55.50 438 VAL A O 1
ATOM 3417 N N . VAL A 1 439 ? 24.279 -4.178 0.554 1.00 52.56 439 VAL A N 1
ATOM 3418 C CA . VAL A 1 439 ? 25.671 -4.587 0.792 1.00 52.56 439 VAL A CA 1
ATOM 3419 C C . VAL A 1 439 ? 25.876 -5.886 0.006 1.00 52.56 439 VAL A C 1
ATOM 3421 O O . VAL A 1 439 ? 25.270 -6.892 0.341 1.00 52.56 439 VAL A O 1
ATOM 3424 N N . ASN A 1 440 ? 26.671 -5.854 -1.072 1.00 53.62 440 ASN A N 1
ATOM 3425 C CA . ASN A 1 440 ? 27.144 -7.014 -1.860 1.00 53.62 440 ASN A CA 1
ATOM 3426 C C . ASN A 1 440 ? 26.095 -8.047 -2.347 1.00 53.62 440 ASN A C 1
ATOM 3428 O O . ASN A 1 440 ? 26.302 -9.246 -2.208 1.00 53.62 440 ASN A O 1
ATOM 3432 N N . LEU A 1 441 ? 24.998 -7.622 -2.986 1.00 61.84 441 LEU A N 1
ATOM 3433 C CA . LEU A 1 441 ? 23.995 -8.562 -3.529 1.00 61.84 441 LEU A CA 1
ATOM 3434 C C . LEU A 1 441 ? 24.286 -9.098 -4.940 1.00 61.84 441 LEU A C 1
ATOM 3436 O O . LEU A 1 441 ? 23.602 -10.012 -5.375 1.00 61.84 441 LEU A O 1
ATOM 3440 N N . SER A 1 442 ? 25.264 -8.567 -5.678 1.00 64.00 442 SER A N 1
ATOM 3441 C CA . SER A 1 442 ? 25.441 -8.904 -7.103 1.00 64.00 442 SER A CA 1
ATOM 3442 C C . SER A 1 442 ? 25.869 -10.354 -7.365 1.00 64.00 442 SER A C 1
ATOM 3444 O O . SER A 1 442 ? 25.415 -10.951 -8.341 1.00 64.00 442 SER A O 1
ATOM 3446 N N . GLU A 1 443 ? 26.726 -10.933 -6.520 1.00 66.69 443 GLU A N 1
ATOM 3447 C CA . GLU A 1 443 ? 27.129 -12.342 -6.630 1.00 66.69 443 GLU A CA 1
ATOM 3448 C C . GLU A 1 443 ? 26.011 -13.275 -6.147 1.00 66.69 443 GLU A C 1
ATOM 3450 O O . GLU A 1 443 ? 25.649 -14.217 -6.850 1.00 66.69 443 GLU A O 1
ATOM 3455 N N . THR A 1 444 ? 25.401 -12.957 -5.002 1.00 70.69 444 THR A N 1
ATOM 3456 C CA . THR A 1 444 ? 24.249 -13.682 -4.446 1.00 70.69 444 THR A CA 1
ATOM 3457 C C . THR A 1 444 ? 23.072 -13.696 -5.421 1.00 70.69 444 THR A C 1
ATOM 3459 O O . THR A 1 444 ? 22.457 -14.732 -5.629 1.00 70.69 444 THR A O 1
ATOM 3462 N N . HIS A 1 445 ? 22.801 -12.578 -6.094 1.00 73.06 445 HIS A N 1
ATOM 3463 C CA . HIS A 1 445 ? 21.752 -12.462 -7.104 1.00 73.06 445 HIS A CA 1
ATOM 3464 C C . HIS A 1 445 ? 21.947 -13.433 -8.270 1.00 73.06 445 HIS A C 1
ATOM 3466 O O . HIS A 1 445 ? 20.992 -14.081 -8.683 1.00 73.06 445 HIS A O 1
ATOM 3472 N N . ARG A 1 446 ? 23.180 -13.581 -8.779 1.00 72.81 446 ARG A N 1
ATOM 3473 C CA . ARG A 1 446 ? 23.458 -14.547 -9.854 1.00 72.81 446 ARG A CA 1
ATOM 3474 C C . ARG A 1 446 ? 23.196 -15.981 -9.406 1.00 72.81 446 ARG A C 1
ATOM 3476 O O . ARG A 1 446 ? 22.634 -16.743 -10.181 1.00 72.81 446 ARG A O 1
ATOM 3483 N N . LYS A 1 447 ? 23.569 -16.335 -8.171 1.00 78.75 447 LYS A N 1
ATOM 3484 C CA . LYS A 1 447 ? 23.261 -17.655 -7.593 1.00 78.75 447 LYS A CA 1
ATOM 3485 C C . LYS A 1 447 ? 21.750 -17.869 -7.476 1.00 78.75 447 LYS A C 1
ATOM 3487 O O . LYS A 1 447 ? 21.246 -18.886 -7.928 1.00 78.75 447 LYS A O 1
ATOM 3492 N N . ILE A 1 448 ? 21.023 -16.870 -6.973 1.00 80.75 448 ILE A N 1
ATOM 3493 C CA . ILE A 1 448 ? 19.562 -16.924 -6.835 1.00 80.75 448 ILE A CA 1
ATOM 3494 C C . ILE A 1 448 ? 18.864 -17.057 -8.198 1.00 80.75 448 ILE A C 1
ATOM 3496 O O . ILE A 1 448 ? 17.956 -17.871 -8.326 1.00 80.75 448 ILE A O 1
ATOM 3500 N N . LEU A 1 449 ? 19.272 -16.291 -9.218 1.00 77.81 449 LEU A N 1
ATOM 3501 C CA . LEU A 1 449 ? 18.711 -16.424 -10.567 1.00 77.81 449 LEU A CA 1
ATOM 3502 C C . LEU A 1 449 ? 18.997 -17.797 -11.164 1.00 77.81 449 LEU A C 1
ATOM 3504 O O . LEU A 1 449 ? 18.086 -18.423 -11.688 1.00 77.81 449 LEU A O 1
ATOM 3508 N N . ASN A 1 450 ? 20.232 -18.288 -11.049 1.00 72.38 450 ASN A N 1
ATOM 3509 C CA . ASN A 1 450 ? 20.570 -19.631 -11.517 1.00 72.38 450 ASN A CA 1
ATOM 3510 C C . ASN A 1 450 ? 19.767 -20.719 -10.793 1.00 72.38 450 ASN A C 1
ATOM 3512 O O . ASN A 1 450 ? 19.512 -21.752 -11.389 1.00 72.38 450 ASN A O 1
ATOM 3516 N N . ALA A 1 451 ? 19.368 -20.498 -9.539 1.00 72.88 451 ALA A N 1
ATOM 3517 C CA . ALA A 1 451 ? 18.501 -21.415 -8.809 1.00 72.88 451 ALA A CA 1
ATOM 3518 C C . ALA A 1 451 ? 17.041 -21.389 -9.298 1.00 72.88 451 ALA A C 1
ATOM 3520 O O . ALA A 1 451 ? 16.309 -22.337 -9.045 1.00 72.88 451 ALA A O 1
ATOM 3521 N N . LEU A 1 452 ? 16.593 -20.307 -9.946 1.00 73.56 452 LEU A N 1
ATOM 3522 C CA . LEU A 1 452 ? 15.217 -20.131 -10.426 1.00 73.56 452 LEU A CA 1
ATOM 3523 C C . LEU A 1 452 ? 14.964 -20.723 -11.826 1.00 73.56 452 LEU A C 1
ATOM 3525 O O . LEU A 1 452 ? 13.803 -20.978 -12.155 1.00 73.56 452 LEU A O 1
ATOM 3529 N N . TYR A 1 453 ? 16.014 -20.916 -12.628 1.00 72.25 453 TYR A N 1
ATOM 3530 C CA . TYR A 1 453 ? 15.981 -21.498 -13.979 1.00 72.25 453 TYR A CA 1
ATOM 3531 C C . TYR A 1 453 ? 16.463 -22.949 -13.971 1.00 72.25 453 TYR A C 1
ATOM 3533 O O . TYR A 1 453 ? 15.927 -23.742 -14.782 1.00 72.25 453 TYR A O 1
#

Solvent-accessible surface area (backbone atoms only — not comparable to full-atom values): 24932 Å² total; per-residue (Å²): 134,84,67,88,48,69,66,55,46,43,67,72,59,35,73,73,52,45,49,53,51,51,51,58,46,58,76,66,59,73,61,67,63,59,55,51,58,74,64,58,74,97,63,92,46,68,71,57,52,51,49,50,39,62,73,59,44,49,56,52,68,50,53,86,73,44,82,90,64,56,47,71,47,42,65,51,49,81,71,33,68,65,48,52,51,53,46,50,54,50,21,66,75,69,71,49,59,60,71,60,54,50,52,52,46,52,54,50,37,53,50,50,31,53,53,44,46,50,49,55,48,32,50,53,50,51,56,53,21,71,65,59,58,62,86,75,28,49,74,65,49,43,85,63,26,69,59,53,50,45,53,49,40,26,65,78,70,38,59,71,93,54,59,57,61,45,52,48,53,48,28,27,41,54,6,7,54,40,44,56,44,99,87,47,27,48,42,30,14,30,36,30,42,34,32,65,86,89,74,44,63,62,62,56,52,52,44,50,56,69,41,47,47,64,75,39,48,48,76,43,69,69,60,49,41,65,60,59,43,60,44,27,81,82,40,53,60,79,38,43,36,15,16,38,34,40,73,33,53,73,24,42,69,52,24,48,85,47,48,49,38,27,67,57,47,16,32,34,78,44,83,47,77,45,67,46,100,86,69,46,86,38,81,41,81,33,63,38,41,39,30,43,14,36,48,43,39,33,71,62,96,70,72,60,67,74,55,50,57,66,37,48,56,31,48,60,78,86,60,91,66,45,71,62,54,46,53,50,30,52,56,47,49,72,34,71,77,48,61,70,58,77,58,65,68,61,36,41,36,46,22,26,43,59,56,66,46,62,85,50,34,38,64,46,61,98,74,90,49,88,53,66,58,88,87,52,86,89,43,91,51,40,72,45,51,46,48,34,50,50,9,32,15,43,23,44,29,55,66,35,38,82,69,39,58,69,49,76,44,100,85,70,49,58,26,34,45,47,54,58,68,25,48,52,55,31,48,53,35,44,63,74,30,18,52,92,74,54,76,80,50,72,67,56,47,53,48,31,52,62,56,60,109

Mean predicted aligned error: 13.39 Å

Radius of gyration: 25.72 Å; Cα contacts (8 Å, |Δi|>4): 640; chains: 1; bounding box: 68×57×64 Å

Secondary structure (DSSP, 8-state):
----SHHHHHHHH-HHHHHHHHHHHHTTPPPHHHHHHHT------HHHHHHHIIIIIHHHHTHHHHTTS-TTHHHHHTT-HHHHHHHHHHHHHHT--HHHHHHHHHHHHHHHHHHHHHHHHHHHHHHHHHTS-HHHHGGGGSS-HHHHHHHHHHHHHT--S-HHHHHHHHHHHHHTTSPPPTTS---S--EEEE--TTSSHHHHHHHHHTTS-GGGEEEES---HHHHHHHTTT-TTTTTTEEEEESSHHHHHTTHHHHHHHHHHSEEEEEEEEE-TTS-EEEEEEEEE--EEEEEEES-S---HHHHTTSEEEE----TTHHHHHHHHHHHHTSHHHHT---HHHHHHHHHHHHHGGG---EE-----TTSS---TT-TTHHHHHHHHHHHHHHHHHHTGGGS-EEEPTTS-EEEE--HHHHHHHHHHHHHH-GGG-SSHHHHHHHHHHHH-

pLDDT: mean 85.52, std 11.65, range [44.62, 98.69]

Nearest PDB structures (foldseek):
  6sko-assembly1_7  TM=6.536E-01  e=2.100E-05  Saccharomyces cerevisiae S288C
  8s09-assembly1_F  TM=6.454E-01  e=3.173E-04  Homo sapiens
  7ola-assembly1_B  TM=4.152E-01  e=2.144E-02  Staphylococcus aureus

Foldseek 3Di:
DDQPDPVSVDVVCDDVSVVVVVVVVVVVFDQQLVVLLVVQDPDPDPVVSLVSCLVRRLVSLQPPFPPPPALVSLVCSLVDPVSLVSLVVSCVSSVHDSVSSSVSSVVVSVVVSVVRVLVVVLVVLLVLLLVDDCVLQVVCLAPPVLVSLLVLLCLLLLNPPCSLVLSVLLLQLLLQLADADPQQARLAAAAEEAEDPPLCNLVSNVSNCLLARSLAEDEDQADACVRQLVVCVVPLCSAANHEYEHSACVRVLRCVQVVLCCLTRQKDKDWDWDADSVRDTDIDIRMRGYNYYYYHYDNDPDDPPSSVLLHQYFYDDDDPCVVVSSVVSVVVCPDPVNVPDDCPVVSSSSNSLSVVLSLANAADEPADDPLLAPDDPVDVSRVSVSSNLSSSLRSQQSSNQVVFDWDQDPVRGIYTYGALVSSVSSVVSCVVTRVVSDDPCPVSVVSNSVRRD

Sequence (453 aa):
MSNKDFADLFAAEGHDAVRRRLEALKERAVDGLELALDALPDEPSNRRRLGYVRERIIPLLLQEKGDGRGPEALRELTKDSAVLAALDDVAAATKLKPGVLKAALEEEVQRRFLEARNAAKAEKEADAASTIHEKIYAPMLEPGVLRRLVEAIARMHGIVGEIKALEFIILVAVGAQLAQLPNGRPLGASGMLIAEAGRGKNYLIDAVVAILPPGWYLSFESASASSMYYRVERDPGFLEHRFLYPNEIEAVDALIEFLRPMLSSSKAMKLTVNKDAEGRNEGQELEVKGPITTIIPTVRNKTDEQLQTRLLIAELEDYEGRVKEHTRAFSKLLRPGYAATDNTEEVGRWQAALGSLTAKRRVVFPLEHEEFALDNDGVSHGARLWANLLGLMCSHAWLEQRNRDAIELSSGERAVVATPDDYEAAYDIFQAISRRSVVNLSETHRKILNALY